Protein AF-A0A835SRJ7-F1 (afdb_monomer)

Structure (mmCIF, N/CA/C/O backbone):
data_AF-A0A835SRJ7-F1
#
_entry.id   AF-A0A835SRJ7-F1
#
loop_
_atom_site.group_PDB
_atom_site.id
_atom_site.type_symbol
_atom_site.label_atom_id
_atom_site.label_alt_id
_atom_site.label_comp_id
_atom_site.label_asym_id
_atom_site.label_entity_id
_atom_site.label_seq_id
_atom_site.pdbx_PDB_ins_code
_atom_site.Cartn_x
_atom_site.Cartn_y
_atom_site.Cartn_z
_atom_site.occupancy
_atom_site.B_iso_or_equiv
_atom_site.auth_seq_id
_atom_site.auth_comp_id
_atom_site.auth_asym_id
_atom_site.auth_atom_id
_atom_site.pdbx_PDB_model_num
ATOM 1 N N . MET A 1 1 ? -30.044 43.600 28.363 1.00 34.84 1 MET A N 1
ATOM 2 C CA . MET A 1 1 ? -29.228 43.072 27.252 1.00 34.84 1 MET A CA 1
ATOM 3 C C . MET A 1 1 ? -27.884 42.648 27.832 1.00 34.84 1 MET A C 1
ATOM 5 O O . MET A 1 1 ? -27.007 43.478 27.996 1.00 34.84 1 MET A O 1
ATOM 9 N N . VAL A 1 2 ? -27.780 41.390 28.265 1.00 26.59 2 VAL A N 1
ATOM 10 C CA . VAL A 1 2 ? -26.541 40.760 28.750 1.00 26.59 2 VAL A CA 1
ATOM 11 C C . VAL A 1 2 ? -26.539 39.365 28.133 1.00 26.59 2 VAL A C 1
ATOM 13 O O . VAL A 1 2 ? -27.413 38.560 28.443 1.00 26.59 2 VAL A O 1
ATOM 16 N N . LEU A 1 3 ? -25.635 39.131 27.178 1.00 28.66 3 LEU A N 1
ATOM 17 C CA . LEU A 1 3 ? -25.426 37.832 26.543 1.00 28.66 3 LEU A CA 1
ATOM 18 C C . LEU A 1 3 ? -24.629 36.947 27.510 1.00 28.66 3 LEU A C 1
ATOM 20 O O . LEU A 1 3 ? -23.431 37.146 27.693 1.00 28.66 3 LEU A O 1
ATOM 24 N N . THR A 1 4 ? -25.273 35.950 28.105 1.00 28.44 4 THR A N 1
ATOM 25 C CA . THR A 1 4 ? -24.582 34.794 28.677 1.00 28.44 4 THR A CA 1
ATOM 26 C C . THR A 1 4 ? -24.213 33.850 27.535 1.00 28.44 4 THR A C 1
ATOM 28 O O . THR A 1 4 ? -25.052 33.130 26.998 1.00 28.44 4 THR A O 1
ATOM 31 N N . GLN A 1 5 ? -22.939 33.871 27.131 1.00 30.77 5 GLN A N 1
ATOM 32 C CA . GLN A 1 5 ? -22.349 32.813 26.314 1.00 30.77 5 GLN A CA 1
ATOM 33 C C . GLN A 1 5 ? -22.408 31.504 27.105 1.00 30.77 5 GLN A C 1
ATOM 35 O O . GLN A 1 5 ? -21.678 31.310 28.077 1.00 30.77 5 GLN A O 1
ATOM 40 N N . ALA A 1 6 ? -23.288 30.600 26.683 1.00 28.64 6 ALA A N 1
ATOM 41 C CA . ALA A 1 6 ? -23.224 29.206 27.076 1.00 28.64 6 ALA A CA 1
ATOM 42 C C . ALA A 1 6 ? -21.932 28.612 26.495 1.00 28.64 6 ALA A C 1
ATOM 44 O O . ALA A 1 6 ? -21.836 28.328 25.300 1.00 28.64 6 ALA A O 1
ATOM 45 N N . LEU A 1 7 ? -20.924 28.466 27.354 1.00 27.89 7 LEU A N 1
ATOM 46 C CA . LEU A 1 7 ? -19.772 27.605 27.127 1.00 27.89 7 LEU A CA 1
ATOM 47 C C . LEU A 1 7 ? -20.292 26.214 26.743 1.00 27.89 7 LEU A C 1
ATOM 49 O O . LEU A 1 7 ? -20.827 25.490 27.581 1.00 27.89 7 LEU A O 1
ATOM 53 N N . LYS A 1 8 ? -20.152 25.847 25.463 1.00 27.66 8 LYS A N 1
ATOM 54 C CA . LYS A 1 8 ? -20.261 24.450 25.032 1.00 27.66 8 LYS A CA 1
ATOM 55 C C . LYS A 1 8 ? -19.255 23.648 25.863 1.00 27.66 8 LYS A C 1
ATOM 57 O O . LYS A 1 8 ? -18.070 23.988 25.824 1.00 27.66 8 LYS A O 1
ATOM 62 N N . PRO A 1 9 ? -19.666 22.604 26.598 1.00 31.42 9 PRO A N 1
ATOM 63 C CA . PRO A 1 9 ? -18.699 21.718 27.212 1.00 31.42 9 PRO A CA 1
ATOM 64 C C . PRO A 1 9 ? -17.911 21.049 26.085 1.00 31.42 9 PRO A C 1
ATOM 66 O O . PRO A 1 9 ? -18.482 20.417 25.195 1.00 31.42 9 PRO A O 1
ATOM 69 N N . ALA A 1 10 ? -16.594 21.242 26.106 1.00 30.83 10 ALA A N 1
ATOM 70 C CA . ALA A 1 10 ? -15.665 20.489 25.289 1.00 30.83 10 ALA A CA 1
ATOM 71 C C . ALA A 1 10 ? -15.928 18.996 25.524 1.00 30.83 10 ALA A C 1
ATOM 73 O O . ALA A 1 10 ? -15.744 18.489 26.633 1.00 30.83 10 ALA A O 1
ATOM 74 N N . LEU A 1 11 ? -16.388 18.304 24.482 1.00 29.89 11 LEU A N 1
ATOM 75 C CA . LEU A 1 11 ? -16.445 16.850 24.444 1.00 29.89 11 LEU A CA 1
ATOM 76 C C . LEU A 1 11 ? -15.007 16.329 24.546 1.00 29.89 11 LEU A C 1
ATOM 78 O O . LEU A 1 11 ? -14.302 16.190 23.552 1.00 29.89 11 LEU A O 1
ATOM 82 N N . LYS A 1 12 ? -14.565 16.045 25.772 1.00 34.47 12 LYS A N 1
ATOM 83 C CA . LYS A 1 12 ? -13.493 15.084 26.020 1.00 34.47 12 LYS A CA 1
ATOM 84 C C . LYS A 1 12 ? -14.027 13.702 25.640 1.00 34.47 12 LYS A C 1
ATOM 86 O O . LYS A 1 12 ? -14.549 12.999 26.499 1.00 34.47 12 LYS A O 1
ATOM 91 N N . SER A 1 13 ? -13.917 13.299 24.377 1.00 37.59 13 SER A N 1
ATOM 92 C CA . SER A 1 13 ? -14.016 11.881 24.016 1.00 37.59 13 SER A CA 1
ATOM 93 C C . SER A 1 13 ? -12.611 11.282 24.025 1.00 37.59 13 SER A C 1
ATOM 95 O O . SER A 1 13 ? -12.000 11.063 22.985 1.00 37.59 13 SER A O 1
ATOM 97 N N . SER A 1 14 ? -12.067 11.036 25.218 1.00 40.50 14 SER A N 1
ATOM 98 C CA . SER A 1 14 ? -10.923 10.132 25.377 1.00 40.50 14 SER A CA 1
ATOM 99 C C . SER A 1 14 ? -11.425 8.684 25.384 1.00 40.50 14 SER A C 1
ATOM 101 O O . SER A 1 14 ? -11.225 7.953 26.355 1.00 40.50 14 SER A O 1
ATOM 103 N N . SER A 1 15 ? -12.160 8.280 24.347 1.00 57.94 15 SER A N 1
ATOM 104 C CA . SER A 1 15 ? -12.457 6.869 24.130 1.00 57.94 15 SER A CA 1
ATOM 105 C C . SER A 1 15 ? -11.204 6.248 23.532 1.00 57.94 15 SER A C 1
ATOM 107 O O . SER A 1 15 ? -10.827 6.563 22.408 1.00 57.94 15 SER A O 1
ATOM 109 N N . SER A 1 16 ? -10.521 5.406 24.303 1.00 68.75 16 SER A N 1
ATOM 110 C CA . SER A 1 16 ? -9.506 4.507 23.754 1.00 68.75 16 SER A CA 1
ATOM 111 C C . SER A 1 16 ? -10.102 3.735 22.570 1.00 68.75 16 SER A C 1
ATOM 113 O O . SER A 1 16 ? -11.264 3.322 22.675 1.00 68.75 16 SER A O 1
ATOM 115 N N . PRO A 1 17 ? -9.346 3.503 21.484 1.00 76.75 17 PRO A N 1
ATOM 116 C CA . PRO A 1 17 ? -9.867 2.799 20.322 1.00 76.75 17 PRO A CA 1
ATOM 117 C C . PRO A 1 17 ? -10.339 1.401 20.716 1.00 76.75 17 PRO A C 1
ATOM 119 O O . PRO A 1 17 ? -9.682 0.706 21.497 1.00 76.75 17 PRO A O 1
ATOM 122 N N . GLN A 1 18 ? -11.484 0.988 20.179 1.00 80.88 18 GLN A N 1
ATOM 123 C CA . GLN A 1 18 ? -12.014 -0.350 20.415 1.00 80.88 18 GLN A CA 1
ATOM 124 C C . GLN A 1 18 ? -11.308 -1.352 19.502 1.00 80.88 18 GLN A C 1
ATOM 126 O O . GLN A 1 18 ? -11.179 -1.121 18.301 1.00 80.88 18 GLN A O 1
ATOM 131 N N . THR A 1 19 ? -10.842 -2.458 20.079 1.00 79.38 19 THR A N 1
ATOM 132 C CA . THR A 1 19 ? -10.086 -3.501 19.375 1.00 79.38 19 THR A CA 1
ATOM 133 C C . THR A 1 19 ? -10.951 -4.726 19.115 1.00 79.38 19 THR A C 1
ATOM 135 O O . THR A 1 19 ? -11.525 -5.273 20.057 1.00 79.38 19 THR A O 1
ATOM 138 N N . PHE A 1 20 ? -10.971 -5.214 17.878 1.00 81.88 20 PHE A N 1
ATOM 139 C CA . PHE A 1 20 ? -11.722 -6.403 17.479 1.00 81.88 20 PHE A CA 1
ATOM 140 C C . PHE A 1 20 ? -10.810 -7.360 16.718 1.00 81.88 20 PHE A C 1
ATOM 142 O O . PHE A 1 20 ? -10.162 -6.960 15.754 1.00 81.88 20 PHE A O 1
ATOM 149 N N . ALA A 1 21 ? -10.751 -8.620 17.144 1.00 81.75 21 ALA A N 1
ATOM 150 C CA . ALA A 1 21 ? -10.055 -9.667 16.405 1.00 81.75 21 ALA A CA 1
ATOM 151 C C . ALA A 1 21 ? -11.025 -10.326 15.420 1.00 81.75 21 ALA A C 1
ATOM 153 O O . ALA A 1 21 ? -12.131 -10.713 15.797 1.00 81.75 21 ALA A O 1
ATOM 154 N N . VAL A 1 22 ? -10.601 -10.452 14.168 1.00 84.00 22 VAL A N 1
ATOM 155 C CA . VAL A 1 22 ? -11.324 -11.159 13.116 1.00 84.00 22 VAL A CA 1
ATOM 156 C C . VAL A 1 22 ? -10.500 -12.387 12.741 1.00 84.00 22 VAL A C 1
ATOM 158 O O . VAL A 1 22 ? -9.358 -12.213 12.306 1.00 84.00 22 VAL A O 1
ATOM 161 N N . PRO A 1 23 ? -11.047 -13.605 12.886 1.00 81.31 23 PRO A N 1
ATOM 162 C CA . PRO A 1 23 ? -10.338 -14.820 12.518 1.00 81.31 23 PRO A CA 1
ATOM 163 C C . PRO A 1 23 ? -10.210 -14.880 10.997 1.00 81.31 23 PRO A C 1
ATOM 165 O O . PRO A 1 23 ? -11.170 -15.179 10.284 1.00 81.31 23 PRO A O 1
ATOM 168 N N . VAL A 1 24 ? -9.019 -14.552 10.501 1.00 81.75 24 VAL A N 1
ATOM 169 C CA . VAL A 1 24 ? -8.660 -14.609 9.086 1.00 81.75 24 VAL A CA 1
ATOM 170 C C . VAL A 1 24 ? -7.233 -15.136 8.967 1.00 81.75 24 VAL A C 1
ATOM 172 O O . VAL A 1 24 ? -6.287 -14.472 9.403 1.00 81.75 24 VAL A O 1
ATOM 175 N N . PRO A 1 25 ? -7.043 -16.315 8.365 1.00 75.94 25 PRO A N 1
ATOM 176 C CA . PRO A 1 25 ? -5.730 -16.922 8.296 1.00 75.94 25 PRO A CA 1
ATOM 177 C C . PRO A 1 25 ? -4.799 -16.177 7.332 1.00 75.94 25 PRO A C 1
ATOM 179 O O . PRO A 1 25 ? -5.170 -15.854 6.204 1.00 75.94 25 PRO A O 1
ATOM 182 N N . ALA A 1 26 ? -3.566 -15.960 7.790 1.00 79.62 26 ALA A N 1
ATOM 183 C CA . ALA A 1 26 ? -2.411 -15.513 7.015 1.00 79.62 26 ALA A CA 1
ATOM 184 C C . ALA A 1 26 ? -2.689 -14.329 6.068 1.00 79.62 26 ALA A C 1
ATOM 186 O O . ALA A 1 26 ? -2.345 -14.378 4.886 1.00 79.62 26 ALA A O 1
ATOM 187 N N . VAL A 1 27 ? -3.304 -13.256 6.579 1.00 87.56 27 VAL A N 1
ATOM 188 C CA . VAL A 1 27 ? -3.552 -12.044 5.782 1.00 87.56 27 VAL A CA 1
ATOM 189 C C . VAL A 1 27 ? -2.228 -11.361 5.435 1.00 87.56 27 VAL A C 1
ATOM 191 O O . VAL A 1 27 ? -1.538 -10.843 6.319 1.00 87.56 27 VAL A O 1
ATOM 194 N N . SER A 1 28 ? -1.887 -11.335 4.147 1.00 87.12 28 SER A N 1
ATOM 195 C CA . SER A 1 28 ? -0.661 -10.720 3.632 1.00 87.12 28 SER A CA 1
ATOM 196 C C . SER A 1 28 ? -0.864 -9.294 3.127 1.00 87.12 28 SER A C 1
ATOM 198 O O . SER A 1 28 ? 0.078 -8.507 3.172 1.00 87.12 28 SER A O 1
ATOM 200 N N . ALA A 1 29 ? -2.075 -8.935 2.696 1.00 91.69 29 ALA A N 1
ATOM 201 C CA . ALA A 1 29 ? -2.391 -7.603 2.193 1.00 91.69 29 ALA A CA 1
ATOM 202 C C . ALA A 1 29 ? -3.866 -7.237 2.387 1.00 91.69 29 ALA A C 1
ATOM 204 O O . ALA A 1 29 ? -4.730 -8.115 2.454 1.00 91.69 29 ALA A O 1
ATOM 205 N N . VAL A 1 30 ? -4.147 -5.934 2.447 1.00 93.44 30 VAL A N 1
ATOM 206 C CA . VAL A 1 30 ? -5.498 -5.377 2.586 1.00 93.44 30 VAL A CA 1
ATOM 207 C C . VAL A 1 30 ? -5.653 -4.208 1.624 1.00 93.44 30 VAL A C 1
ATOM 209 O O . VAL A 1 30 ? -4.845 -3.287 1.652 1.00 93.44 30 VAL A O 1
ATOM 212 N N . ALA A 1 31 ? -6.711 -4.217 0.818 1.00 93.31 31 ALA A N 1
ATOM 213 C CA . ALA A 1 31 ? -7.084 -3.085 -0.022 1.00 93.31 31 ALA A CA 1
ATOM 214 C C . ALA A 1 31 ? -8.568 -2.756 0.121 1.00 93.31 31 ALA A C 1
ATOM 216 O O . ALA A 1 31 ? -9.407 -3.631 0.331 1.00 93.31 31 ALA A O 1
ATOM 217 N N . PHE A 1 32 ? -8.888 -1.477 -0.021 1.00 89.12 32 PHE A N 1
ATOM 218 C CA . PHE A 1 32 ? -10.251 -0.970 -0.065 1.00 89.12 32 PHE A CA 1
ATOM 219 C C . PHE A 1 32 ? -10.585 -0.588 -1.503 1.00 89.12 32 PHE A C 1
ATOM 221 O O . PHE A 1 32 ? -9.888 0.251 -2.059 1.00 89.12 32 PHE A O 1
ATOM 228 N N . ARG A 1 33 ? -11.650 -1.144 -2.087 1.00 85.62 33 ARG A N 1
ATOM 229 C CA . ARG A 1 33 ? -12.189 -0.688 -3.373 1.00 85.62 33 ARG A CA 1
ATOM 230 C C . ARG A 1 33 ? -13.645 -0.227 -3.231 1.00 85.62 33 ARG A C 1
ATOM 232 O O . ARG A 1 33 ? -14.442 -0.938 -2.614 1.00 85.62 33 ARG A O 1
ATOM 239 N N . PRO A 1 34 ? -14.031 0.921 -3.803 1.00 79.25 34 PRO A N 1
ATOM 240 C CA . PRO A 1 34 ? -15.435 1.251 -3.999 1.00 79.25 34 PRO A CA 1
ATOM 241 C C . PRO A 1 34 ? -16.047 0.314 -5.054 1.00 79.25 34 PRO A C 1
ATOM 243 O O . PRO A 1 34 ? -15.415 0.002 -6.062 1.00 79.25 34 PRO A O 1
ATOM 246 N N . THR A 1 35 ? -17.272 -0.155 -4.828 1.00 72.94 35 THR A N 1
ATOM 247 C CA . THR A 1 35 ? -18.061 -0.907 -5.813 1.00 72.94 35 THR A CA 1
ATOM 248 C C . THR A 1 35 ? -19.010 0.025 -6.564 1.00 72.94 35 THR A C 1
ATOM 250 O O . THR A 1 35 ? -19.328 1.121 -6.100 1.00 72.94 35 THR A O 1
ATOM 253 N N . ARG A 1 36 ? -19.495 -0.418 -7.732 1.00 65.25 36 ARG A N 1
ATOM 254 C CA . ARG A 1 36 ? -20.432 0.345 -8.580 1.00 65.25 36 ARG A CA 1
ATOM 255 C C . ARG A 1 36 ? -21.726 0.743 -7.869 1.00 65.25 36 ARG A C 1
ATOM 257 O O . ARG A 1 36 ? -22.282 1.791 -8.171 1.00 65.25 36 ARG A O 1
ATOM 264 N N . ASP A 1 37 ? -22.160 -0.056 -6.899 1.00 64.56 37 ASP A N 1
ATOM 265 C CA . ASP A 1 37 ? -23.361 0.209 -6.099 1.00 64.56 37 ASP A CA 1
ATOM 266 C C . ASP A 1 37 ? -23.114 1.255 -4.993 1.00 64.56 37 ASP A C 1
ATOM 268 O O . ASP A 1 37 ? -23.957 1.474 -4.127 1.00 64.56 37 ASP A O 1
ATOM 272 N N . GLY A 1 38 ? -21.932 1.884 -4.982 1.00 62.22 38 GLY A N 1
ATOM 273 C CA . GLY A 1 38 ? -21.516 2.842 -3.960 1.00 62.22 38 GLY A CA 1
ATOM 274 C C . GLY A 1 38 ? -21.137 2.187 -2.631 1.00 62.22 38 GLY A C 1
ATOM 275 O O . GLY A 1 38 ? -20.876 2.887 -1.652 1.00 62.22 38 GLY A O 1
ATOM 276 N N . HIS A 1 39 ? -21.092 0.854 -2.574 1.00 67.50 39 HIS A N 1
ATOM 277 C CA . HIS A 1 39 ? -20.667 0.131 -1.387 1.00 67.50 39 HIS A CA 1
ATOM 278 C C . HIS A 1 39 ? -19.146 -0.000 -1.337 1.00 67.50 39 HIS A C 1
ATOM 280 O O . HIS A 1 39 ? -18.459 -0.184 -2.335 1.00 67.50 39 HIS A O 1
ATOM 286 N N . ALA A 1 40 ? -18.601 0.075 -0.134 1.00 73.50 40 ALA A N 1
ATOM 287 C CA . ALA A 1 40 ? -17.211 -0.241 0.125 1.00 73.50 40 ALA A CA 1
ATOM 288 C C . ALA A 1 40 ? -16.998 -1.758 0.111 1.00 73.50 40 ALA A C 1
ATOM 290 O O . ALA A 1 40 ? -17.671 -2.473 0.854 1.00 73.50 40 ALA A O 1
ATOM 291 N N . GLN A 1 41 ? -16.023 -2.248 -0.654 1.00 86.62 41 GLN A N 1
ATOM 292 C CA . GLN A 1 41 ? -15.527 -3.613 -0.519 1.00 86.62 41 GLN A CA 1
ATOM 293 C C . GLN A 1 41 ? -14.083 -3.601 -0.028 1.00 86.62 41 GLN A C 1
ATOM 295 O O . GLN A 1 41 ? -13.193 -3.025 -0.650 1.00 86.62 41 GLN A O 1
ATOM 300 N N . ILE A 1 42 ? -13.844 -4.284 1.085 1.00 91.81 42 ILE A N 1
ATOM 301 C CA . ILE A 1 42 ? -12.498 -4.532 1.594 1.00 91.81 42 ILE A CA 1
ATOM 302 C C . ILE A 1 42 ? -12.088 -5.907 1.089 1.00 91.81 42 ILE A C 1
ATOM 304 O O . ILE A 1 42 ? -12.831 -6.870 1.258 1.00 91.81 42 ILE A O 1
ATOM 308 N N . LEU A 1 43 ? -10.926 -6.000 0.461 1.00 93.88 43 LEU A N 1
ATOM 309 C CA . LEU A 1 43 ? -10.345 -7.249 -0.004 1.00 93.88 43 LEU A CA 1
ATOM 310 C C . LEU A 1 43 ? -9.127 -7.582 0.851 1.00 93.88 43 LEU A C 1
ATOM 312 O O . LEU A 1 43 ? -8.259 -6.736 1.069 1.00 93.88 43 LEU A O 1
ATOM 316 N N . LEU A 1 44 ? -9.066 -8.826 1.313 1.00 94.06 44 LEU A N 1
ATOM 317 C CA . LEU A 1 44 ? -7.935 -9.388 2.034 1.00 94.06 44 LEU A CA 1
ATOM 318 C C . LEU A 1 44 ? -7.236 -10.397 1.125 1.00 94.06 44 LEU A C 1
ATOM 320 O O . LEU A 1 44 ? -7.879 -11.306 0.600 1.00 94.06 44 LEU A O 1
ATOM 324 N N . ALA A 1 45 ? -5.924 -10.271 0.964 1.00 92.56 45 ALA A N 1
ATOM 325 C CA . ALA A 1 45 ? -5.113 -11.338 0.397 1.00 92.56 45 ALA A CA 1
ATOM 326 C C . ALA A 1 45 ? -4.745 -12.316 1.512 1.00 92.56 45 ALA A C 1
ATOM 328 O O . ALA A 1 45 ? -4.152 -11.920 2.516 1.00 92.56 45 ALA A O 1
ATOM 329 N N . THR A 1 46 ? -5.123 -13.580 1.348 1.00 90.00 46 THR A N 1
ATOM 330 C CA . THR A 1 46 ? -4.904 -14.651 2.328 1.00 90.00 46 THR A CA 1
ATOM 331 C C . THR A 1 46 ? -4.219 -15.837 1.663 1.00 90.00 46 THR A C 1
ATOM 333 O O . THR A 1 46 ? -4.189 -15.936 0.436 1.00 90.00 46 THR A O 1
ATOM 336 N N . SER A 1 47 ? -3.764 -16.807 2.457 1.00 82.56 47 SER A N 1
ATOM 337 C CA . SER A 1 47 ? -3.225 -18.072 1.934 1.00 82.56 47 SER A CA 1
ATOM 338 C C . SER A 1 47 ? -4.224 -18.876 1.083 1.00 82.56 47 SER A C 1
ATOM 340 O O . SER A 1 47 ? -3.814 -19.771 0.345 1.00 82.56 47 SER A O 1
ATOM 342 N N . PHE A 1 48 ? -5.526 -18.581 1.195 1.00 84.44 48 PHE A N 1
ATOM 343 C CA . PHE A 1 48 ? -6.614 -19.250 0.470 1.00 84.44 48 PHE A CA 1
ATOM 344 C C . PHE A 1 48 ? -7.088 -18.473 -0.766 1.00 84.44 48 PHE A C 1
ATOM 346 O O . PHE A 1 48 ? -7.959 -18.955 -1.489 1.00 84.44 48 PHE A O 1
ATOM 353 N N . GLY A 1 49 ? -6.533 -17.283 -1.007 1.00 90.62 49 GLY A N 1
ATOM 354 C CA . GLY A 1 49 ? -6.899 -16.399 -2.110 1.00 90.62 49 GLY A CA 1
ATOM 355 C C . GLY A 1 49 ? -7.355 -15.018 -1.644 1.00 90.62 49 GLY A C 1
ATOM 356 O O . GLY A 1 49 ? -7.163 -14.625 -0.489 1.00 90.62 49 GLY A O 1
ATOM 357 N N . ILE A 1 50 ? -7.956 -14.267 -2.568 1.00 93.19 50 ILE A N 1
ATOM 358 C CA . ILE A 1 50 ? -8.493 -12.929 -2.306 1.00 93.19 50 ILE A CA 1
ATOM 359 C C . ILE A 1 50 ? -9.914 -13.065 -1.760 1.00 93.19 50 ILE A C 1
ATOM 361 O O . ILE A 1 50 ? -10.800 -13.539 -2.467 1.00 93.19 50 ILE A O 1
ATOM 365 N N . VAL A 1 51 ? -10.142 -12.653 -0.514 1.00 93.31 51 VAL A N 1
ATOM 366 C CA . VAL A 1 51 ? -11.437 -12.778 0.175 1.00 93.31 51 VAL A CA 1
ATOM 367 C C . VAL A 1 51 ? -12.012 -11.400 0.510 1.00 93.31 51 VAL A C 1
ATOM 369 O O . VAL A 1 51 ? -11.277 -10.534 0.989 1.00 93.31 51 VAL A O 1
ATOM 372 N N . PRO A 1 52 ? -13.313 -11.153 0.291 1.00 92.62 52 PRO A N 1
ATOM 373 C CA . PRO A 1 52 ? -13.950 -9.942 0.781 1.00 92.62 52 PRO A CA 1
ATOM 374 C C . PRO A 1 52 ? -14.112 -9.976 2.305 1.00 92.62 52 PRO A C 1
ATOM 376 O O . PRO A 1 52 ? -14.518 -10.985 2.881 1.00 92.62 52 PRO A O 1
ATOM 379 N N . LEU A 1 53 ? -13.849 -8.850 2.961 1.00 91.56 53 LEU A N 1
ATOM 380 C CA . LEU A 1 53 ? -14.222 -8.603 4.347 1.00 91.56 53 LEU A CA 1
ATOM 381 C C . LEU A 1 53 ? -15.430 -7.674 4.362 1.00 91.56 53 LEU A C 1
ATOM 383 O O . LEU A 1 53 ? -15.344 -6.510 3.965 1.00 91.56 53 LEU A O 1
ATOM 387 N N . ARG A 1 54 ? -16.557 -8.184 4.851 1.00 88.62 54 ARG A N 1
ATOM 388 C CA . ARG A 1 54 ? -17.739 -7.365 5.088 1.00 88.62 54 ARG A CA 1
ATOM 389 C C . ARG A 1 54 ? -17.646 -6.768 6.481 1.00 88.62 54 ARG A C 1
ATOM 391 O O . ARG A 1 54 ? -17.479 -7.499 7.453 1.00 88.62 54 ARG A O 1
ATOM 398 N N . LEU A 1 55 ? -17.760 -5.447 6.555 1.00 85.88 55 LEU A N 1
ATOM 399 C CA . LEU A 1 55 ? -17.884 -4.701 7.801 1.00 85.88 55 LEU A CA 1
ATOM 400 C C . LEU A 1 55 ? -19.260 -4.029 7.851 1.00 85.88 55 LEU A C 1
ATOM 402 O O . LEU A 1 55 ? -19.765 -3.636 6.796 1.00 85.88 55 LEU A O 1
ATOM 406 N N . PRO A 1 56 ? -19.841 -3.838 9.046 1.00 83.62 56 PRO A N 1
ATOM 407 C CA . PRO A 1 56 ? -21.037 -3.016 9.188 1.00 83.62 56 PRO A CA 1
ATOM 408 C C . PRO A 1 56 ? -20.746 -1.561 8.778 1.00 83.62 56 PRO A C 1
ATOM 410 O O . PRO A 1 56 ? -19.576 -1.147 8.777 1.00 83.62 56 PRO A O 1
ATOM 413 N N . PRO A 1 57 ? -21.768 -0.748 8.467 1.00 80.00 57 PRO A N 1
ATOM 414 C CA . PRO A 1 57 ? -21.603 0.674 8.173 1.00 80.00 57 PRO A CA 1
ATOM 415 C C . PRO A 1 57 ? -20.783 1.427 9.240 1.00 80.00 57 PRO A C 1
ATOM 417 O O . PRO A 1 57 ? -20.759 1.016 10.406 1.00 80.00 57 PRO A O 1
ATOM 420 N N . PRO A 1 58 ? -20.076 2.517 8.883 1.00 74.00 58 PRO A N 1
ATOM 421 C CA . PRO A 1 58 ? -19.360 3.343 9.855 1.00 74.00 58 PRO A CA 1
ATOM 422 C C . PRO A 1 58 ? -20.260 3.783 11.020 1.00 74.00 58 PRO A C 1
ATOM 424 O O . PRO A 1 58 ? -21.391 4.209 10.808 1.00 74.00 58 PRO A O 1
ATOM 427 N N . GLY A 1 59 ? -19.752 3.695 12.252 1.00 71.88 59 GLY A N 1
ATOM 428 C CA . GLY A 1 59 ? -20.499 4.045 13.470 1.00 71.88 59 GLY A CA 1
ATOM 429 C C . GLY A 1 59 ? -21.336 2.912 14.072 1.00 71.88 59 GLY A C 1
ATOM 430 O O . GLY A 1 59 ? -21.764 3.029 15.217 1.00 71.88 59 GLY A O 1
ATOM 431 N N . GLU A 1 60 ? -21.515 1.801 13.358 1.00 79.19 60 GLU A N 1
ATOM 432 C CA . GLU A 1 60 ? -22.163 0.608 13.901 1.00 79.19 60 GLU A CA 1
ATOM 433 C C . GLU A 1 60 ? -21.178 -0.340 14.600 1.00 79.19 60 GLU A C 1
ATOM 435 O O . GLU A 1 60 ? -19.959 -0.277 14.411 1.00 79.19 60 GLU A O 1
ATOM 440 N N . ASP A 1 61 ? -21.742 -1.220 15.428 1.00 76.94 61 ASP A N 1
ATOM 441 C CA . ASP A 1 61 ? -21.028 -2.217 16.221 1.00 76.94 61 ASP A CA 1
ATOM 442 C C . ASP A 1 61 ? -20.417 -3.305 15.325 1.00 76.94 61 ASP A C 1
ATOM 444 O O . ASP A 1 61 ? -21.131 -4.063 14.660 1.00 76.94 61 ASP A O 1
ATOM 448 N N . LEU A 1 62 ? -19.083 -3.404 15.349 1.00 76.62 62 LEU A N 1
ATOM 449 C CA . LEU A 1 62 ? -18.311 -4.373 14.572 1.00 76.62 62 LEU A CA 1
ATOM 450 C C . LEU A 1 62 ? -18.670 -5.835 14.886 1.00 76.62 62 LEU A C 1
ATOM 452 O O . LEU A 1 62 ? -18.457 -6.694 14.033 1.00 76.62 62 LEU A O 1
ATOM 456 N N . THR A 1 63 ? -19.261 -6.148 16.041 1.00 73.38 63 THR A N 1
ATOM 457 C CA . THR A 1 63 ? -19.635 -7.532 16.390 1.00 73.38 63 THR A CA 1
ATOM 458 C C . THR A 1 63 ? -20.834 -8.076 15.610 1.00 73.38 63 THR A C 1
ATOM 460 O O . THR A 1 63 ? -21.034 -9.289 15.577 1.00 73.38 63 THR A O 1
ATOM 463 N N . LYS A 1 64 ? -21.633 -7.212 14.969 1.00 74.44 64 LYS A N 1
ATOM 464 C CA . LYS A 1 64 ? -22.924 -7.615 14.387 1.00 74.44 64 LYS A CA 1
ATOM 465 C C . LYS A 1 64 ? -22.838 -8.171 12.969 1.00 74.44 64 LYS A C 1
ATOM 467 O O . LYS A 1 64 ? -23.596 -9.077 12.638 1.00 74.44 64 LYS A O 1
ATOM 472 N N . GLU A 1 65 ? -21.938 -7.648 12.138 1.00 79.12 65 GLU A N 1
ATOM 473 C CA . GLU A 1 65 ? -21.871 -8.024 10.713 1.00 79.12 65 GLU A CA 1
ATOM 474 C C . GLU A 1 65 ? -20.461 -8.304 10.186 1.00 79.12 65 GLU A C 1
ATOM 476 O O . GLU A 1 65 ? -20.307 -8.592 8.997 1.00 79.12 65 GLU A O 1
ATOM 481 N N . THR A 1 66 ? -19.429 -8.242 11.032 1.00 84.88 66 THR A N 1
ATOM 482 C CA . THR A 1 66 ? -18.064 -8.512 10.569 1.00 84.88 66 THR A CA 1
ATOM 483 C C . THR A 1 66 ? -17.925 -9.977 10.177 1.00 84.88 66 THR A C 1
ATOM 485 O O . THR A 1 66 ? -17.987 -10.866 11.026 1.00 84.88 66 THR A O 1
ATOM 488 N N . ARG A 1 67 ? -17.729 -10.236 8.882 1.00 87.69 67 ARG A N 1
ATOM 489 C CA . ARG A 1 67 ? -17.539 -11.591 8.356 1.00 87.69 67 ARG A CA 1
ATOM 490 C C . ARG A 1 67 ? -16.611 -11.604 7.152 1.00 87.69 67 ARG A C 1
ATOM 492 O O . ARG A 1 67 ? -16.638 -10.699 6.317 1.00 87.69 67 ARG A O 1
ATOM 499 N N . VAL A 1 68 ? -15.830 -12.672 7.052 1.00 89.81 68 VAL A N 1
ATOM 500 C CA . VAL A 1 68 ? -15.055 -12.997 5.853 1.00 89.81 68 VAL A CA 1
ATOM 501 C C . VAL A 1 68 ? -15.967 -13.738 4.887 1.00 89.81 68 VAL A C 1
ATOM 503 O O . VAL A 1 68 ? -16.627 -14.705 5.268 1.00 89.81 68 VAL A O 1
ATOM 506 N N . GLU A 1 69 ? -16.032 -13.267 3.651 1.00 91.19 69 GLU A N 1
ATOM 507 C CA . GLU A 1 69 ? -16.794 -13.908 2.585 1.00 91.19 69 GLU A CA 1
ATOM 508 C C . GLU A 1 69 ? -15.910 -14.901 1.804 1.00 91.19 69 GLU A C 1
ATOM 510 O O . GLU A 1 69 ? -14.681 -14.859 1.915 1.00 91.19 69 GLU A O 1
ATOM 515 N N . PRO A 1 70 ? -16.500 -15.829 1.027 1.00 91.56 70 PRO A N 1
ATOM 516 C CA . PRO A 1 70 ? -15.727 -16.769 0.220 1.00 91.56 70 PRO A CA 1
ATOM 517 C C . PRO A 1 70 ? -14.770 -16.072 -0.767 1.00 91.56 70 PRO A C 1
ATOM 519 O O . PRO A 1 70 ? -15.067 -14.959 -1.214 1.00 91.56 70 PRO A O 1
ATOM 522 N N . PRO A 1 71 ? -13.653 -16.723 -1.157 1.00 92.69 71 PRO A N 1
ATOM 523 C CA . PRO A 1 71 ? -12.714 -16.158 -2.119 1.00 92.69 71 PRO A CA 1
ATOM 524 C C . PRO A 1 71 ? -13.382 -15.757 -3.434 1.00 92.69 71 PRO A C 1
ATOM 526 O 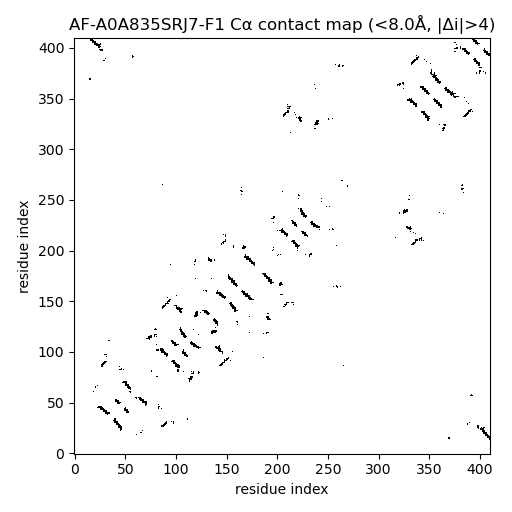O . PRO A 1 71 ? -14.209 -16.496 -3.978 1.00 92.69 71 PRO A O 1
ATOM 529 N N . VAL A 1 72 ? -12.994 -14.599 -3.971 1.00 91.56 72 VAL A N 1
ATOM 530 C CA . VAL A 1 72 ? -13.460 -14.172 -5.291 1.00 91.56 72 VAL A CA 1
ATOM 531 C C . VAL A 1 72 ? -12.767 -14.996 -6.381 1.00 91.56 72 VAL A C 1
ATOM 533 O O . VAL A 1 72 ? -11.547 -15.175 -6.334 1.00 91.56 72 VAL A O 1
ATOM 536 N N . PRO A 1 73 ? -13.505 -15.497 -7.388 1.00 91.94 73 PRO A N 1
ATOM 537 C CA . PRO A 1 73 ? -12.893 -16.203 -8.502 1.00 91.94 73 PRO A CA 1
ATOM 538 C C . PRO A 1 73 ? -12.086 -15.219 -9.349 1.00 91.94 73 PRO A C 1
ATOM 540 O O . PRO A 1 73 ? -12.638 -14.279 -9.927 1.00 91.94 73 PRO A O 1
ATOM 543 N N . LEU A 1 74 ? -10.778 -15.453 -9.429 1.00 93.25 74 LEU A N 1
ATOM 544 C CA . LEU A 1 74 ? -9.868 -14.644 -10.229 1.00 93.25 74 LEU A CA 1
ATOM 545 C C . LEU A 1 74 ? -9.868 -15.125 -11.679 1.00 93.25 74 LEU A C 1
ATOM 547 O O . LEU A 1 74 ? -9.602 -16.293 -11.971 1.00 93.25 74 LEU A O 1
ATOM 551 N N . ARG A 1 75 ? -10.149 -14.211 -12.604 1.00 92.75 75 ARG A N 1
ATOM 552 C CA . ARG A 1 75 ? -10.067 -14.465 -14.044 1.00 92.75 75 ARG A CA 1
ATOM 553 C C . ARG A 1 75 ? -8.649 -14.167 -14.519 1.00 92.75 75 ARG A C 1
ATOM 555 O O . ARG A 1 75 ? -8.005 -13.254 -14.015 1.00 92.75 75 ARG A O 1
ATOM 562 N N . ASN A 1 76 ? -8.175 -14.919 -15.508 1.00 90.50 76 ASN A N 1
ATOM 563 C CA . ASN A 1 76 ? -6.854 -14.750 -16.129 1.00 90.50 76 ASN A CA 1
ATOM 564 C C . ASN A 1 76 ? -5.621 -15.044 -15.239 1.00 90.50 76 ASN A C 1
ATOM 566 O O . ASN A 1 76 ? -4.508 -15.020 -15.749 1.00 90.50 76 ASN A O 1
ATOM 570 N N . ALA A 1 77 ? -5.791 -15.409 -13.961 1.00 87.81 77 ALA A N 1
ATOM 571 C CA . ALA A 1 77 ? -4.679 -15.627 -13.022 1.00 87.81 77 ALA A CA 1
ATOM 572 C C . ALA A 1 77 ? -3.603 -16.615 -13.527 1.00 87.81 77 ALA A C 1
ATOM 574 O O . ALA A 1 77 ? -2.413 -16.360 -13.389 1.00 87.81 77 ALA A O 1
ATOM 575 N N . GLN A 1 78 ? -4.010 -17.716 -14.169 1.00 84.06 78 GLN A N 1
ATOM 576 C CA . GLN A 1 78 ? -3.072 -18.719 -14.697 1.00 84.06 78 GLN A CA 1
ATOM 577 C C . GLN A 1 78 ? -2.233 -18.216 -15.880 1.00 84.06 78 GLN A C 1
ATOM 579 O O . GLN A 1 78 ? -1.112 -18.674 -16.066 1.00 84.06 78 GLN A O 1
ATOM 584 N N . HIS A 1 79 ? -2.759 -17.289 -16.683 1.00 85.00 79 HIS A N 1
ATOM 585 C CA . HIS A 1 79 ? -2.062 -16.775 -17.867 1.00 85.00 79 HIS A CA 1
ATOM 586 C C . HIS A 1 79 ? -1.229 -15.528 -17.554 1.00 85.00 79 HIS A C 1
ATOM 588 O O . HIS A 1 79 ? -0.349 -15.173 -18.333 1.00 85.00 79 HIS A O 1
ATOM 594 N N . SER A 1 80 ? -1.497 -14.857 -16.431 1.00 83.69 80 SER A N 1
ATOM 595 C CA . SER A 1 80 ? -0.772 -13.654 -16.018 1.00 83.69 80 SER A CA 1
ATOM 596 C C . SER A 1 80 ? 0.508 -13.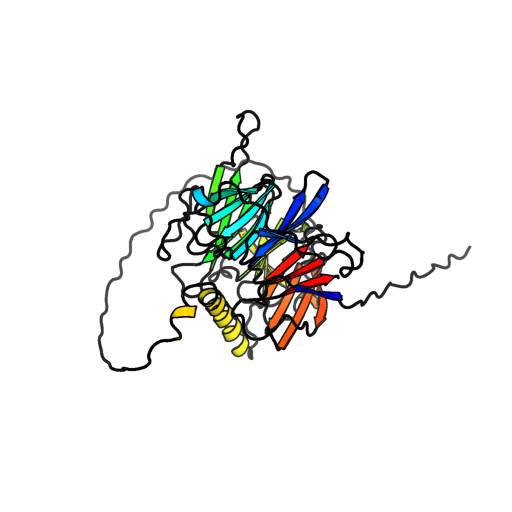943 -15.229 1.00 83.69 80 SER A C 1
ATOM 598 O O . SER A 1 80 ? 1.255 -13.007 -14.962 1.00 83.69 80 SER A O 1
ATOM 600 N N . GLY A 1 81 ? 0.777 -15.205 -14.869 1.00 88.50 81 GLY A N 1
ATOM 601 C CA . GLY A 1 81 ? 1.893 -15.578 -13.988 1.00 88.50 81 GLY A CA 1
ATOM 602 C C . GLY A 1 81 ? 1.646 -15.231 -12.514 1.00 88.50 81 GLY A C 1
ATOM 603 O O . GLY A 1 81 ? 2.577 -15.235 -11.713 1.00 88.50 81 GLY A O 1
ATOM 604 N N . PHE A 1 82 ? 0.397 -14.913 -12.156 1.00 92.25 82 PHE A N 1
ATOM 605 C CA . PHE A 1 82 ? 0.022 -14.468 -10.820 1.00 92.25 82 PHE A CA 1
ATOM 606 C C . PHE A 1 82 ? 0.142 -15.590 -9.787 1.00 92.25 82 PHE A C 1
ATOM 608 O O . PHE A 1 82 ? -0.512 -16.628 -9.903 1.00 92.25 82 PHE A O 1
ATOM 615 N N . ASP A 1 83 ? 0.914 -15.337 -8.731 1.00 89.69 83 ASP A N 1
ATOM 616 C CA . ASP A 1 83 ? 1.088 -16.252 -7.607 1.00 89.69 83 ASP A CA 1
ATOM 617 C C . ASP A 1 83 ? 0.546 -15.640 -6.313 1.00 89.69 83 ASP A C 1
ATOM 619 O O . ASP A 1 83 ? 1.160 -14.780 -5.681 1.00 89.69 83 ASP A O 1
ATOM 623 N N . GLN A 1 84 ? -0.607 -16.138 -5.871 1.00 87.94 84 GLN A N 1
ATOM 624 C CA . GLN A 1 84 ? -1.253 -15.649 -4.657 1.00 87.94 84 GLN A CA 1
ATOM 625 C C . GLN A 1 84 ? -0.415 -15.843 -3.380 1.00 87.94 84 GLN A C 1
ATOM 627 O O . GLN A 1 84 ? -0.617 -15.113 -2.410 1.00 87.94 84 GLN A O 1
ATOM 632 N N . GLN A 1 85 ? 0.519 -16.801 -3.358 1.00 85.88 85 GLN A N 1
ATOM 633 C CA . GLN A 1 85 ? 1.367 -17.044 -2.187 1.00 85.88 85 GLN A CA 1
ATOM 634 C C . GLN A 1 85 ? 2.469 -15.988 -2.041 1.00 85.88 85 GLN A C 1
ATOM 636 O O . GLN A 1 85 ? 2.993 -15.791 -0.944 1.00 85.88 85 GLN A O 1
ATOM 641 N N . ARG A 1 86 ? 2.786 -15.266 -3.122 1.00 87.62 86 ARG A N 1
ATOM 642 C CA . ARG A 1 86 ? 3.824 -14.226 -3.159 1.00 87.62 86 ARG A CA 1
ATOM 643 C C . ARG A 1 86 ? 3.259 -12.810 -3.066 1.00 87.62 86 ARG A C 1
ATOM 645 O O . ARG A 1 86 ? 3.964 -11.861 -3.393 1.00 87.62 86 ARG A O 1
ATOM 652 N N . ILE A 1 87 ? 2.015 -12.640 -2.607 1.00 91.12 87 ILE A N 1
ATOM 653 C CA . ILE A 1 87 ? 1.433 -11.309 -2.387 1.00 91.12 87 ILE A CA 1
ATOM 654 C C . ILE A 1 87 ? 2.048 -10.683 -1.139 1.00 91.12 87 ILE A C 1
ATOM 656 O O . ILE A 1 87 ? 1.886 -11.187 -0.024 1.00 91.12 87 ILE A O 1
ATOM 660 N N . PHE A 1 88 ? 2.692 -9.539 -1.337 1.00 88.94 88 PHE A N 1
ATOM 661 C CA . PHE A 1 88 ? 3.357 -8.782 -0.295 1.00 88.94 88 PHE A CA 1
ATOM 662 C C . PHE A 1 88 ? 2.690 -7.475 0.044 1.00 88.94 88 PHE A C 1
ATOM 664 O O . PHE A 1 88 ? 3.071 -6.958 1.071 1.00 88.94 88 PHE A O 1
ATOM 671 N N . ASP A 1 89 ? 1.784 -6.897 -0.737 1.00 92.56 89 ASP A N 1
ATOM 672 C CA . ASP A 1 89 ? 0.990 -5.727 -0.328 1.00 92.56 89 ASP A CA 1
ATOM 673 C C . ASP A 1 89 ? -0.131 -5.451 -1.325 1.00 92.56 89 ASP A C 1
ATOM 675 O O . ASP A 1 89 ? -0.116 -5.989 -2.434 1.00 92.56 89 ASP A O 1
ATOM 679 N N . ALA A 1 90 ? -1.072 -4.588 -0.944 1.00 94.62 90 ALA A N 1
ATOM 680 C CA . ALA A 1 90 ? -2.162 -4.172 -1.810 1.00 94.62 90 ALA A CA 1
ATOM 681 C C . ALA A 1 90 ? -2.513 -2.695 -1.616 1.00 94.62 90 ALA A C 1
ATOM 683 O O . ALA A 1 90 ? -2.455 -2.163 -0.511 1.00 94.62 90 ALA A O 1
ATOM 684 N N . SER A 1 91 ? -2.913 -2.033 -2.698 1.00 94.19 91 SER A N 1
ATOM 685 C CA . SER A 1 91 ? -3.392 -0.649 -2.675 1.00 94.19 91 SER A CA 1
ATOM 686 C C . SER A 1 91 ? -4.435 -0.457 -3.769 1.00 94.19 91 SER A C 1
ATOM 688 O O . SER A 1 91 ? -4.355 -1.100 -4.808 1.00 94.19 91 SER A O 1
ATOM 690 N N . PHE A 1 92 ? -5.429 0.397 -3.553 1.00 92.75 92 PHE A N 1
ATOM 691 C CA . PHE A 1 92 ? -6.409 0.717 -4.589 1.00 92.75 92 PHE A CA 1
ATOM 692 C C . PHE A 1 92 ? -5.997 1.982 -5.325 1.00 92.75 92 PHE A C 1
ATOM 694 O O . PHE A 1 92 ? -5.759 3.007 -4.686 1.00 92.75 92 PHE A O 1
ATOM 701 N N . ASP A 1 93 ? -5.938 1.909 -6.652 1.00 90.88 93 ASP A N 1
ATOM 702 C CA . ASP A 1 93 ? -5.685 3.071 -7.490 1.00 90.88 93 ASP A CA 1
ATOM 703 C C . ASP A 1 93 ? -7.002 3.667 -8.006 1.00 90.88 93 ASP A C 1
ATOM 705 O O . ASP A 1 93 ? -7.679 3.049 -8.832 1.00 90.88 93 ASP A O 1
ATOM 709 N N . PRO A 1 94 ? -7.373 4.881 -7.562 1.00 85.06 94 PRO A N 1
ATOM 710 C CA . PRO A 1 94 ? -8.612 5.514 -7.988 1.00 85.06 94 PRO A CA 1
ATOM 711 C C . PRO A 1 94 ? -8.594 5.970 -9.452 1.00 85.06 94 PRO A C 1
ATOM 713 O O . PRO A 1 94 ? -9.667 6.252 -9.975 1.00 85.06 94 PRO A O 1
ATOM 716 N N . LEU A 1 95 ? -7.427 6.069 -10.113 1.00 86.75 95 LEU A N 1
ATOM 717 C CA . LEU A 1 95 ? -7.387 6.405 -11.541 1.00 86.75 95 LEU A CA 1
ATOM 718 C C . LEU A 1 95 ? -7.800 5.204 -12.399 1.00 86.75 95 LEU A C 1
ATOM 720 O O . LEU A 1 95 ? -8.719 5.320 -13.203 1.00 86.75 95 LEU A O 1
ATOM 724 N N . SER A 1 96 ? -7.112 4.071 -12.246 1.00 84.81 96 SER A N 1
ATOM 725 C CA . SER A 1 96 ? -7.387 2.861 -13.034 1.00 84.81 96 SER A CA 1
ATOM 726 C C . SER A 1 96 ? -8.600 2.072 -12.533 1.00 84.81 96 SER A C 1
ATOM 728 O O . SER A 1 96 ? -9.143 1.245 -13.263 1.00 84.81 96 SER A O 1
ATOM 730 N N . GLY A 1 97 ? -9.021 2.288 -11.283 1.00 87.69 97 GLY A N 1
ATOM 731 C CA . GLY A 1 97 ? -10.035 1.467 -10.622 1.00 87.69 97 GLY A CA 1
ATOM 732 C C . GLY A 1 97 ? -9.525 0.076 -10.233 1.00 87.69 97 GLY A C 1
ATOM 733 O O . GLY A 1 97 ? -10.318 -0.784 -9.845 1.00 87.69 97 GLY A O 1
ATOM 734 N N . PHE A 1 98 ? -8.216 -0.168 -10.331 1.00 91.50 98 PHE A N 1
ATOM 735 C CA . PHE A 1 98 ? -7.620 -1.451 -9.990 1.00 91.50 98 PHE A CA 1
ATOM 736 C C . PHE A 1 98 ? -7.275 -1.549 -8.511 1.00 91.50 98 PHE A C 1
ATOM 738 O O . PHE A 1 98 ? -6.797 -0.608 -7.874 1.00 91.50 98 PHE A O 1
ATOM 745 N N . VAL A 1 99 ? -7.433 -2.758 -7.978 1.00 94.81 99 VAL A N 1
ATOM 746 C CA . VAL A 1 99 ? -6.710 -3.165 -6.776 1.00 94.81 99 VAL A CA 1
ATOM 747 C C . VAL A 1 99 ? -5.339 -3.652 -7.212 1.00 94.81 99 VAL A C 1
ATOM 749 O O . VAL A 1 99 ? -5.208 -4.706 -7.832 1.00 94.81 99 VAL A O 1
ATOM 752 N N . LEU A 1 100 ? -4.327 -2.852 -6.912 1.00 95.94 100 LEU A N 1
ATOM 753 C CA . LEU A 1 100 ? -2.934 -3.141 -7.194 1.00 95.94 100 LEU A CA 1
ATOM 754 C C . LEU A 1 100 ? -2.378 -4.104 -6.148 1.00 95.94 100 LEU A C 1
ATOM 756 O O . LEU A 1 100 ? -2.635 -3.939 -4.956 1.00 95.94 100 LEU A O 1
ATOM 760 N N . LEU A 1 101 ? -1.587 -5.077 -6.592 1.00 96.31 101 LEU A N 1
ATOM 761 C CA . LEU A 1 101 ? -0.931 -6.075 -5.752 1.00 96.31 101 LEU A CA 1
ATOM 762 C C . LEU A 1 101 ? 0.570 -6.090 -6.029 1.00 96.31 101 LEU A C 1
ATOM 764 O O . LEU A 1 101 ? 0.990 -6.256 -7.174 1.00 96.31 101 LEU A O 1
ATOM 768 N N . ALA A 1 102 ? 1.378 -5.958 -4.979 1.00 94.88 102 ALA A N 1
ATOM 769 C CA . ALA A 1 102 ? 2.808 -6.231 -5.049 1.00 94.88 102 ALA A CA 1
ATOM 770 C C . ALA A 1 102 ? 3.000 -7.734 -4.863 1.00 94.88 102 ALA A C 1
ATOM 772 O O . ALA A 1 102 ? 2.614 -8.274 -3.824 1.00 94.88 102 ALA A O 1
ATOM 773 N N . CYS A 1 103 ? 3.538 -8.409 -5.876 1.00 92.75 103 CYS A N 1
ATOM 774 C CA . CYS A 1 103 ? 3.612 -9.861 -5.908 1.00 92.75 103 CYS A CA 1
ATOM 775 C C . CYS A 1 103 ? 4.936 -10.331 -6.518 1.00 92.75 103 CYS A C 1
ATOM 777 O O . CYS A 1 103 ? 5.117 -10.279 -7.736 1.00 92.75 103 CYS A O 1
ATOM 779 N N . GLY A 1 104 ? 5.864 -10.797 -5.677 1.00 89.81 104 GLY A N 1
ATOM 780 C CA . GLY A 1 104 ? 7.199 -11.212 -6.123 1.00 89.81 104 GLY A CA 1
ATOM 781 C C . GLY A 1 104 ? 7.915 -10.113 -6.917 1.00 89.81 104 GLY A C 1
ATOM 782 O O . GLY A 1 104 ? 8.138 -9.012 -6.416 1.00 89.81 104 GLY A O 1
ATOM 783 N N . HIS A 1 105 ? 8.240 -10.404 -8.176 1.00 92.25 105 HIS A N 1
ATOM 784 C CA . HIS A 1 105 ? 8.965 -9.514 -9.096 1.00 92.25 105 HIS A CA 1
ATOM 785 C C . HIS A 1 105 ? 8.048 -8.639 -9.965 1.00 92.25 105 HIS A C 1
ATOM 787 O O . HIS A 1 105 ? 8.471 -8.121 -11.003 1.00 92.25 105 HIS A O 1
ATOM 793 N N . SER A 1 106 ? 6.771 -8.510 -9.600 1.00 94.69 106 SER A N 1
ATOM 794 C CA . SER A 1 106 ? 5.770 -7.843 -10.431 1.00 94.69 106 SER A CA 1
ATOM 795 C C . SER A 1 106 ? 4.726 -7.077 -9.622 1.00 94.69 106 SER A C 1
ATOM 797 O O . SER A 1 106 ? 4.486 -7.334 -8.439 1.00 94.69 106 SER A O 1
ATOM 799 N N . VAL A 1 107 ? 4.082 -6.130 -10.299 1.00 96.00 107 VAL A N 1
ATOM 800 C CA . VAL A 1 107 ? 2.887 -5.431 -9.830 1.00 96.00 107 VAL A CA 1
ATOM 801 C C . VAL A 1 107 ? 1.713 -5.864 -10.698 1.00 96.00 107 VAL A C 1
ATOM 803 O O . VAL A 1 107 ? 1.748 -5.723 -11.921 1.00 96.00 107 VAL A O 1
ATOM 806 N N . TYR A 1 108 ? 0.666 -6.371 -10.059 1.00 96.06 108 TYR A N 1
ATOM 807 C CA . TYR A 1 108 ? -0.561 -6.821 -10.714 1.00 96.06 108 TYR A CA 1
ATOM 808 C C . TYR A 1 108 ? -1.714 -5.874 -10.424 1.00 96.06 108 TYR A C 1
ATOM 810 O O . TYR A 1 108 ? -1.710 -5.190 -9.405 1.00 96.06 108 TYR A O 1
ATOM 818 N N . GLY A 1 109 ? -2.715 -5.873 -11.298 1.00 94.56 109 GLY A N 1
ATOM 819 C CA . GLY A 1 109 ? -3.992 -5.201 -11.094 1.00 94.56 109 GLY A CA 1
ATOM 820 C C . GLY A 1 109 ? -5.130 -6.204 -11.120 1.00 94.56 109 GLY A C 1
ATOM 821 O O . GLY A 1 109 ? -5.162 -7.072 -11.992 1.00 94.56 109 GLY A O 1
ATOM 822 N N . ILE A 1 110 ? -6.056 -6.071 -10.173 1.00 93.88 110 ILE A N 1
ATOM 823 C CA . ILE A 1 110 ? -7.357 -6.735 -10.200 1.00 93.88 110 ILE A CA 1
ATOM 824 C C . ILE A 1 110 ? -8.415 -5.695 -10.549 1.00 93.88 110 ILE A C 1
ATOM 826 O O . ILE A 1 110 ? -8.623 -4.746 -9.787 1.00 93.88 110 ILE A O 1
ATOM 830 N N . ASP A 1 111 ? -9.091 -5.890 -11.677 1.00 90.12 111 ASP A N 1
ATOM 831 C CA . ASP A 1 111 ? -10.195 -5.031 -12.097 1.00 90.12 111 ASP A CA 1
ATOM 832 C C . ASP A 1 111 ? -11.516 -5.362 -11.370 1.00 90.12 111 ASP A C 1
ATOM 834 O O . ASP A 1 111 ? -11.629 -6.289 -10.558 1.00 90.12 111 ASP A O 1
ATOM 838 N N . GLU A 1 112 ? -12.559 -4.592 -11.660 1.00 86.81 112 GLU A N 1
ATOM 839 C CA . GLU A 1 112 ? -13.907 -4.800 -11.114 1.00 86.81 112 GLU A CA 1
ATOM 840 C C . GLU A 1 112 ? -14.544 -6.146 -11.508 1.00 86.81 112 GLU A C 1
ATOM 842 O O . GLU A 1 112 ? -15.405 -6.659 -10.793 1.00 86.81 112 GLU A O 1
ATOM 847 N N . SER A 1 113 ? -14.111 -6.744 -12.621 1.00 88.50 113 SER A N 1
ATOM 848 C CA . SER A 1 113 ? -14.554 -8.059 -13.095 1.00 88.50 113 SER A CA 1
ATOM 849 C C . SER A 1 113 ? -13.764 -9.216 -12.464 1.00 88.50 113 SER A C 1
ATOM 851 O O . SER A 1 113 ? -13.998 -10.386 -12.789 1.00 88.50 113 SER A O 1
ATOM 853 N N . ASN A 1 114 ? -12.860 -8.888 -11.533 1.00 90.56 114 ASN A N 1
ATOM 854 C CA . ASN A 1 114 ? -11.879 -9.769 -10.907 1.00 90.56 114 ASN A CA 1
ATOM 855 C C . ASN A 1 114 ? -10.915 -10.409 -11.919 1.00 90.56 114 ASN A C 1
ATOM 857 O O . ASN A 1 114 ? -10.419 -11.518 -11.700 1.00 90.56 114 ASN A O 1
ATOM 861 N N . ARG A 1 115 ? -10.654 -9.736 -13.041 1.00 92.75 115 ARG A N 1
ATOM 862 C CA . ARG A 1 115 ? -9.580 -10.102 -13.958 1.00 92.75 115 ARG A CA 1
ATOM 863 C C . ARG A 1 115 ? -8.254 -9.604 -13.404 1.00 92.75 115 ARG A C 1
ATOM 865 O O . ARG A 1 115 ? -8.152 -8.465 -12.963 1.00 92.75 115 ARG A O 1
ATOM 872 N N . VAL A 1 116 ? -7.261 -10.486 -13.439 1.00 94.12 116 VAL A N 1
ATOM 873 C CA . VAL A 1 116 ? -5.897 -10.213 -12.993 1.00 94.12 116 VAL A CA 1
ATOM 874 C C . VAL A 1 116 ? -4.999 -10.024 -14.204 1.00 94.12 116 VAL A C 1
ATOM 876 O O . VAL A 1 116 ? -4.881 -10.934 -15.027 1.00 94.12 116 VAL A O 1
ATOM 879 N N . ASP A 1 117 ? -4.315 -8.889 -14.274 1.00 92.38 117 ASP A N 1
ATOM 880 C CA . ASP A 1 117 ? -3.310 -8.615 -15.299 1.00 92.38 117 ASP A CA 1
ATOM 881 C C . ASP A 1 117 ? -1.995 -8.156 -14.647 1.00 92.38 117 ASP A C 1
ATOM 883 O O . ASP A 1 117 ? -1.994 -7.438 -13.643 1.00 92.38 117 ASP A O 1
ATOM 887 N N . CYS A 1 118 ? -0.862 -8.585 -15.210 1.00 93.81 118 CYS A N 1
ATOM 888 C CA . CYS A 1 118 ? 0.451 -8.074 -14.817 1.00 93.81 118 CYS A CA 1
ATOM 889 C C . CYS A 1 118 ? 0.633 -6.683 -15.436 1.00 93.81 118 CYS A C 1
ATOM 891 O O . CYS A 1 118 ? 0.580 -6.530 -16.657 1.00 93.81 118 CYS A O 1
ATOM 893 N N . LEU A 1 119 ? 0.800 -5.659 -14.598 1.00 93.81 119 LEU A N 1
ATOM 894 C CA . LEU A 1 119 ? 0.872 -4.263 -15.038 1.00 93.81 119 LEU A CA 1
ATOM 895 C C . LEU A 1 119 ? 2.311 -3.787 -15.218 1.00 93.81 119 LEU A C 1
ATOM 897 O O . LEU A 1 119 ? 2.552 -2.893 -16.030 1.00 93.81 119 LEU A O 1
ATOM 901 N N . ALA A 1 120 ? 3.239 -4.339 -14.435 1.00 94.94 120 ALA A N 1
ATOM 902 C CA . ALA A 1 120 ? 4.655 -4.014 -14.484 1.00 94.94 120 ALA A CA 1
ATOM 903 C C . ALA A 1 120 ? 5.505 -5.146 -13.901 1.00 94.94 120 ALA A C 1
ATOM 905 O O . ALA A 1 120 ? 5.103 -5.781 -12.926 1.00 94.94 120 ALA A O 1
ATOM 906 N N . GLY A 1 121 ? 6.720 -5.309 -14.421 1.00 93.38 121 GLY A N 1
ATOM 907 C CA . GLY A 1 121 ? 7.657 -6.330 -13.960 1.00 93.38 121 GLY A CA 1
ATOM 908 C C . GLY A 1 121 ? 7.686 -7.561 -14.854 1.00 93.38 121 GLY A C 1
ATOM 909 O O . GLY A 1 121 ? 7.206 -7.542 -15.987 1.00 93.38 121 GLY A O 1
ATOM 910 N N . ASP A 1 122 ? 8.293 -8.621 -14.335 1.00 90.69 122 ASP A N 1
ATOM 911 C CA . ASP A 1 122 ? 8.402 -9.905 -15.018 1.00 90.69 122 ASP A CA 1
ATOM 912 C C . ASP A 1 122 ? 8.080 -11.029 -14.035 1.00 90.69 122 ASP A C 1
ATOM 914 O O . ASP A 1 122 ? 8.832 -11.232 -13.079 1.00 90.69 122 ASP A O 1
ATOM 918 N N . PRO A 1 123 ? 6.956 -11.737 -14.216 1.00 88.62 123 PRO A N 1
ATOM 919 C CA . PRO A 1 123 ? 6.532 -12.761 -13.274 1.00 88.62 123 PRO A CA 1
ATOM 920 C C . PRO A 1 123 ? 7.402 -14.020 -13.328 1.00 88.62 123 PRO A C 1
ATOM 922 O O . PRO A 1 123 ? 7.353 -14.824 -12.402 1.00 88.62 123 PRO A O 1
ATOM 925 N N . TYR A 1 124 ? 8.208 -14.172 -14.382 1.00 87.12 124 TYR A N 1
ATOM 926 C CA . TYR A 1 124 ? 9.100 -15.310 -14.593 1.00 87.12 124 TYR A CA 1
ATOM 927 C C . TYR A 1 124 ? 10.569 -14.958 -14.342 1.00 87.12 124 TYR A C 1
ATOM 929 O O . TYR A 1 124 ? 11.449 -15.751 -14.667 1.00 87.12 124 TYR A O 1
ATOM 937 N N . ALA A 1 125 ? 10.848 -13.768 -13.803 1.00 83.38 125 ALA A N 1
ATOM 938 C CA . ALA A 1 125 ? 12.197 -13.403 -13.408 1.00 83.38 125 ALA A CA 1
ATOM 939 C C . ALA A 1 125 ? 12.671 -14.261 -12.227 1.00 83.38 125 ALA A C 1
ATOM 941 O O . ALA A 1 125 ? 11.939 -14.452 -11.255 1.00 83.38 125 ALA A O 1
ATOM 942 N N . ASP A 1 126 ? 13.918 -14.719 -12.310 1.00 77.44 126 ASP A N 1
ATOM 943 C CA . ASP A 1 126 ? 14.608 -15.373 -11.202 1.00 77.44 126 ASP A CA 1
ATOM 944 C C . ASP A 1 126 ? 15.001 -14.347 -10.123 1.00 77.44 126 ASP A C 1
ATOM 946 O O . ASP A 1 126 ? 15.236 -13.170 -10.420 1.00 77.44 126 ASP A O 1
ATOM 950 N N . ASP A 1 127 ? 15.194 -14.803 -8.881 1.00 69.25 127 ASP A N 1
ATOM 951 C CA . ASP A 1 127 ? 15.540 -13.955 -7.723 1.00 69.25 127 ASP A CA 1
ATOM 952 C C . ASP A 1 127 ? 16.875 -13.183 -7.865 1.00 69.25 127 ASP A C 1
ATOM 954 O O . ASP A 1 127 ? 17.191 -12.305 -7.060 1.00 69.25 127 ASP A O 1
ATOM 958 N N . GLY A 1 128 ? 17.669 -13.480 -8.901 1.00 66.56 128 GLY A N 1
ATOM 959 C CA . GLY A 1 128 ? 18.910 -12.781 -9.250 1.00 66.56 128 GLY A CA 1
ATOM 960 C C . GLY A 1 128 ? 18.756 -11.637 -10.261 1.00 66.56 128 GLY A C 1
ATOM 961 O O . GLY A 1 128 ? 19.763 -11.033 -10.641 1.00 66.56 128 GLY A O 1
ATOM 962 N N . ALA A 1 129 ? 17.541 -11.344 -10.735 1.00 70.88 129 ALA A N 1
ATOM 963 C CA . ALA A 1 129 ? 17.318 -10.321 -11.751 1.00 70.88 129 ALA A CA 1
ATOM 964 C C . ALA A 1 129 ? 17.737 -8.923 -11.262 1.00 70.88 129 ALA A C 1
ATOM 966 O O . ALA A 1 129 ? 17.400 -8.482 -10.162 1.00 70.88 129 ALA A O 1
ATOM 967 N N . ALA A 1 130 ? 18.471 -8.196 -12.107 1.00 81.75 130 ALA A N 1
ATOM 968 C CA . ALA A 1 130 ? 18.877 -6.833 -11.800 1.00 81.75 130 ALA A CA 1
ATOM 969 C C . ALA A 1 130 ? 17.687 -5.870 -11.905 1.00 81.75 130 ALA A C 1
ATOM 971 O O . ALA A 1 130 ? 16.909 -5.906 -12.864 1.00 81.75 130 ALA A O 1
ATOM 972 N N . LEU A 1 131 ? 17.588 -4.963 -10.933 1.00 87.31 131 LEU A N 1
ATOM 973 C CA . LEU A 1 131 ? 16.614 -3.880 -10.956 1.00 87.31 131 LEU A CA 1
ATOM 974 C C . LEU A 1 131 ? 16.795 -3.040 -12.223 1.00 87.31 131 LEU A C 1
ATOM 976 O O . LEU A 1 131 ? 17.901 -2.595 -12.524 1.00 87.31 131 LEU A O 1
ATOM 980 N N . THR A 1 132 ? 15.704 -2.832 -12.960 1.00 91.00 132 THR A N 1
ATOM 981 C CA . THR A 1 132 ? 15.725 -2.108 -14.239 1.00 91.00 132 THR A CA 1
ATOM 982 C C . THR A 1 132 ? 14.522 -1.175 -14.338 1.00 91.00 132 THR A C 1
ATOM 984 O O . THR A 1 132 ? 13.389 -1.594 -14.073 1.00 91.00 132 THR A O 1
ATOM 987 N N . ASP A 1 133 ? 14.775 0.078 -14.713 1.00 93.62 133 ASP A N 1
ATOM 988 C CA . ASP A 1 133 ? 13.765 1.101 -15.009 1.00 93.62 133 ASP A CA 1
ATOM 989 C C . ASP A 1 133 ? 13.410 1.110 -16.505 1.00 93.62 133 ASP A C 1
ATOM 991 O O . ASP A 1 133 ? 14.147 0.580 -17.335 1.00 93.62 133 ASP A O 1
ATOM 995 N N . GLY A 1 134 ? 12.287 1.733 -16.865 1.00 94.81 134 GLY A N 1
ATOM 996 C CA . GLY A 1 134 ? 11.842 1.861 -18.254 1.00 94.81 134 GLY A CA 1
ATOM 997 C C . GLY A 1 134 ? 10.362 1.522 -18.442 1.00 94.81 134 GLY A C 1
ATOM 998 O O . GLY A 1 134 ? 9.589 1.590 -17.484 1.00 94.81 134 GLY A O 1
ATOM 999 N N . PRO A 1 135 ? 9.932 1.170 -19.669 1.00 94.50 135 PRO A N 1
ATOM 1000 C CA . PRO A 1 135 ? 8.560 0.737 -19.931 1.00 94.50 135 PRO A CA 1
ATOM 1001 C C . PRO A 1 135 ? 8.155 -0.400 -18.993 1.00 94.50 135 PRO A C 1
ATOM 1003 O O . PRO A 1 135 ? 8.949 -1.306 -18.758 1.00 94.50 135 PRO A O 1
ATOM 1006 N N . ALA A 1 136 ? 6.926 -0.391 -18.479 1.00 93.19 136 ALA A N 1
ATOM 1007 C CA . ALA A 1 136 ? 6.518 -1.299 -17.405 1.00 93.19 136 ALA A CA 1
ATOM 1008 C C . ALA A 1 136 ? 6.678 -2.796 -17.743 1.00 93.19 136 ALA A C 1
ATOM 1010 O O . ALA A 1 136 ? 7.041 -3.575 -16.866 1.00 93.19 136 ALA A O 1
ATOM 1011 N N . ALA A 1 137 ? 6.499 -3.179 -19.013 1.00 89.75 137 ALA A N 1
ATOM 1012 C CA . ALA A 1 137 ? 6.723 -4.545 -19.505 1.00 89.75 137 ALA A CA 1
ATOM 1013 C C . ALA A 1 137 ? 8.208 -4.979 -19.499 1.00 89.75 137 ALA A C 1
ATOM 1015 O O . ALA A 1 137 ? 8.531 -6.167 -19.466 1.00 89.75 137 ALA A O 1
ATOM 1016 N N . HIS A 1 138 ? 9.131 -4.016 -19.541 1.00 90.69 138 HIS A N 1
ATOM 1017 C CA . HIS A 1 138 ? 10.579 -4.249 -19.538 1.00 90.69 138 HIS A CA 1
ATOM 1018 C C . HIS A 1 138 ? 11.238 -3.888 -18.204 1.00 90.69 138 HIS A C 1
ATOM 1020 O O . HIS A 1 138 ? 12.368 -4.295 -17.950 1.00 90.69 138 HIS A O 1
ATOM 1026 N N . ALA A 1 139 ? 10.538 -3.157 -17.337 1.00 93.00 139 ALA A N 1
ATOM 1027 C CA . ALA A 1 139 ? 10.983 -2.907 -15.982 1.00 93.00 139 ALA A CA 1
ATOM 1028 C C . ALA A 1 139 ? 11.133 -4.233 -15.224 1.00 93.00 139 ALA A C 1
ATOM 1030 O O . ALA A 1 139 ? 10.418 -5.208 -15.475 1.00 93.00 139 ALA A O 1
ATOM 1031 N N . ARG A 1 140 ? 12.078 -4.278 -14.289 1.00 92.38 140 ARG A N 1
ATOM 1032 C CA . ARG A 1 140 ? 12.348 -5.461 -13.463 1.00 92.38 140 ARG A CA 1
ATOM 1033 C C . ARG A 1 140 ? 12.353 -5.065 -12.005 1.00 92.38 140 ARG A C 1
ATOM 1035 O O . ARG A 1 140 ? 13.009 -4.081 -11.661 1.00 92.38 140 ARG A O 1
ATOM 1042 N N . PHE A 1 141 ? 11.573 -5.777 -11.195 1.00 91.69 141 PHE A N 1
ATOM 1043 C CA . PHE A 1 141 ? 11.566 -5.636 -9.743 1.00 91.69 141 PHE A CA 1
ATOM 1044 C C . PHE A 1 141 ? 12.351 -6.790 -9.131 1.00 91.69 141 PHE A C 1
ATOM 1046 O O . PHE A 1 141 ? 12.243 -7.925 -9.591 1.00 91.69 141 PHE A O 1
ATOM 1053 N N . VAL A 1 142 ? 13.113 -6.515 -8.079 1.00 89.44 142 VAL A N 1
ATOM 1054 C CA . VAL A 1 142 ? 13.841 -7.562 -7.341 1.00 89.44 142 VAL A CA 1
ATOM 1055 C C . VAL A 1 142 ? 12.909 -8.231 -6.332 1.00 89.44 142 VAL A C 1
ATOM 1057 O O . VAL A 1 142 ? 12.999 -9.425 -6.089 1.00 89.44 142 VAL A O 1
ATOM 1060 N N . GLY A 1 143 ? 11.982 -7.471 -5.762 1.00 88.56 143 GLY A N 1
ATOM 1061 C CA . GLY A 1 143 ? 10.961 -7.942 -4.841 1.00 88.56 143 GLY A CA 1
ATOM 1062 C C . GLY A 1 143 ? 10.071 -6.776 -4.441 1.00 88.56 143 GLY A C 1
ATOM 1063 O O . GLY A 1 143 ? 10.400 -6.033 -3.516 1.00 88.56 143 GLY A O 1
ATOM 1064 N N . ALA A 1 144 ? 8.948 -6.606 -5.137 1.00 91.06 144 ALA A N 1
ATOM 1065 C CA . ALA A 1 144 ? 7.964 -5.583 -4.818 1.00 91.06 144 ALA A CA 1
ATOM 1066 C C . ALA A 1 144 ? 7.276 -5.933 -3.487 1.00 91.06 144 ALA A C 1
ATOM 1068 O O . ALA A 1 144 ? 6.685 -7.003 -3.354 1.00 91.06 144 ALA A O 1
ATOM 1069 N N . GLN A 1 145 ? 7.344 -5.034 -2.500 1.00 87.88 145 GLN A N 1
ATOM 1070 C CA . GLN A 1 145 ? 6.957 -5.332 -1.111 1.00 87.88 145 GLN A CA 1
ATOM 1071 C C . GLN A 1 145 ? 5.903 -4.405 -0.503 1.00 87.88 145 GLN A C 1
ATOM 1073 O O . GLN A 1 145 ? 5.244 -4.791 0.464 1.00 87.88 145 GLN A O 1
ATOM 1078 N N . ARG A 1 146 ? 5.777 -3.164 -0.983 1.00 91.00 146 ARG A N 1
ATOM 1079 C CA . ARG A 1 146 ? 4.779 -2.194 -0.493 1.00 91.00 146 ARG A CA 1
ATOM 1080 C C . ARG A 1 146 ? 4.246 -1.349 -1.630 1.00 91.00 146 ARG A C 1
ATOM 1082 O O . ARG A 1 146 ? 5.021 -1.013 -2.527 1.00 91.00 146 ARG A O 1
ATOM 1089 N N . LEU A 1 147 ? 2.976 -0.966 -1.546 1.00 94.69 147 LEU A N 1
ATOM 1090 C CA . LEU A 1 147 ? 2.307 -0.121 -2.529 1.00 94.69 147 LEU A CA 1
ATOM 1091 C C . LEU A 1 147 ? 1.613 1.072 -1.879 1.00 94.69 147 LEU A C 1
ATOM 1093 O O . LEU A 1 147 ? 1.003 0.966 -0.821 1.00 94.69 147 LEU A O 1
ATOM 1097 N N . ALA A 1 148 ? 1.652 2.209 -2.565 1.00 94.81 148 ALA A N 1
ATOM 1098 C CA . ALA A 1 148 ? 0.795 3.346 -2.267 1.00 94.81 148 ALA A CA 1
ATOM 1099 C C . ALA A 1 148 ? 0.417 4.036 -3.573 1.00 94.81 148 ALA A C 1
ATOM 1101 O O . ALA A 1 148 ? 1.240 4.723 -4.186 1.00 94.81 148 ALA A O 1
ATOM 1102 N N . ALA A 1 149 ? -0.829 3.842 -3.996 1.00 93.38 149 ALA A N 1
ATOM 1103 C CA . ALA A 1 149 ? -1.384 4.575 -5.118 1.00 93.38 149 ALA A CA 1
ATOM 1104 C C . ALA A 1 149 ? -1.676 6.020 -4.692 1.00 93.38 149 ALA A C 1
ATOM 1106 O O . ALA A 1 149 ? -2.364 6.270 -3.702 1.00 93.38 149 ALA A O 1
ATOM 1107 N N . ALA A 1 150 ? -1.134 6.978 -5.439 1.00 88.75 150 ALA A N 1
ATOM 1108 C CA . ALA A 1 150 ? -1.402 8.397 -5.235 1.00 88.75 150 ALA A CA 1
ATOM 1109 C C . ALA A 1 150 ? -2.739 8.840 -5.847 1.00 88.75 150 ALA A C 1
ATOM 1111 O O . ALA A 1 150 ? -3.269 9.898 -5.502 1.00 88.75 150 ALA A O 1
ATOM 1112 N N . GLY A 1 151 ? -3.267 8.043 -6.778 1.00 77.50 151 GLY A N 1
ATOM 1113 C CA . GLY A 1 151 ? -4.221 8.522 -7.766 1.00 77.50 151 GLY A CA 1
ATOM 1114 C C . GLY A 1 151 ? -3.546 9.421 -8.806 1.00 77.50 151 GLY A C 1
ATOM 1115 O O . GLY A 1 151 ? -2.390 9.823 -8.667 1.00 77.50 151 GLY A O 1
ATOM 1116 N N . GLY A 1 152 ? -4.256 9.708 -9.897 1.00 83.44 152 GLY A N 1
ATOM 1117 C CA . GLY A 1 152 ? -3.722 10.537 -10.985 1.00 83.44 152 GLY A CA 1
ATOM 1118 C C . GLY A 1 152 ? -2.567 9.896 -11.764 1.00 83.44 152 GLY A C 1
ATOM 1119 O O . GLY A 1 152 ? -1.800 10.616 -12.394 1.00 83.44 152 GLY A O 1
ATOM 1120 N N . GLY A 1 153 ? -2.443 8.565 -11.722 1.00 87.38 153 GLY A N 1
ATOM 1121 C CA . GLY A 1 153 ? -1.501 7.821 -12.562 1.00 87.38 153 GLY A CA 1
ATOM 1122 C C . GLY A 1 153 ? -0.133 7.607 -11.936 1.00 87.38 153 GLY A C 1
ATOM 1123 O O . GLY A 1 153 ? 0.827 7.338 -12.645 1.00 87.38 153 GLY A O 1
ATOM 1124 N N . LEU A 1 154 ? -0.012 7.726 -10.614 1.00 92.31 154 LEU A N 1
ATOM 1125 C CA . LEU A 1 154 ? 1.238 7.474 -9.909 1.00 92.31 154 LEU A CA 1
ATOM 1126 C C . LEU A 1 154 ? 1.028 6.447 -8.799 1.00 92.31 154 LEU A C 1
ATOM 1128 O O . LEU A 1 154 ? 0.190 6.629 -7.918 1.00 92.31 154 LEU A O 1
ATOM 1132 N N . THR A 1 155 ? 1.829 5.386 -8.813 1.00 95.25 155 THR A N 1
ATOM 1133 C CA . THR A 1 155 ? 1.894 4.395 -7.735 1.00 95.25 155 THR A CA 1
ATOM 1134 C C . THR A 1 155 ? 3.321 4.257 -7.241 1.00 95.25 155 THR A C 1
ATOM 1136 O O . THR A 1 155 ? 4.236 3.975 -8.010 1.00 95.25 155 THR A O 1
ATOM 1139 N N . PHE A 1 156 ? 3.515 4.419 -5.938 1.00 95.56 156 PHE A N 1
ATOM 1140 C CA . PHE A 1 156 ? 4.801 4.193 -5.296 1.00 95.56 156 PHE A CA 1
ATOM 1141 C C . PHE A 1 156 ? 4.954 2.729 -4.904 1.00 95.56 156 PHE A C 1
ATOM 1143 O O . PHE A 1 156 ? 4.037 2.132 -4.339 1.00 95.56 156 PHE A O 1
ATOM 1150 N N . VAL A 1 157 ? 6.129 2.170 -5.178 1.00 95.38 157 VAL A N 1
ATOM 1151 C CA . VAL A 1 157 ? 6.472 0.773 -4.920 1.00 95.38 157 VAL A CA 1
ATOM 1152 C C . VAL A 1 157 ? 7.749 0.721 -4.090 1.00 95.38 157 VAL A C 1
ATOM 1154 O O . VAL A 1 157 ? 8.769 1.283 -4.485 1.00 95.38 157 VAL A O 1
ATOM 1157 N N . ARG A 1 158 ? 7.718 0.032 -2.948 1.00 92.44 158 ARG A N 1
ATOM 1158 C CA . ARG A 1 158 ? 8.949 -0.379 -2.259 1.00 92.44 158 ARG A CA 1
ATOM 1159 C C . ARG A 1 158 ? 9.466 -1.620 -2.953 1.00 92.44 158 ARG A C 1
ATOM 1161 O O . ARG A 1 158 ? 8.738 -2.610 -3.020 1.00 92.44 158 ARG A O 1
ATOM 1168 N N . ASP A 1 159 ? 10.700 -1.570 -3.418 1.00 90.19 159 ASP A N 1
ATOM 1169 C CA . ASP A 1 159 ? 11.363 -2.702 -4.051 1.00 90.19 159 ASP A CA 1
ATOM 1170 C C . ASP A 1 159 ? 12.624 -3.074 -3.268 1.00 90.19 159 ASP A C 1
ATOM 1172 O O . ASP A 1 159 ? 13.249 -2.222 -2.620 1.00 90.19 159 ASP A O 1
ATOM 1176 N N . ARG A 1 160 ? 12.998 -4.350 -3.316 1.00 85.19 160 ARG A N 1
ATOM 1177 C CA . ARG A 1 160 ? 14.285 -4.807 -2.790 1.00 85.19 160 ARG A CA 1
ATOM 1178 C C . ARG A 1 160 ? 15.414 -4.245 -3.653 1.00 85.19 160 ARG A C 1
ATOM 1180 O O . ARG A 1 160 ? 15.292 -4.100 -4.866 1.00 85.19 160 ARG A O 1
ATOM 1187 N N . CYS A 1 161 ? 16.536 -3.926 -3.022 1.00 76.25 161 CYS A N 1
ATOM 1188 C CA . CYS A 1 161 ? 17.740 -3.501 -3.719 1.00 76.25 161 CYS A CA 1
ATOM 1189 C C . CYS A 1 161 ? 18.715 -4.677 -3.801 1.00 76.25 161 CYS A C 1
ATOM 1191 O O . CYS A 1 161 ? 19.262 -5.096 -2.784 1.00 76.25 161 CYS A O 1
ATOM 1193 N N . SER A 1 162 ? 18.975 -5.199 -5.001 1.00 66.56 162 SER A N 1
ATOM 1194 C CA . SER A 1 162 ? 19.886 -6.342 -5.184 1.00 66.56 162 SER A CA 1
ATOM 1195 C C . SER A 1 162 ? 21.335 -6.044 -4.770 1.00 66.56 162 SER A C 1
ATOM 1197 O O . SER A 1 162 ? 22.092 -6.961 -4.460 1.00 66.56 162 SER A O 1
ATOM 1199 N N . THR A 1 163 ? 21.732 -4.768 -4.715 1.00 63.38 163 THR A N 1
ATOM 1200 C CA . THR A 1 163 ? 23.095 -4.344 -4.354 1.00 63.38 163 THR A CA 1
ATOM 1201 C C . THR A 1 163 ? 23.312 -4.173 -2.849 1.00 63.38 163 THR A C 1
ATOM 1203 O O . THR A 1 163 ? 24.445 -3.971 -2.414 1.00 63.38 163 THR A O 1
ATOM 1206 N N . SER A 1 164 ? 22.261 -4.277 -2.029 1.00 60.75 164 SER A N 1
ATOM 1207 C CA . SER A 1 164 ? 22.358 -4.139 -0.576 1.00 60.75 164 SER A CA 1
ATOM 1208 C C . SER A 1 164 ? 21.493 -5.177 0.125 1.00 60.75 164 SER A C 1
ATOM 1210 O O . SER A 1 164 ? 20.277 -5.192 -0.022 1.00 60.75 164 SER A O 1
ATOM 1212 N N . ARG A 1 165 ? 22.121 -6.010 0.968 1.00 52.97 165 ARG A N 1
ATOM 1213 C CA . ARG A 1 165 ? 21.461 -7.115 1.694 1.00 52.97 165 ARG A CA 1
ATOM 1214 C C . ARG A 1 165 ? 20.244 -6.661 2.528 1.00 52.97 165 ARG A C 1
ATOM 1216 O O . ARG A 1 165 ? 19.342 -7.456 2.758 1.00 52.97 165 ARG A O 1
ATOM 1223 N N . ASN A 1 166 ? 20.214 -5.389 2.935 1.00 57.50 166 ASN A N 1
ATOM 1224 C CA . ASN A 1 166 ? 19.142 -4.760 3.719 1.00 57.50 166 ASN A CA 1
ATOM 1225 C C . ASN A 1 166 ? 18.611 -3.470 3.058 1.00 57.50 166 ASN A C 1
ATOM 1227 O O . ASN A 1 166 ? 18.029 -2.614 3.731 1.00 57.50 166 ASN A O 1
ATOM 1231 N N . GLY A 1 167 ? 18.906 -3.268 1.772 1.00 73.12 167 GLY A N 1
ATOM 1232 C CA . GLY A 1 167 ? 18.553 -2.053 1.054 1.00 73.12 167 GLY A CA 1
ATOM 1233 C C . GLY A 1 167 ? 17.192 -2.178 0.399 1.00 73.12 167 GLY A C 1
ATOM 1234 O O . GLY A 1 167 ? 16.895 -3.164 -0.271 1.00 73.12 167 GLY A O 1
ATOM 1235 N N . PHE A 1 168 ? 16.393 -1.132 0.543 1.00 82.50 168 PHE A N 1
ATOM 1236 C CA . PHE A 1 168 ? 15.192 -0.934 -0.253 1.00 82.50 168 PHE A CA 1
ATOM 1237 C C . PHE A 1 168 ? 15.410 0.255 -1.166 1.00 82.50 168 PHE A C 1
ATOM 1239 O O . PHE A 1 168 ? 16.195 1.152 -0.850 1.00 82.50 168 PHE A O 1
ATOM 1246 N N . VAL A 1 169 ? 14.689 0.281 -2.274 1.00 87.56 169 VAL A N 1
ATOM 1247 C CA . VAL A 1 169 ? 14.554 1.474 -3.102 1.00 87.56 169 VAL A CA 1
ATOM 1248 C C . VAL A 1 169 ? 13.085 1.828 -3.230 1.00 87.56 169 VAL A C 1
ATOM 1250 O O . VAL A 1 169 ? 12.203 0.968 -3.164 1.00 87.56 169 VAL A O 1
ATOM 1253 N N . LEU A 1 170 ? 12.822 3.119 -3.388 1.00 91.38 170 LEU A N 1
ATOM 1254 C CA . LEU A 1 170 ? 11.503 3.589 -3.765 1.00 91.38 170 LEU A CA 1
ATOM 1255 C C . LEU A 1 170 ? 11.440 3.652 -5.287 1.00 91.38 170 LEU A C 1
ATOM 1257 O O . LEU A 1 170 ? 12.319 4.229 -5.924 1.00 91.38 170 LEU A O 1
ATOM 1261 N N . ARG A 1 171 ? 10.394 3.078 -5.865 1.00 93.12 171 ARG A N 1
ATOM 1262 C CA . ARG A 1 171 ? 10.096 3.155 -7.293 1.00 93.12 171 ARG A CA 1
ATOM 1263 C C . ARG A 1 171 ? 8.742 3.811 -7.504 1.00 93.12 171 ARG A C 1
ATOM 1265 O O . ARG A 1 171 ? 7.889 3.798 -6.620 1.00 93.12 171 ARG A O 1
ATOM 1272 N N . ALA A 1 172 ? 8.559 4.388 -8.677 1.00 94.38 172 ALA A N 1
ATOM 1273 C CA . ALA A 1 172 ? 7.320 4.993 -9.125 1.00 94.38 172 ALA A CA 1
ATOM 1274 C C . ALA A 1 172 ? 6.875 4.298 -10.410 1.00 94.38 172 ALA A C 1
ATOM 1276 O O . ALA A 1 172 ? 7.606 4.299 -11.398 1.00 94.38 172 ALA A O 1
ATOM 1277 N N . LEU A 1 173 ? 5.689 3.698 -10.375 1.00 95.38 173 LEU A N 1
ATOM 1278 C CA . LEU A 1 173 ? 4.949 3.252 -11.544 1.00 95.38 173 LEU A CA 1
ATOM 1279 C C . LEU A 1 173 ? 4.061 4.410 -12.000 1.00 95.38 173 LEU A C 1
ATOM 1281 O O . LEU A 1 173 ? 3.142 4.814 -11.287 1.00 95.38 173 LEU A O 1
ATOM 1285 N N . HIS A 1 174 ? 4.363 4.933 -13.179 1.00 93.62 174 HIS A N 1
ATOM 1286 C CA . HIS A 1 174 ? 3.598 5.971 -13.854 1.00 93.62 174 HIS A CA 1
ATOM 1287 C C . HIS A 1 174 ? 2.614 5.319 -14.814 1.00 93.62 174 HIS A C 1
ATOM 1289 O O . HIS A 1 174 ? 2.985 4.393 -15.534 1.00 93.62 174 HIS A O 1
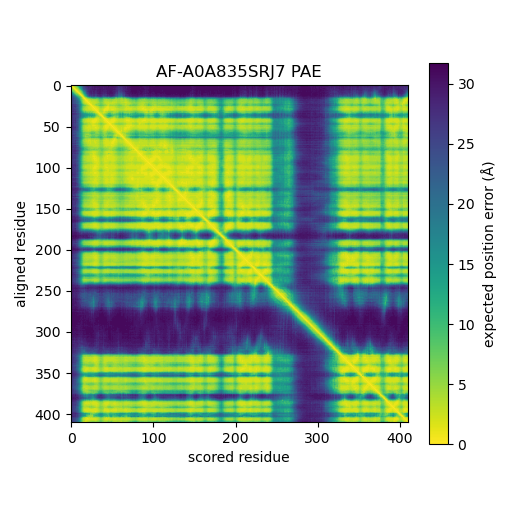ATOM 1295 N N . GLU A 1 175 ? 1.390 5.824 -14.848 1.00 89.94 175 GLU A N 1
ATOM 1296 C CA . GLU A 1 175 ? 0.319 5.425 -15.748 1.00 89.94 175 GLU A CA 1
ATOM 1297 C C . GLU A 1 175 ? -0.265 6.662 -16.425 1.00 89.94 175 GLU A C 1
ATOM 1299 O O . GLU A 1 175 ? -0.770 7.578 -15.778 1.00 89.94 175 GLU A O 1
ATOM 1304 N N . LEU A 1 176 ? -0.193 6.672 -17.752 1.00 84.00 176 LEU A N 1
ATOM 1305 C CA . LEU A 1 176 ? -0.840 7.661 -18.597 1.00 84.00 176 LEU A CA 1
ATOM 1306 C C . LEU A 1 176 ? -2.165 7.084 -19.103 1.00 84.00 176 LEU A C 1
ATOM 1308 O O . LEU A 1 176 ? -2.134 6.086 -19.834 1.00 84.00 176 LEU A O 1
ATOM 1312 N N . PRO A 1 177 ? -3.316 7.688 -18.752 1.00 71.25 177 PRO A N 1
ATOM 1313 C CA . PRO A 1 177 ? -4.595 7.259 -19.293 1.00 71.25 177 PRO A CA 1
ATOM 1314 C C . PRO A 1 177 ? -4.600 7.473 -20.811 1.00 71.25 177 PRO A C 1
ATOM 1316 O O . PRO A 1 177 ? -4.161 8.514 -21.307 1.00 71.25 177 PRO A O 1
ATOM 1319 N N . LEU A 1 178 ? -5.075 6.475 -21.555 1.00 65.44 178 LEU A N 1
ATOM 1320 C CA . LEU A 1 178 ? -5.270 6.608 -22.997 1.00 65.44 178 LEU A CA 1
ATOM 1321 C C . LEU A 1 178 ? -6.566 7.396 -23.273 1.00 65.44 178 LEU A C 1
ATOM 1323 O O . LEU A 1 178 ? -7.530 7.240 -22.522 1.00 65.44 178 LEU A O 1
ATOM 1327 N N . PRO A 1 179 ? -6.618 8.236 -24.325 1.00 60.72 179 PRO A N 1
ATOM 1328 C CA . PRO A 1 179 ? -7.837 8.953 -24.696 1.00 60.72 179 PRO A CA 1
ATOM 1329 C C . PRO A 1 179 ? -8.986 7.990 -25.025 1.00 60.72 179 PRO A C 1
ATOM 1331 O O . PRO A 1 179 ? -8.782 7.004 -25.736 1.00 60.72 179 PRO A O 1
ATOM 1334 N N . GLU A 1 180 ? -10.204 8.316 -24.580 1.00 57.66 180 GLU A N 1
ATOM 1335 C CA . GLU A 1 180 ? -11.414 7.501 -24.804 1.00 57.66 180 GLU A CA 1
ATOM 1336 C C . GLU A 1 180 ? -11.693 7.220 -26.297 1.00 57.66 180 GLU A C 1
ATOM 1338 O O . GLU A 1 180 ? -12.244 6.175 -26.645 1.00 57.66 180 GLU A O 1
ATOM 1343 N N . GLU A 1 181 ? -11.249 8.103 -27.201 1.00 52.53 181 GLU A N 1
ATOM 1344 C CA . GLU A 1 181 ? -11.451 7.984 -28.654 1.00 52.53 181 GLU A CA 1
ATOM 1345 C C . GLU A 1 181 ? -10.706 6.804 -29.311 1.00 52.53 181 GLU A C 1
ATOM 1347 O O . GLU A 1 181 ? -11.003 6.457 -30.453 1.00 52.53 181 GLU A O 1
ATOM 1352 N N . GLN A 1 182 ? -9.776 6.142 -28.610 1.00 52.50 182 GLN A N 1
ATOM 1353 C CA . GLN A 1 182 ? -9.057 4.969 -29.131 1.00 52.50 182 GLN A CA 1
ATOM 1354 C C . GLN A 1 182 ? -9.714 3.614 -28.808 1.00 52.50 182 GLN A C 1
ATOM 1356 O O . GLN A 1 182 ? -9.126 2.571 -29.089 1.00 52.50 182 GLN A O 1
ATOM 1361 N N . GLY A 1 183 ? -10.956 3.599 -28.304 1.00 38.44 183 GLY A N 1
ATOM 1362 C CA . GLY A 1 183 ? -11.849 2.440 -28.449 1.00 38.44 183 GLY A CA 1
ATOM 1363 C C . GLY A 1 183 ? -11.381 1.132 -27.798 1.00 38.44 183 GLY A C 1
ATOM 1364 O O . GLY A 1 183 ? -11.746 0.052 -28.260 1.00 38.44 183 GLY A O 1
ATOM 1365 N N . GLY A 1 184 ? -10.601 1.197 -26.723 1.00 36.59 184 GLY A N 1
ATOM 1366 C CA . GLY A 1 184 ? -10.209 0.019 -25.962 1.00 36.59 184 GLY A CA 1
ATOM 1367 C C . GLY A 1 184 ? -10.235 0.322 -24.477 1.00 36.59 184 GLY A C 1
ATOM 1368 O O . GLY A 1 184 ? -9.553 1.237 -24.033 1.00 36.59 184 GLY A O 1
ATOM 1369 N N . GLY A 1 185 ? -10.966 -0.480 -23.699 1.00 41.25 185 GLY A N 1
ATOM 1370 C CA . GLY A 1 185 ? -10.815 -0.575 -22.240 1.00 41.25 185 GLY A CA 1
ATOM 1371 C C . GLY A 1 185 ? -9.463 -1.191 -21.857 1.00 41.25 185 GLY A C 1
ATOM 1372 O O . GLY A 1 185 ? -9.408 -2.206 -21.169 1.00 41.25 185 GLY A O 1
ATOM 1373 N N . GLY A 1 186 ? -8.386 -0.639 -22.415 1.00 47.22 186 GLY A N 1
ATOM 1374 C CA . GLY A 1 186 ? -7.016 -1.095 -22.303 1.00 47.22 186 GLY A CA 1
ATOM 1375 C C . GLY A 1 186 ? -6.244 -0.262 -21.292 1.00 47.22 186 GLY A C 1
ATOM 1376 O O . GLY A 1 186 ? -6.416 0.948 -21.174 1.00 47.22 186 GLY A O 1
ATOM 1377 N N . THR A 1 187 ? -5.373 -0.956 -20.575 1.00 56.72 187 THR A N 1
ATOM 1378 C CA . THR A 1 187 ? -4.379 -0.415 -19.655 1.00 56.72 187 THR A CA 1
ATOM 1379 C C . THR A 1 187 ? -3.599 0.751 -20.263 1.00 56.72 187 THR A C 1
ATOM 1381 O O . THR A 1 187 ? -3.083 0.612 -21.373 1.00 56.72 187 THR A O 1
ATOM 1384 N N . GLY A 1 188 ? -3.473 1.863 -19.532 1.00 67.50 188 GLY A N 1
ATOM 1385 C CA . GLY A 1 188 ? -2.703 3.028 -19.967 1.00 67.50 188 GLY A CA 1
ATOM 1386 C C . GLY A 1 188 ? -1.235 2.714 -20.281 1.00 67.50 188 GLY A C 1
ATOM 1387 O O . GLY A 1 188 ? -0.716 1.650 -19.933 1.00 67.50 188 GLY A O 1
ATOM 1388 N N . LEU A 1 189 ? -0.532 3.648 -20.931 1.00 82.81 189 LEU A N 1
ATOM 1389 C CA . LEU A 1 189 ? 0.920 3.532 -21.102 1.00 82.81 189 LEU A CA 1
ATOM 1390 C C . LEU A 1 189 ? 1.585 3.610 -19.727 1.00 82.81 189 LEU A C 1
ATOM 1392 O O . LEU A 1 189 ? 1.355 4.568 -18.988 1.00 82.81 189 LEU A O 1
ATOM 1396 N N . ARG A 1 190 ? 2.417 2.616 -19.394 1.00 92.00 190 ARG A N 1
ATOM 1397 C CA . ARG A 1 190 ? 3.078 2.541 -18.088 1.00 92.00 190 ARG A CA 1
ATOM 1398 C C . ARG A 1 190 ? 4.593 2.518 -18.172 1.00 92.00 190 ARG A C 1
ATOM 1400 O O . ARG A 1 190 ? 5.174 1.854 -19.033 1.00 92.00 190 ARG A O 1
ATOM 1407 N N . ALA A 1 191 ? 5.230 3.189 -17.222 1.00 94.94 191 ALA A N 1
ATOM 1408 C CA . ALA A 1 191 ? 6.677 3.192 -17.051 1.00 94.94 191 ALA A CA 1
ATOM 1409 C C . ALA A 1 191 ? 7.046 3.150 -15.569 1.00 94.94 191 ALA A C 1
ATOM 1411 O O . ALA A 1 191 ? 6.330 3.687 -14.729 1.00 94.94 191 ALA A O 1
ATOM 1412 N N . VAL A 1 192 ? 8.173 2.523 -15.254 1.00 96.25 192 VAL A N 1
ATOM 1413 C CA . VAL A 1 192 ? 8.712 2.441 -13.899 1.00 96.25 192 VAL A CA 1
ATOM 1414 C C . VAL A 1 192 ? 10.015 3.218 -13.827 1.00 96.25 192 VAL A C 1
ATOM 1416 O O . VAL A 1 192 ? 10.889 3.052 -14.677 1.00 96.25 192 VAL A O 1
ATOM 1419 N N . THR A 1 193 ? 10.147 4.044 -12.795 1.00 94.19 193 THR A N 1
ATOM 1420 C CA . THR A 1 193 ? 11.355 4.825 -12.516 1.00 94.19 193 THR A CA 1
ATOM 1421 C C . THR A 1 193 ? 11.758 4.692 -11.057 1.00 94.19 193 THR A C 1
ATOM 1423 O O . THR A 1 193 ? 10.900 4.702 -10.171 1.00 94.19 193 THR A O 1
ATOM 1426 N N . THR A 1 194 ? 13.052 4.661 -10.784 1.00 91.25 194 THR A N 1
ATOM 1427 C CA . THR A 1 194 ? 13.598 4.746 -9.432 1.00 91.25 194 THR A CA 1
ATOM 1428 C C . THR A 1 194 ? 13.475 6.175 -8.904 1.00 91.25 194 THR A C 1
ATOM 1430 O O . THR A 1 194 ? 13.732 7.148 -9.611 1.00 91.25 194 THR A O 1
ATOM 1433 N N . VAL A 1 195 ? 13.056 6.311 -7.646 1.00 88.88 195 VAL A N 1
ATOM 1434 C CA . VAL A 1 195 ? 12.879 7.594 -6.961 1.00 88.88 195 VAL A CA 1
ATOM 1435 C C . VAL A 1 195 ? 14.039 7.808 -5.997 1.00 88.88 195 VAL A C 1
ATOM 1437 O O . VAL A 1 195 ? 14.240 7.035 -5.058 1.00 88.88 195 VAL A O 1
ATOM 1440 N N . HIS A 1 196 ? 14.784 8.892 -6.196 1.00 81.75 196 HIS A N 1
ATOM 1441 C CA . HIS A 1 196 ? 15.868 9.284 -5.302 1.00 81.75 196 HIS A CA 1
ATOM 1442 C C . HIS A 1 196 ? 15.338 10.140 -4.148 1.00 81.75 196 HIS A C 1
ATOM 1444 O O . HIS A 1 196 ? 14.785 11.213 -4.366 1.00 81.75 196 HIS A O 1
ATOM 1450 N N . LEU A 1 197 ? 15.545 9.685 -2.909 1.00 75.50 197 LEU A N 1
ATOM 1451 C CA . LEU A 1 197 ? 15.071 10.360 -1.690 1.00 75.50 197 LEU A CA 1
ATOM 1452 C C . LEU A 1 197 ? 16.080 11.366 -1.093 1.00 75.50 197 LEU A C 1
ATOM 1454 O O . LEU A 1 197 ? 15.916 11.816 0.044 1.00 75.50 197 LEU A O 1
ATOM 1458 N N . GLY A 1 198 ? 17.113 11.739 -1.858 1.00 65.62 198 GLY A N 1
ATOM 1459 C CA . GLY A 1 198 ? 18.180 12.653 -1.436 1.00 65.62 198 GLY A CA 1
ATOM 1460 C C . GLY A 1 198 ? 19.128 12.065 -0.377 1.00 65.62 198 GLY A C 1
ATOM 1461 O O . GLY A 1 198 ? 19.149 10.860 -0.141 1.00 65.62 198 GLY A O 1
ATOM 1462 N N . ALA A 1 199 ? 19.909 12.931 0.284 1.00 52.34 199 ALA A N 1
ATOM 1463 C CA . ALA A 1 199 ? 20.968 12.557 1.240 1.00 52.34 199 ALA A CA 1
ATOM 1464 C C . ALA A 1 199 ? 20.478 11.826 2.513 1.00 52.34 199 ALA A C 1
ATOM 1466 O O . ALA A 1 199 ? 21.272 11.213 3.218 1.00 52.34 199 ALA A O 1
ATOM 1467 N N . ALA A 1 200 ? 19.175 11.865 2.811 1.00 48.56 200 ALA A N 1
ATOM 1468 C CA . ALA A 1 200 ? 18.564 11.108 3.908 1.00 48.56 200 ALA A CA 1
ATOM 1469 C C . ALA A 1 200 ? 18.206 9.651 3.520 1.00 48.56 200 ALA A C 1
ATOM 1471 O O . ALA A 1 200 ? 17.681 8.904 4.348 1.00 48.56 200 ALA A O 1
ATOM 1472 N N . GLY A 1 201 ? 18.447 9.256 2.261 1.00 51.16 201 GLY A N 1
ATOM 1473 C CA . GLY A 1 201 ? 17.808 8.119 1.594 1.00 51.16 201 GLY A CA 1
ATOM 1474 C C . GLY A 1 201 ? 18.726 7.010 1.078 1.00 51.16 201 GLY A C 1
ATOM 1475 O O . GLY A 1 201 ? 18.286 6.264 0.209 1.00 51.16 201 GLY A O 1
ATOM 1476 N N . ASP A 1 202 ? 19.947 6.846 1.607 1.00 53.75 202 ASP A N 1
ATOM 1477 C CA . ASP A 1 202 ? 20.824 5.700 1.260 1.00 53.75 202 ASP A CA 1
ATOM 1478 C C . ASP A 1 202 ? 20.145 4.334 1.494 1.00 53.75 202 ASP A C 1
ATOM 1480 O O . ASP A 1 202 ? 20.551 3.308 0.951 1.00 53.75 202 ASP A O 1
ATOM 1484 N N . VAL A 1 203 ? 19.090 4.324 2.313 1.00 66.12 203 VAL A N 1
ATOM 1485 C CA . VAL A 1 203 ? 18.174 3.203 2.506 1.00 66.12 203 VAL A CA 1
ATOM 1486 C C . VAL A 1 203 ? 16.773 3.707 2.172 1.00 66.12 203 VAL A C 1
ATOM 1488 O O . VAL A 1 203 ? 16.311 4.682 2.769 1.00 66.12 203 VAL A O 1
ATOM 1491 N N . GLY A 1 204 ? 16.104 3.067 1.212 1.00 74.62 204 GLY A N 1
ATOM 1492 C CA . GLY A 1 204 ? 14.718 3.362 0.862 1.00 74.62 204 GLY A CA 1
ATOM 1493 C C . GLY A 1 204 ? 13.750 3.156 2.035 1.00 74.62 204 GLY A C 1
ATOM 1494 O O . GLY A 1 204 ? 14.116 2.608 3.078 1.00 74.62 204 GLY A O 1
ATOM 1495 N N . PRO A 1 205 ? 12.497 3.607 1.890 1.00 85.06 205 PRO A N 1
ATOM 1496 C CA . PRO A 1 205 ? 11.541 3.622 2.985 1.00 85.06 205 PRO A CA 1
ATOM 1497 C C . PRO A 1 205 ? 11.158 2.197 3.382 1.00 85.06 205 PRO A C 1
ATOM 1499 O O . PRO A 1 205 ? 10.910 1.356 2.518 1.00 85.06 205 PRO A O 1
ATOM 1502 N N . HIS A 1 206 ? 11.066 1.922 4.685 1.00 81.25 206 HIS A N 1
ATOM 1503 C CA . HIS A 1 206 ? 10.610 0.615 5.173 1.00 81.25 206 HIS A CA 1
ATOM 1504 C C . HIS A 1 206 ? 9.078 0.543 5.271 1.00 81.25 206 HIS A C 1
ATOM 1506 O O . HIS A 1 206 ? 8.481 -0.519 5.114 1.00 81.25 206 HIS A O 1
ATOM 1512 N N . THR A 1 207 ? 8.416 1.683 5.478 1.00 87.75 207 THR A N 1
ATOM 1513 C CA . THR A 1 207 ? 6.954 1.814 5.447 1.00 87.75 207 THR A CA 1
ATOM 1514 C C . THR A 1 207 ? 6.561 3.181 4.898 1.00 87.75 207 THR A C 1
ATOM 1516 O O . THR A 1 207 ? 7.295 4.159 5.070 1.00 87.75 207 THR A O 1
ATOM 1519 N N . PHE A 1 208 ? 5.414 3.246 4.224 1.00 93.06 208 PHE A N 1
ATOM 1520 C CA . PHE A 1 208 ? 4.863 4.482 3.690 1.00 93.06 208 PHE A CA 1
ATOM 1521 C C . PHE A 1 208 ? 3.366 4.366 3.407 1.00 93.06 208 PHE A C 1
ATOM 1523 O O . PHE A 1 208 ? 2.827 3.268 3.301 1.00 93.06 208 PHE A O 1
ATOM 1530 N N . GLY A 1 209 ? 2.727 5.518 3.224 1.00 93.44 209 GLY A N 1
ATOM 1531 C CA . GLY A 1 209 ? 1.372 5.655 2.704 1.00 93.44 209 GLY A CA 1
ATOM 1532 C C . GLY A 1 209 ? 1.228 6.977 1.954 1.00 93.44 209 GLY A C 1
ATOM 1533 O O . GLY A 1 209 ? 1.939 7.946 2.232 1.00 93.44 209 GLY A O 1
ATOM 1534 N N . PHE A 1 210 ? 0.325 7.034 0.979 1.00 93.12 210 PHE A N 1
ATOM 1535 C CA . PHE A 1 210 ? 0.036 8.282 0.279 1.00 93.12 210 PHE A CA 1
ATOM 1536 C C . PHE A 1 210 ? -1.038 9.065 1.028 1.00 93.12 210 PHE A C 1
ATOM 1538 O O . PHE A 1 210 ? -2.111 8.533 1.290 1.00 93.12 210 PHE A O 1
ATOM 1545 N N . CYS A 1 211 ? -0.767 10.319 1.389 1.00 92.12 211 CYS A N 1
ATOM 1546 C CA . CYS A 1 211 ? -1.729 11.166 2.092 1.00 92.12 211 CYS A CA 1
ATOM 1547 C C . CYS A 1 211 ? -2.487 12.049 1.087 1.00 92.12 211 CYS A C 1
ATOM 1549 O O . CYS A 1 211 ? -1.886 13.004 0.578 1.00 92.12 211 CYS A O 1
ATOM 1551 N N . PRO A 1 212 ? -3.792 11.809 0.828 1.00 88.31 212 PRO A N 1
ATOM 1552 C CA . PRO A 1 212 ? -4.544 12.575 -0.168 1.00 88.31 212 PRO A CA 1
ATOM 1553 C C . PRO A 1 212 ? -4.622 14.069 0.164 1.00 88.31 212 PRO A C 1
ATOM 1555 O O . PRO A 1 212 ? -4.412 14.910 -0.707 1.00 88.31 212 PRO A O 1
ATOM 1558 N N . ALA A 1 213 ? -4.826 14.411 1.441 1.00 88.94 213 ALA A N 1
ATOM 1559 C CA . ALA A 1 213 ? -4.915 15.800 1.898 1.00 88.94 213 ALA A CA 1
ATOM 1560 C C . ALA A 1 213 ? -3.613 16.587 1.671 1.00 88.94 213 ALA A C 1
ATOM 1562 O O . ALA A 1 213 ? -3.637 17.772 1.347 1.00 88.94 213 ALA A O 1
ATOM 1563 N N . ARG A 1 214 ? -2.463 15.916 1.823 1.00 86.44 214 ARG A N 1
ATOM 1564 C CA . ARG A 1 214 ? -1.131 16.512 1.631 1.00 86.44 214 ARG A CA 1
ATOM 1565 C C . ARG A 1 214 ? -0.612 16.368 0.197 1.00 86.44 214 ARG A C 1
ATOM 1567 O O . ARG A 1 214 ? 0.396 16.988 -0.129 1.00 86.44 214 ARG A O 1
ATOM 1574 N N . LYS A 1 215 ? -1.282 15.564 -0.642 1.00 89.00 215 LYS A N 1
ATOM 1575 C CA . LYS A 1 215 ? -0.874 15.199 -2.012 1.00 89.00 215 LYS A CA 1
ATOM 1576 C C . LYS A 1 215 ? 0.588 14.745 -2.085 1.00 89.00 215 LYS A C 1
ATOM 1578 O O . LYS A 1 215 ? 1.356 15.188 -2.936 1.00 89.00 215 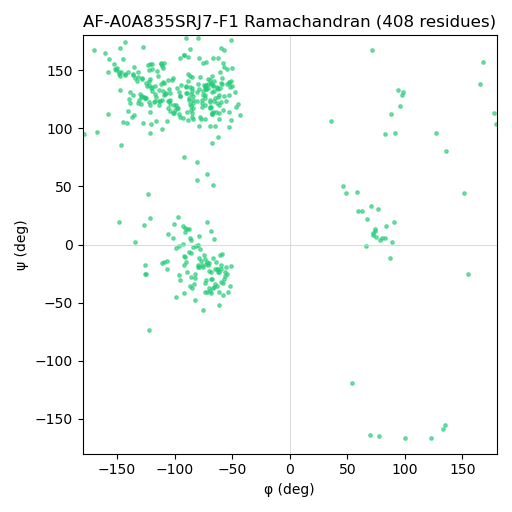LYS A O 1
ATOM 1583 N N . SER A 1 216 ? 0.992 13.905 -1.138 1.00 90.75 216 SER A N 1
ATOM 1584 C CA . SER A 1 216 ? 2.390 13.516 -0.958 1.00 90.75 216 SER A CA 1
ATOM 1585 C C . SER A 1 216 ? 2.514 12.133 -0.340 1.00 90.75 216 SER A C 1
ATOM 1587 O O . SER A 1 216 ? 1.692 11.752 0.501 1.00 90.75 216 SER A O 1
ATOM 1589 N N . LEU A 1 217 ? 3.603 11.441 -0.663 1.00 93.06 217 LEU A N 1
ATOM 1590 C CA . LEU A 1 217 ? 3.983 10.217 0.028 1.00 93.06 217 LEU A CA 1
ATOM 1591 C C . LEU A 1 217 ? 4.535 10.562 1.416 1.00 93.06 217 LEU A C 1
ATOM 1593 O O . LEU A 1 217 ? 5.434 11.394 1.542 1.00 93.06 217 LEU A O 1
ATOM 1597 N N . VAL A 1 218 ? 4.006 9.915 2.448 1.00 93.69 218 VAL A N 1
ATOM 1598 C CA . VAL A 1 218 ? 4.532 9.979 3.813 1.00 93.69 218 VAL A CA 1
ATOM 1599 C C . VAL A 1 218 ? 5.204 8.653 4.120 1.00 93.69 218 VAL A C 1
ATOM 1601 O O . VAL A 1 218 ? 4.619 7.599 3.882 1.00 93.69 218 VAL A O 1
ATOM 1604 N N . TYR A 1 219 ? 6.428 8.691 4.631 1.00 92.00 219 TYR A N 1
ATOM 1605 C CA . TYR A 1 219 ? 7.249 7.499 4.789 1.00 92.00 219 TYR A CA 1
ATOM 1606 C C . TYR A 1 219 ? 8.174 7.573 6.002 1.00 92.00 219 TYR A C 1
ATOM 1608 O O . TYR A 1 219 ? 8.341 8.628 6.608 1.00 92.00 219 TYR A O 1
ATOM 1616 N N . ALA A 1 220 ? 8.789 6.443 6.341 1.00 87.94 220 ALA A N 1
ATOM 1617 C CA . ALA A 1 220 ? 9.881 6.362 7.305 1.00 87.94 220 ALA A CA 1
ATOM 1618 C C . ALA A 1 220 ? 11.029 5.514 6.728 1.00 87.94 220 ALA A C 1
ATOM 1620 O O . ALA A 1 220 ? 10.776 4.511 6.058 1.00 87.94 220 ALA A O 1
ATOM 1621 N N . THR A 1 221 ? 12.284 5.914 6.965 1.00 75.50 221 THR A N 1
ATOM 1622 C CA . THR A 1 221 ? 13.487 5.229 6.431 1.00 75.50 221 THR A CA 1
ATOM 1623 C C . THR A 1 221 ? 14.315 4.487 7.477 1.00 75.50 221 THR A C 1
ATOM 1625 O O . THR A 1 221 ? 15.145 3.659 7.115 1.00 75.50 221 THR A O 1
ATOM 1628 N N . ARG A 1 222 ? 14.117 4.741 8.777 1.00 70.00 222 ARG A N 1
ATOM 1629 C CA . ARG A 1 222 ? 14.880 4.095 9.874 1.00 70.00 222 ARG A CA 1
ATOM 1630 C C . ARG A 1 222 ? 14.071 3.916 11.160 1.00 70.00 222 ARG A C 1
ATOM 1632 O O . ARG A 1 222 ? 14.630 3.797 12.246 1.00 70.00 222 ARG A O 1
ATOM 1639 N N . GLY A 1 223 ? 12.745 3.965 11.053 1.00 74.12 223 GLY A N 1
ATOM 1640 C CA . GLY A 1 223 ? 11.851 3.777 12.197 1.00 74.12 223 GLY A CA 1
ATOM 1641 C C . GLY A 1 223 ? 11.807 4.930 13.212 1.00 74.12 223 GLY A C 1
ATOM 1642 O O . GLY A 1 223 ? 11.223 4.752 14.271 1.00 74.12 223 GLY A O 1
ATOM 1643 N N . ARG A 1 224 ? 12.412 6.099 12.968 1.00 78.12 224 ARG A N 1
ATOM 1644 C CA . ARG A 1 224 ? 12.532 7.148 14.013 1.00 78.12 224 ARG A CA 1
ATOM 1645 C C . ARG A 1 224 ? 11.997 8.521 13.650 1.00 78.12 224 ARG A C 1
ATOM 1647 O O . ARG A 1 224 ? 11.712 9.324 14.540 1.00 78.12 224 ARG A O 1
ATOM 1654 N N . ALA A 1 225 ? 11.819 8.770 12.364 1.00 85.69 225 ALA A N 1
ATOM 1655 C CA . ALA A 1 225 ? 11.202 9.977 11.864 1.00 85.69 225 ALA A CA 1
ATOM 1656 C C . ALA A 1 225 ? 10.196 9.635 10.769 1.00 85.69 225 ALA A C 1
ATOM 1658 O O . ALA A 1 225 ? 10.313 8.616 10.081 1.00 85.69 225 ALA A O 1
ATOM 1659 N N . LEU A 1 226 ? 9.203 10.508 10.650 1.00 89.38 226 LEU A N 1
ATOM 1660 C CA . LEU A 1 226 ? 8.311 10.564 9.508 1.00 89.38 226 LEU A CA 1
ATOM 1661 C C . LEU A 1 226 ? 8.797 11.647 8.563 1.00 89.38 226 LEU A C 1
ATOM 1663 O O . LEU A 1 226 ? 9.054 12.781 8.975 1.00 89.38 226 LEU A O 1
ATOM 1667 N N . HIS A 1 227 ? 8.829 11.311 7.286 1.00 89.31 227 HIS A N 1
ATOM 1668 C CA . HIS A 1 227 ? 9.194 12.199 6.202 1.00 89.31 227 HIS A CA 1
ATOM 1669 C C . HIS A 1 227 ? 8.050 12.313 5.202 1.00 89.31 227 HIS A C 1
ATOM 1671 O O . HIS A 1 227 ? 7.206 11.430 5.075 1.00 89.31 227 HIS A O 1
ATOM 1677 N N . GLN A 1 228 ? 8.040 13.421 4.481 1.00 90.75 228 GLN A N 1
ATOM 1678 C CA . GLN A 1 228 ? 7.148 13.723 3.381 1.00 90.75 228 GLN A CA 1
ATOM 1679 C C . GLN A 1 228 ? 7.989 13.867 2.116 1.00 90.75 228 GLN A C 1
ATOM 1681 O O . GLN A 1 228 ? 8.888 14.710 2.070 1.00 90.75 228 GLN A O 1
ATOM 1686 N N . LEU A 1 229 ? 7.681 13.076 1.089 1.00 90.31 229 LEU A N 1
ATOM 1687 C CA . LEU A 1 229 ? 8.211 13.285 -0.253 1.00 90.31 229 LEU A CA 1
ATOM 1688 C C . LEU A 1 229 ? 7.329 14.307 -0.964 1.00 90.31 229 LEU A C 1
ATOM 1690 O O . LEU A 1 229 ? 6.172 14.033 -1.295 1.00 90.31 229 LEU A O 1
ATOM 1694 N N . MET A 1 230 ? 7.873 15.496 -1.181 1.00 83.56 230 MET A N 1
ATOM 1695 C CA . MET A 1 230 ? 7.175 16.549 -1.901 1.00 83.56 230 MET A CA 1
ATOM 1696 C C . MET A 1 230 ? 7.168 16.262 -3.414 1.00 83.56 230 MET A C 1
ATOM 1698 O O . MET A 1 230 ? 8.088 15.612 -3.910 1.00 83.56 230 MET A O 1
ATOM 1702 N N . PRO A 1 231 ? 6.208 16.808 -4.190 1.00 75.31 231 PRO A N 1
ATOM 1703 C CA . PRO A 1 231 ? 6.100 16.546 -5.635 1.00 75.31 231 PRO A CA 1
ATOM 1704 C C . PRO A 1 231 ? 7.352 16.878 -6.464 1.00 75.31 231 PRO A C 1
ATOM 1706 O O . PRO A 1 231 ? 7.560 16.317 -7.529 1.00 75.31 231 PRO A O 1
ATOM 1709 N N . HIS A 1 232 ? 8.199 17.780 -5.966 1.00 74.19 232 HIS A N 1
ATOM 1710 C CA . HIS A 1 232 ? 9.447 18.210 -6.603 1.00 74.19 232 HIS A CA 1
ATOM 1711 C C . HIS A 1 232 ? 10.659 17.347 -6.202 1.00 74.19 232 HIS A C 1
ATOM 1713 O O . HIS A 1 232 ? 11.798 17.747 -6.419 1.00 74.19 232 HIS A O 1
ATOM 1719 N N . GLY A 1 233 ? 10.430 16.187 -5.576 1.00 76.38 233 GLY A N 1
ATOM 1720 C CA . GLY A 1 233 ? 11.480 15.246 -5.173 1.00 76.38 233 GLY A CA 1
ATOM 1721 C C . GLY A 1 233 ? 12.231 15.633 -3.897 1.00 76.38 233 GLY A C 1
ATOM 1722 O O . GLY A 1 233 ? 13.162 14.939 -3.501 1.00 76.38 233 GLY A O 1
ATOM 1723 N N . VAL A 1 234 ? 11.837 16.722 -3.229 1.00 82.06 234 VAL A N 1
ATOM 1724 C CA . VAL A 1 234 ? 12.446 17.141 -1.961 1.00 82.06 234 VAL A CA 1
ATOM 1725 C C . VAL A 1 234 ? 11.778 16.427 -0.796 1.00 82.06 234 VAL A C 1
ATOM 1727 O O . VAL A 1 234 ? 10.558 16.456 -0.630 1.00 82.06 234 VAL A O 1
ATOM 1730 N N . THR A 1 235 ? 12.609 15.833 0.048 1.00 84.19 235 THR A N 1
ATOM 1731 C CA . THR A 1 235 ? 12.201 15.218 1.306 1.00 84.19 235 THR A CA 1
ATOM 1732 C C . THR A 1 235 ? 12.141 16.258 2.418 1.00 84.19 235 THR A C 1
ATOM 1734 O O . THR A 1 235 ? 13.096 17.004 2.633 1.00 84.19 235 THR A O 1
ATOM 1737 N N . ARG A 1 236 ? 11.046 16.266 3.184 1.00 84.88 236 ARG A N 1
ATOM 1738 C CA . ARG A 1 236 ? 10.887 17.081 4.396 1.00 84.88 236 ARG A CA 1
ATOM 1739 C C . ARG A 1 236 ? 10.547 16.204 5.595 1.00 84.88 236 ARG A C 1
ATOM 1741 O O . ARG A 1 236 ? 9.673 15.355 5.508 1.00 84.88 236 ARG A O 1
ATOM 1748 N N . GLN A 1 237 ? 11.172 16.445 6.740 1.00 85.94 237 GLN A N 1
ATOM 1749 C CA . GLN A 1 237 ? 10.803 15.791 7.996 1.00 85.94 237 GLN A CA 1
ATOM 1750 C C . GLN A 1 237 ? 9.506 16.388 8.572 1.00 85.94 237 GLN A C 1
ATOM 1752 O O . GLN A 1 237 ? 9.360 17.609 8.653 1.00 85.94 237 GLN A O 1
ATOM 1757 N N . LEU A 1 238 ? 8.565 15.526 8.961 1.00 86.31 238 LEU A N 1
ATOM 1758 C CA . LEU A 1 238 ? 7.274 15.895 9.551 1.00 86.31 238 LEU A CA 1
ATOM 1759 C C . LEU A 1 238 ? 7.273 15.790 11.079 1.00 86.31 238 LEU A C 1
ATOM 1761 O O . LEU A 1 238 ? 6.758 16.678 11.754 1.00 86.31 238 LEU A O 1
ATOM 1765 N N . ALA A 1 239 ? 7.809 14.692 11.611 1.00 86.75 239 ALA A N 1
ATOM 1766 C CA . ALA A 1 239 ? 7.792 14.381 13.039 1.00 86.75 239 ALA A CA 1
ATOM 1767 C C . ALA A 1 239 ? 8.923 13.408 13.408 1.00 86.75 239 ALA A C 1
ATOM 1769 O O . ALA A 1 239 ? 9.423 12.679 12.548 1.00 86.75 239 ALA A O 1
ATOM 1770 N N . GLY A 1 240 ? 9.290 13.363 14.691 1.00 83.50 240 GLY A N 1
ATOM 1771 C CA . GLY A 1 240 ? 10.391 12.537 15.202 1.00 83.50 240 GLY A CA 1
ATOM 1772 C C . GLY A 1 240 ? 11.774 13.131 14.923 1.00 83.50 240 GLY A C 1
ATOM 1773 O O . GLY A 1 240 ? 11.880 14.311 14.598 1.00 83.50 240 GLY A O 1
ATOM 1774 N N . ASN A 1 241 ? 12.834 12.329 15.065 1.00 76.56 241 ASN A N 1
ATOM 1775 C CA . ASN A 1 241 ? 14.217 12.741 14.794 1.00 76.56 241 ASN A CA 1
ATOM 1776 C C . ASN A 1 241 ? 15.053 11.563 14.267 1.00 76.56 241 ASN A C 1
ATOM 1778 O O . ASN A 1 241 ? 15.017 10.477 14.844 1.00 76.56 241 ASN A O 1
ATOM 1782 N N . ASP A 1 242 ? 15.806 11.790 13.190 1.00 68.75 242 ASP A N 1
ATOM 1783 C CA . ASP A 1 242 ? 16.752 10.815 12.637 1.00 68.75 242 ASP A CA 1
ATOM 1784 C C . ASP A 1 242 ? 18.080 10.769 13.406 1.00 68.75 242 ASP A C 1
ATOM 1786 O O . ASP A 1 242 ? 18.821 9.788 13.286 1.00 68.75 242 ASP A O 1
ATOM 1790 N N . GLU A 1 243 ? 18.393 11.789 14.216 1.00 60.47 243 GLU A N 1
ATOM 1791 C CA . GLU A 1 243 ? 19.620 11.782 15.006 1.00 60.47 243 GLU A CA 1
ATOM 1792 C C . GLU A 1 243 ? 19.603 10.666 16.064 1.00 60.47 243 GLU A C 1
ATOM 1794 O O . GLU A 1 243 ? 18.632 10.502 16.816 1.00 60.47 243 GLU A O 1
ATOM 1799 N N . PRO A 1 244 ? 20.681 9.871 16.166 1.00 49.41 244 PRO A N 1
ATOM 1800 C CA . PRO A 1 244 ? 20.793 8.875 17.211 1.00 49.41 244 PRO A CA 1
ATOM 1801 C C . PRO A 1 244 ? 20.917 9.574 18.567 1.00 49.41 244 PRO A C 1
ATOM 1803 O O . PRO A 1 244 ? 21.933 10.195 18.862 1.00 49.41 244 PRO A O 1
ATOM 1806 N N . LEU A 1 245 ? 19.907 9.422 19.433 1.00 46.53 245 LEU A N 1
ATOM 1807 C CA . LEU A 1 245 ? 20.074 9.706 20.862 1.00 46.53 245 LEU A CA 1
ATOM 1808 C C . LEU A 1 245 ? 21.334 8.964 21.346 1.00 46.53 245 LEU A C 1
ATOM 1810 O O . LEU A 1 245 ? 21.532 7.802 20.994 1.00 46.53 245 LEU A O 1
ATOM 1814 N N . ALA A 1 246 ? 22.189 9.602 22.145 1.00 39.00 246 ALA A N 1
ATOM 1815 C CA . ALA A 1 246 ? 23.478 9.040 22.575 1.00 39.00 246 ALA A CA 1
ATOM 1816 C C . ALA A 1 246 ? 23.371 7.696 23.346 1.00 39.00 246 ALA A C 1
ATOM 1818 O O . ALA A 1 246 ? 24.375 7.029 23.574 1.00 39.00 246 ALA A O 1
ATOM 1819 N N . SER A 1 247 ? 22.158 7.253 23.701 1.00 41.78 247 SER A N 1
ATOM 1820 C CA . SER A 1 247 ? 21.840 5.936 24.275 1.00 41.78 247 SER A CA 1
ATOM 1821 C C . SER A 1 247 ? 21.243 4.918 23.275 1.00 41.78 247 SER A C 1
ATOM 1823 O O . SER A 1 247 ? 20.859 3.816 23.661 1.00 41.78 247 SER A O 1
ATOM 1825 N N . ALA A 1 248 ? 21.158 5.241 21.979 1.00 40.09 248 ALA A N 1
ATOM 1826 C CA . ALA A 1 248 ? 20.316 4.556 20.988 1.00 40.09 248 ALA A CA 1
ATOM 1827 C C . ALA A 1 248 ? 21.012 3.483 20.127 1.00 40.09 248 ALA A C 1
ATOM 1829 O O . ALA A 1 248 ? 20.518 3.143 19.043 1.00 40.09 248 ALA A O 1
ATOM 1830 N N . ALA A 1 249 ? 22.120 2.910 20.606 1.00 36.75 249 ALA A N 1
ATOM 1831 C CA . ALA A 1 249 ? 22.780 1.771 19.958 1.00 36.75 249 ALA A CA 1
ATOM 1832 C C . ALA A 1 249 ? 21.850 0.539 19.854 1.00 36.75 249 ALA A C 1
ATOM 1834 O O . ALA A 1 249 ? 21.871 -0.186 18.857 1.00 36.75 249 ALA A O 1
ATOM 1835 N N . ALA A 1 250 ? 20.952 0.356 20.831 1.00 41.31 250 ALA A N 1
ATOM 1836 C CA . ALA A 1 250 ? 19.970 -0.729 20.836 1.00 41.31 250 ALA A CA 1
ATOM 1837 C C . ALA A 1 250 ? 18.885 -0.567 19.752 1.00 41.31 250 ALA A C 1
ATOM 1839 O O . ALA A 1 250 ? 18.527 -1.532 19.081 1.00 41.31 250 ALA A O 1
ATOM 1840 N N . ALA A 1 251 ? 18.394 0.654 19.517 1.00 41.97 251 ALA A N 1
ATOM 1841 C CA . ALA A 1 251 ? 17.312 0.886 18.560 1.00 41.97 251 ALA A CA 1
ATOM 1842 C C . ALA A 1 251 ? 17.801 0.972 17.095 1.00 41.97 251 ALA A C 1
ATOM 1844 O O . ALA A 1 251 ? 17.033 0.677 16.188 1.00 41.97 251 ALA A O 1
ATOM 1845 N N . ASN A 1 252 ? 19.068 1.338 16.843 1.00 38.47 252 ASN A N 1
ATOM 1846 C CA . ASN A 1 252 ? 19.649 1.290 15.488 1.00 38.47 252 ASN A CA 1
ATOM 1847 C C . ASN A 1 252 ? 19.846 -0.165 15.048 1.00 38.47 252 ASN A C 1
ATOM 1849 O O . ASN A 1 252 ? 19.571 -0.519 13.905 1.00 38.47 252 ASN A O 1
ATOM 1853 N N . SER A 1 253 ? 20.241 -1.018 15.995 1.00 40.03 253 SER A N 1
ATOM 1854 C CA . SER A 1 253 ? 20.320 -2.465 15.799 1.00 40.03 253 SER A CA 1
ATOM 1855 C C . SER A 1 253 ? 18.934 -3.075 15.577 1.00 40.03 253 SER A C 1
ATOM 1857 O O . SER A 1 253 ? 18.796 -3.947 14.731 1.00 40.03 253 SER A O 1
ATOM 1859 N N . ALA A 1 254 ? 17.893 -2.581 16.259 1.00 43.69 254 ALA A N 1
ATOM 1860 C CA . ALA A 1 254 ? 16.520 -3.049 16.069 1.00 43.69 254 ALA A CA 1
ATOM 1861 C C . ALA A 1 254 ? 15.936 -2.676 14.696 1.00 43.69 254 ALA A C 1
ATOM 1863 O O . ALA A 1 254 ? 15.322 -3.534 14.081 1.00 43.69 254 ALA A O 1
ATOM 1864 N N . ALA A 1 255 ? 16.154 -1.458 14.183 1.00 43.47 255 ALA A N 1
ATOM 1865 C CA . ALA A 1 255 ? 15.680 -1.043 12.853 1.00 43.47 255 ALA A CA 1
ATOM 1866 C C . ALA A 1 255 ? 16.483 -1.680 11.694 1.00 43.47 255 ALA A C 1
ATOM 1868 O O . ALA A 1 255 ? 15.932 -2.003 10.643 1.00 43.47 255 ALA A O 1
ATOM 1869 N N . ALA A 1 256 ? 17.784 -1.923 11.882 1.00 41.84 256 ALA A N 1
ATOM 1870 C CA . ALA A 1 256 ? 18.595 -2.665 10.914 1.00 41.84 256 ALA A CA 1
ATOM 1871 C C . ALA A 1 256 ? 18.279 -4.173 10.929 1.00 41.84 256 ALA A C 1
ATOM 1873 O O . ALA A 1 256 ? 18.158 -4.785 9.869 1.00 41.84 256 ALA A O 1
ATOM 1874 N N . ALA A 1 257 ? 18.080 -4.768 12.112 1.00 41.12 257 ALA A N 1
ATOM 1875 C CA . ALA A 1 257 ? 17.589 -6.140 12.251 1.00 41.12 257 ALA A CA 1
ATOM 1876 C C . ALA A 1 257 ? 16.133 -6.278 11.774 1.00 41.12 257 ALA A C 1
ATOM 1878 O O . ALA A 1 257 ? 15.762 -7.327 11.261 1.00 41.12 257 ALA A O 1
ATOM 1879 N N . ALA A 1 258 ? 15.327 -5.217 11.885 1.00 45.16 258 ALA A N 1
ATOM 1880 C CA . ALA A 1 258 ? 13.975 -5.138 11.343 1.00 45.16 258 ALA A CA 1
ATOM 1881 C C . ALA A 1 258 ? 13.956 -5.283 9.828 1.00 45.16 258 ALA A C 1
ATOM 1883 O O . ALA A 1 258 ? 13.261 -6.152 9.313 1.00 45.16 258 ALA A O 1
ATOM 1884 N N . SER A 1 259 ? 14.771 -4.472 9.150 1.00 39.53 259 SER A N 1
ATOM 1885 C CA . SER A 1 259 ? 14.996 -4.545 7.706 1.00 39.53 259 SER A CA 1
ATOM 1886 C C . SER A 1 259 ? 15.520 -5.926 7.282 1.00 39.53 259 SER A C 1
ATOM 1888 O O . SER A 1 259 ? 15.004 -6.516 6.336 1.00 39.53 259 SER A O 1
ATOM 1890 N N . ALA A 1 260 ? 16.467 -6.498 8.035 1.00 36.56 260 ALA A N 1
ATOM 1891 C CA . ALA A 1 260 ? 17.015 -7.826 7.751 1.00 36.56 260 ALA A CA 1
ATOM 1892 C C . ALA A 1 260 ? 15.986 -8.966 7.926 1.00 36.56 260 ALA A C 1
ATOM 1894 O O . ALA A 1 260 ? 15.974 -9.909 7.135 1.00 36.56 260 ALA A O 1
ATOM 1895 N N . ASN A 1 261 ? 15.097 -8.881 8.925 1.00 37.75 261 ASN A N 1
ATOM 1896 C CA . ASN A 1 261 ? 14.013 -9.853 9.122 1.00 37.75 261 ASN A CA 1
ATOM 1897 C C . ASN A 1 261 ? 12.893 -9.714 8.080 1.00 37.75 261 ASN A C 1
ATOM 1899 O O . ASN A 1 261 ? 12.277 -10.718 7.734 1.00 37.75 261 ASN A O 1
ATOM 1903 N N . ASP A 1 262 ? 12.633 -8.507 7.568 1.00 42.62 262 ASP A N 1
ATOM 1904 C CA . ASP A 1 262 ? 11.683 -8.271 6.466 1.00 42.62 262 ASP A CA 1
ATOM 1905 C C . ASP A 1 262 ? 12.179 -8.946 5.170 1.00 42.62 262 ASP A C 1
ATOM 1907 O O . ASP A 1 262 ? 11.397 -9.495 4.403 1.00 42.62 262 ASP A O 1
ATOM 1911 N N . SER A 1 263 ? 13.499 -8.998 4.954 1.00 38.25 263 SER A N 1
ATOM 1912 C CA . SER A 1 263 ? 14.098 -9.773 3.859 1.00 38.25 263 SER A CA 1
ATOM 1913 C C . SER A 1 263 ? 14.025 -11.289 4.093 1.00 38.25 263 SER A C 1
ATOM 1915 O O . SER A 1 263 ? 13.736 -12.029 3.156 1.00 38.25 263 SER A O 1
ATOM 1917 N N . ALA A 1 264 ? 14.262 -11.755 5.327 1.00 36.06 264 ALA A N 1
ATOM 1918 C CA . ALA A 1 264 ? 14.355 -13.183 5.654 1.00 36.06 264 ALA A CA 1
ATOM 1919 C C . ALA A 1 264 ? 13.001 -13.892 5.872 1.00 36.06 264 ALA A C 1
ATOM 1921 O O . ALA A 1 264 ? 12.909 -15.092 5.637 1.00 36.06 264 ALA A O 1
ATOM 1922 N N . SER A 1 265 ? 11.959 -13.187 6.329 1.00 40.72 265 SER A N 1
ATOM 1923 C CA . SER A 1 265 ? 10.631 -13.761 6.648 1.00 40.72 265 SER A CA 1
ATOM 1924 C C . SER A 1 265 ? 9.621 -13.732 5.492 1.00 40.72 265 SER A C 1
ATOM 1926 O O . SER A 1 265 ? 8.554 -14.349 5.578 1.00 40.72 265 SER A O 1
ATOM 1928 N N . ASP A 1 266 ? 9.961 -13.020 4.419 1.00 44.34 266 ASP A N 1
ATOM 1929 C CA . ASP A 1 266 ? 9.192 -12.933 3.173 1.00 44.34 266 ASP A CA 1
ATOM 1930 C C . ASP A 1 266 ? 9.697 -13.914 2.100 1.00 44.34 266 ASP A C 1
ATOM 1932 O O . ASP A 1 266 ? 9.129 -13.979 1.013 1.00 44.34 266 ASP A O 1
ATOM 1936 N N . ASP A 1 267 ? 10.752 -14.673 2.402 1.00 41.00 267 ASP A N 1
ATOM 1937 C CA . ASP A 1 267 ? 11.294 -15.714 1.535 1.00 41.00 267 ASP A CA 1
ATOM 1938 C C . ASP A 1 267 ? 10.643 -17.063 1.910 1.00 41.00 267 ASP A C 1
ATOM 1940 O O . ASP A 1 267 ? 10.889 -17.564 3.010 1.00 41.00 267 ASP A O 1
ATOM 1944 N N . PRO A 1 268 ? 9.750 -17.650 1.091 1.00 38.06 268 PRO A N 1
ATOM 1945 C CA . PRO A 1 268 ? 9.085 -18.909 1.439 1.00 38.06 268 PRO A CA 1
ATOM 1946 C C . PRO A 1 268 ? 10.069 -20.085 1.599 1.00 38.06 268 PRO A C 1
ATOM 1948 O O . PRO A 1 268 ? 9.757 -21.039 2.315 1.00 38.06 268 PRO A O 1
ATOM 1951 N N . ASP A 1 269 ? 11.272 -19.989 1.022 1.00 34.97 269 ASP A N 1
ATOM 1952 C CA . ASP A 1 269 ? 12.295 -21.041 1.056 1.00 34.97 269 ASP A CA 1
ATOM 1953 C C . ASP A 1 269 ? 13.254 -20.949 2.256 1.00 34.97 269 ASP A C 1
ATOM 1955 O O . ASP A 1 269 ? 13.918 -21.929 2.613 1.00 34.97 269 ASP A O 1
ATOM 1959 N N . SER A 1 270 ? 13.295 -19.817 2.968 1.00 36.34 270 SER A N 1
ATOM 1960 C CA . SER A 1 270 ? 14.168 -19.654 4.141 1.00 36.34 270 SER A CA 1
ATOM 1961 C C . SER A 1 270 ? 13.710 -20.484 5.352 1.00 36.34 270 SER A C 1
ATOM 1963 O O . SER A 1 270 ? 14.507 -20.770 6.250 1.00 36.34 270 SER A O 1
ATOM 1965 N N . ALA A 1 271 ? 12.455 -20.950 5.360 1.00 32.84 271 ALA A N 1
ATOM 1966 C CA . ALA A 1 271 ? 11.907 -21.833 6.390 1.00 32.84 271 ALA A CA 1
ATOM 1967 C C . ALA A 1 271 ? 12.371 -23.300 6.265 1.00 32.84 271 ALA A C 1
ATOM 1969 O O . ALA A 1 271 ? 12.288 -24.048 7.241 1.00 32.84 271 ALA A O 1
ATOM 1970 N N . ILE A 1 272 ? 12.888 -23.721 5.103 1.00 32.72 272 ILE A N 1
ATOM 1971 C CA . ILE A 1 272 ? 13.278 -25.121 4.847 1.00 32.72 272 ILE A CA 1
ATOM 1972 C C . ILE A 1 272 ? 14.747 -25.383 5.245 1.00 32.72 272 ILE A C 1
ATOM 1974 O O . ILE A 1 272 ? 15.105 -26.500 5.616 1.00 32.72 272 ILE A O 1
ATOM 1978 N N . GLY A 1 273 ? 15.598 -24.351 5.284 1.00 27.91 273 GLY A N 1
ATOM 1979 C CA . GLY A 1 273 ? 17.030 -24.487 5.595 1.00 27.91 273 GLY A CA 1
ATOM 1980 C C . GLY A 1 273 ? 17.389 -24.647 7.081 1.00 27.91 273 GLY A C 1
ATOM 1981 O O . GLY A 1 273 ? 18.523 -24.997 7.402 1.00 27.91 273 GLY A O 1
ATOM 1982 N N . ALA A 1 274 ? 16.454 -24.418 8.009 1.00 30.03 274 ALA A N 1
ATOM 1983 C CA . ALA A 1 274 ? 16.733 -24.491 9.451 1.00 30.03 274 ALA A CA 1
ATOM 1984 C C . ALA A 1 274 ? 16.717 -25.926 10.024 1.00 30.03 274 ALA A C 1
ATOM 1986 O O . ALA A 1 274 ? 16.982 -26.117 11.211 1.00 30.03 274 ALA A O 1
ATOM 1987 N N . ALA A 1 275 ? 16.436 -26.937 9.197 1.00 29.91 275 ALA A N 1
ATOM 1988 C CA . ALA A 1 275 ? 16.319 -28.333 9.610 1.00 29.91 275 ALA A CA 1
ATOM 1989 C C . ALA A 1 275 ? 17.275 -29.274 8.853 1.00 29.91 275 ALA A C 1
ATOM 1991 O O . ALA A 1 275 ? 16.888 -30.373 8.477 1.00 29.91 275 ALA A O 1
ATOM 1992 N N . SER A 1 276 ? 18.543 -28.897 8.656 1.00 28.67 276 SER A N 1
ATOM 1993 C CA . SER A 1 276 ? 19.590 -29.894 8.383 1.00 28.67 276 SER A CA 1
ATOM 1994 C C . SER A 1 276 ? 21.001 -29.394 8.705 1.00 28.67 276 SER A C 1
ATOM 1996 O O . SER A 1 276 ? 21.551 -28.564 7.991 1.00 28.67 276 SER A O 1
ATOM 1998 N N . GLY A 1 277 ? 21.604 -29.991 9.736 1.00 26.77 277 GLY A N 1
ATOM 1999 C CA . GLY A 1 277 ? 23.032 -30.325 9.751 1.00 26.77 277 GLY A CA 1
ATOM 2000 C C . GLY A 1 277 ? 24.016 -29.222 10.136 1.00 26.77 277 GLY A C 1
ATOM 2001 O O . GLY A 1 277 ? 24.546 -28.513 9.288 1.00 26.77 277 GLY A O 1
ATOM 2002 N N . GLY A 1 278 ? 24.385 -29.185 11.417 1.00 26.92 278 GLY A N 1
ATOM 2003 C CA . GLY A 1 278 ? 25.692 -28.671 11.811 1.00 26.92 278 GLY A CA 1
ATOM 2004 C C . GLY A 1 278 ? 26.797 -29.676 11.472 1.00 26.92 278 GLY A C 1
ATOM 2005 O O . GLY A 1 278 ? 26.626 -30.860 11.736 1.00 26.92 278 GLY A O 1
ATOM 2006 N N . SER A 1 279 ? 27.919 -29.193 10.929 1.00 28.75 279 SER A N 1
ATOM 2007 C CA . SER A 1 279 ? 29.301 -29.549 11.314 1.00 28.75 279 SER A CA 1
ATOM 2008 C C . SER A 1 279 ? 30.300 -29.093 10.244 1.00 28.75 279 SER A C 1
ATOM 2010 O O . SER A 1 279 ? 30.072 -29.339 9.064 1.00 28.75 279 SER A O 1
ATOM 2012 N N . GLY A 1 280 ? 31.441 -28.537 10.666 1.00 26.73 280 GLY A N 1
ATOM 2013 C CA . GLY A 1 280 ? 32.678 -28.544 9.873 1.00 26.73 280 GLY A CA 1
ATOM 2014 C C . GLY A 1 280 ? 33.315 -27.173 9.661 1.00 26.73 280 GLY A C 1
ATOM 2015 O O . GLY A 1 280 ? 32.936 -26.443 8.756 1.00 26.73 280 GLY A O 1
ATOM 2016 N N . GLY A 1 281 ? 34.294 -26.835 10.502 1.00 27.98 281 GLY A N 1
ATOM 2017 C CA . GLY A 1 281 ? 35.137 -25.647 10.361 1.00 27.98 281 GLY A CA 1
ATOM 2018 C C . GLY A 1 281 ? 36.414 -25.864 9.539 1.00 27.98 281 GLY A C 1
ATOM 2019 O O . GLY A 1 281 ? 36.748 -26.985 9.163 1.00 27.98 281 GLY A O 1
ATOM 2020 N N . GLY A 1 282 ? 37.154 -24.760 9.370 1.00 25.84 282 GLY A N 1
ATOM 2021 C CA . GLY A 1 282 ? 38.502 -24.665 8.785 1.00 25.84 282 GLY A CA 1
ATOM 2022 C C . GLY A 1 282 ? 38.472 -24.237 7.313 1.00 25.84 282 GLY A C 1
ATOM 2023 O O . GLY A 1 282 ? 37.714 -24.788 6.536 1.00 25.84 282 GLY A O 1
ATOM 2024 N N . GLY A 1 283 ? 39.235 -23.269 6.814 1.00 26.17 283 GLY A N 1
ATOM 2025 C CA . GLY A 1 283 ? 40.281 -22.405 7.348 1.00 26.17 283 GLY A CA 1
ATOM 2026 C C . GLY A 1 283 ? 40.969 -21.705 6.158 1.00 26.17 283 GLY A C 1
ATOM 2027 O O . GLY A 1 283 ? 40.938 -22.228 5.052 1.00 26.17 283 GLY A O 1
ATOM 2028 N N . GLY A 1 284 ? 41.612 -20.557 6.399 1.00 25.31 284 GLY A N 1
ATOM 2029 C CA . GLY A 1 284 ? 42.774 -20.096 5.620 1.00 25.31 284 GLY A CA 1
ATOM 2030 C C . GLY A 1 284 ? 42.559 -19.256 4.345 1.00 25.31 284 GLY A C 1
ATOM 2031 O O . GLY A 1 284 ? 42.234 -19.788 3.296 1.00 25.31 284 GLY A O 1
ATOM 2032 N N . GLY A 1 285 ? 42.965 -17.979 4.418 1.00 25.27 285 GLY A N 1
ATOM 2033 C CA . GLY A 1 285 ? 44.084 -17.471 3.601 1.00 25.27 285 GLY A CA 1
ATOM 2034 C C . GLY A 1 285 ? 43.814 -16.722 2.280 1.00 25.27 285 GLY A C 1
ATOM 2035 O O . GLY A 1 285 ? 43.206 -17.256 1.365 1.00 25.27 285 GLY A O 1
ATOM 2036 N N . GLY A 1 286 ? 44.443 -15.539 2.160 1.00 26.27 286 GLY A N 1
ATOM 2037 C CA . GLY A 1 286 ? 44.776 -14.828 0.906 1.00 26.27 286 GLY A CA 1
ATOM 2038 C C . GLY A 1 286 ? 43.747 -13.766 0.494 1.00 26.27 286 GLY A C 1
ATOM 2039 O O . GLY A 1 286 ? 42.587 -14.084 0.310 1.00 26.27 286 GLY A O 1
ATOM 2040 N N . GLY A 1 287 ? 44.038 -12.468 0.366 1.00 25.41 287 GLY A N 1
ATOM 2041 C CA . GLY A 1 287 ? 45.258 -11.835 -0.133 1.00 25.41 287 GLY A CA 1
ATOM 2042 C C . GLY A 1 287 ? 45.113 -11.600 -1.640 1.00 25.41 287 GLY A C 1
ATOM 2043 O O . GLY A 1 287 ? 45.364 -12.513 -2.415 1.00 25.41 287 GLY A O 1
ATOM 2044 N N . GLY A 1 288 ? 44.703 -10.398 -2.056 1.00 26.45 288 GLY A N 1
ATOM 2045 C CA . GLY A 1 288 ? 44.582 -10.053 -3.476 1.00 26.45 288 GLY A CA 1
ATOM 2046 C C . GLY A 1 288 ? 44.077 -8.632 -3.703 1.00 26.45 288 GLY A C 1
ATOM 2047 O O . GLY A 1 288 ? 42.902 -8.340 -3.522 1.00 26.45 288 GLY A O 1
ATOM 2048 N N . SER A 1 289 ? 45.000 -7.748 -4.060 1.00 27.56 289 SER A N 1
ATOM 2049 C CA . SER A 1 289 ? 44.789 -6.359 -4.446 1.00 27.56 289 SER A CA 1
ATOM 2050 C C . SER A 1 289 ? 44.480 -6.216 -5.944 1.00 27.56 289 SER A C 1
ATOM 2052 O O . SER A 1 289 ? 44.764 -7.110 -6.738 1.00 27.56 289 SER A O 1
ATOM 2054 N N . SER A 1 290 ? 44.042 -5.001 -6.301 1.00 27.41 290 SER A N 1
ATOM 2055 C CA . SER A 1 290 ? 44.108 -4.327 -7.614 1.00 27.41 290 SER A CA 1
ATOM 2056 C C . SER A 1 290 ? 42.905 -4.436 -8.560 1.00 27.41 290 SER A C 1
ATOM 2058 O O . SER A 1 290 ? 42.372 -5.507 -8.821 1.00 27.41 290 SER A O 1
ATOM 2060 N N . GLY A 1 291 ? 42.513 -3.275 -9.105 1.00 25.28 291 GLY A N 1
ATOM 2061 C CA . GLY A 1 291 ? 41.580 -3.181 -10.229 1.00 25.28 291 GLY A CA 1
ATOM 2062 C C . GLY A 1 291 ? 40.733 -1.908 -10.297 1.00 25.28 291 GLY A C 1
ATOM 2063 O O . GLY A 1 291 ? 39.537 -2.002 -10.537 1.00 25.28 291 GLY A O 1
ATOM 2064 N N . ALA A 1 292 ? 41.315 -0.725 -10.075 1.00 28.25 292 ALA A N 1
ATOM 2065 C CA . ALA A 1 292 ? 40.636 0.544 -10.330 1.00 28.25 292 ALA A CA 1
ATOM 2066 C C . ALA A 1 292 ? 40.406 0.730 -11.840 1.00 28.25 292 ALA A C 1
ATOM 2068 O O . ALA A 1 292 ? 41.361 0.942 -12.585 1.00 28.25 292 ALA A O 1
ATOM 2069 N N . TRP A 1 293 ? 39.147 0.703 -12.274 1.00 24.36 293 TRP A N 1
ATOM 2070 C CA . TRP A 1 293 ? 38.741 1.136 -13.610 1.00 24.36 293 TRP A CA 1
ATOM 2071 C C . TRP A 1 293 ? 37.921 2.419 -13.485 1.00 24.36 293 TRP A C 1
ATOM 2073 O O . TRP A 1 293 ? 36.743 2.403 -13.141 1.00 24.36 293 TRP A O 1
ATOM 2083 N N . ARG A 1 294 ? 38.587 3.552 -13.734 1.00 23.48 294 ARG A N 1
ATOM 2084 C CA . ARG A 1 294 ? 37.938 4.824 -14.064 1.00 23.48 294 ARG A CA 1
ATOM 2085 C C . ARG A 1 294 ? 37.465 4.740 -15.513 1.00 23.48 294 ARG A C 1
ATOM 2087 O O . ARG A 1 294 ? 38.291 4.532 -16.398 1.00 23.48 294 ARG A O 1
ATOM 2094 N N . VAL A 1 295 ? 36.177 4.962 -15.752 1.00 27.42 295 VAL A N 1
ATOM 2095 C CA . VAL A 1 295 ? 35.655 5.313 -17.078 1.00 27.42 295 VAL A CA 1
ATOM 2096 C C . VAL A 1 295 ? 35.043 6.703 -16.972 1.00 27.42 295 VAL A C 1
ATOM 2098 O O . VAL A 1 295 ? 34.329 7.005 -16.020 1.00 27.42 295 VAL A O 1
ATOM 2101 N N . ALA A 1 296 ? 35.456 7.557 -17.904 1.00 25.31 296 ALA A N 1
ATOM 2102 C CA . ALA A 1 296 ? 35.224 8.989 -17.935 1.00 25.31 296 ALA A CA 1
ATOM 2103 C C . ALA A 1 296 ? 33.742 9.352 -18.103 1.00 25.31 296 ALA A C 1
ATOM 2105 O O . ALA A 1 296 ? 33.023 8.737 -18.890 1.00 25.31 296 ALA A O 1
ATOM 2106 N N . GLU A 1 297 ? 33.332 10.392 -17.379 1.00 25.58 297 GLU A N 1
ATOM 2107 C CA . GLU A 1 297 ? 32.058 11.085 -17.536 1.00 25.58 297 GLU A CA 1
ATOM 2108 C C . GLU A 1 297 ? 31.964 11.709 -18.935 1.00 25.58 297 GLU A C 1
ATOM 2110 O O . GLU A 1 297 ? 32.836 12.472 -19.355 1.00 25.58 297 GLU A O 1
ATOM 2115 N N . ALA A 1 298 ? 30.880 11.405 -19.642 1.00 23.61 298 ALA A N 1
ATOM 2116 C CA . ALA A 1 298 ? 30.422 12.176 -20.785 1.00 23.61 298 ALA A CA 1
ATOM 2117 C C . ALA A 1 298 ? 29.006 12.660 -20.459 1.00 23.61 298 ALA A C 1
ATOM 2119 O O . ALA A 1 298 ? 28.058 11.878 -20.481 1.00 23.61 298 ALA A O 1
ATOM 2120 N N . GLU A 1 299 ? 28.872 13.943 -20.114 1.00 24.17 299 GLU A N 1
ATOM 2121 C CA . GLU A 1 299 ? 27.575 14.619 -20.055 1.00 24.17 299 GLU A CA 1
ATOM 2122 C C . GLU A 1 299 ? 26.938 14.659 -21.452 1.00 24.17 299 GLU A C 1
ATOM 2124 O O . GLU A 1 299 ? 27.580 15.118 -22.402 1.00 24.17 299 GLU A O 1
ATOM 2129 N N . PRO A 1 300 ? 25.636 14.363 -21.576 1.00 27.36 300 PRO A N 1
ATOM 2130 C CA . PRO A 1 300 ? 24.808 15.005 -22.572 1.00 27.36 300 PRO A CA 1
ATOM 2131 C C . PRO A 1 300 ? 23.890 16.014 -21.876 1.00 27.36 300 PRO A C 1
ATOM 2133 O O . PRO A 1 300 ? 22.897 15.673 -21.236 1.00 27.36 300 PRO A O 1
ATOM 2136 N N . ARG A 1 301 ? 24.222 17.295 -22.054 1.00 27.56 301 ARG A N 1
ATOM 2137 C CA . ARG A 1 301 ? 23.294 18.410 -21.862 1.00 27.56 301 ARG A CA 1
ATOM 2138 C C . ARG A 1 301 ? 22.171 18.294 -22.889 1.00 27.56 301 ARG A C 1
ATOM 2140 O O . ARG A 1 301 ? 22.415 18.520 -24.071 1.00 27.56 301 ARG A O 1
ATOM 2147 N N . TYR A 1 302 ? 20.944 18.048 -22.440 1.00 28.16 302 TYR A N 1
ATOM 2148 C CA . TYR A 1 302 ? 19.752 18.343 -23.233 1.00 28.16 302 TYR A CA 1
ATOM 2149 C C . TYR A 1 302 ? 18.754 19.184 -22.435 1.00 28.16 302 TYR A C 1
ATOM 2151 O O . TYR A 1 302 ? 18.088 18.717 -21.521 1.00 28.16 302 TYR A O 1
ATOM 2159 N N . GLY A 1 303 ? 18.742 20.466 -22.810 1.00 25.47 303 GLY A N 1
ATOM 2160 C CA . GLY A 1 303 ? 17.580 21.333 -23.007 1.00 25.47 303 GLY A CA 1
ATOM 2161 C C . GLY A 1 303 ? 16.372 21.181 -22.088 1.00 25.47 303 GLY A C 1
ATOM 2162 O O . GLY A 1 303 ? 15.520 20.326 -22.296 1.00 25.47 303 GLY A O 1
ATOM 2163 N N . LEU A 1 304 ? 16.243 22.155 -21.187 1.00 29.12 304 LEU A N 1
ATOM 2164 C CA . LEU A 1 304 ? 14.994 22.608 -20.582 1.00 29.12 304 LEU A CA 1
ATOM 2165 C C . LEU A 1 304 ? 13.893 22.802 -21.639 1.00 29.12 304 LEU A C 1
ATOM 2167 O O . LEU A 1 304 ? 13.999 23.672 -22.502 1.00 29.12 304 LEU A O 1
ATOM 2171 N N . GLY A 1 305 ? 12.814 22.035 -21.509 1.00 25.00 305 GLY A N 1
ATOM 2172 C CA . GLY A 1 305 ? 11.521 22.294 -22.133 1.00 25.00 305 GLY A CA 1
ATOM 2173 C C . GLY A 1 305 ? 10.466 22.412 -21.041 1.00 25.00 305 GLY A C 1
ATOM 2174 O O . GLY A 1 305 ? 9.967 21.409 -20.544 1.00 25.00 305 GLY A O 1
ATOM 2175 N N . ALA A 1 306 ? 10.174 23.645 -20.632 1.00 34.59 306 ALA A N 1
ATOM 2176 C CA . ALA A 1 306 ? 9.053 23.968 -19.763 1.00 34.59 306 ALA A CA 1
ATOM 2177 C C . ALA A 1 306 ? 7.738 23.844 -20.549 1.00 34.59 306 ALA A C 1
ATOM 2179 O O . ALA A 1 306 ? 7.630 24.376 -21.653 1.00 34.59 306 ALA A O 1
ATOM 2180 N N . GLY A 1 307 ? 6.728 23.192 -19.971 1.00 24.27 307 GLY A N 1
ATOM 2181 C CA . GLY A 1 307 ? 5.382 23.172 -20.540 1.00 24.27 307 GLY A CA 1
ATOM 2182 C C . GLY A 1 307 ? 4.410 22.312 -19.739 1.00 24.27 307 GLY A C 1
ATOM 2183 O O . GLY A 1 307 ? 4.550 21.097 -19.710 1.00 24.27 307 GLY A O 1
ATOM 2184 N N . GLY A 1 308 ? 3.415 22.953 -19.118 1.00 24.70 308 GLY A N 1
ATOM 2185 C CA . GLY A 1 308 ? 2.248 22.290 -18.524 1.00 24.70 308 GLY A CA 1
ATOM 2186 C C . GLY A 1 308 ? 1.896 22.833 -17.145 1.00 24.70 308 GLY A C 1
ATOM 2187 O O . GLY A 1 308 ? 2.286 22.256 -16.137 1.00 24.70 308 GLY A O 1
ATOM 2188 N N . GLY A 1 309 ? 1.202 23.974 -17.107 1.00 28.19 309 GLY A N 1
ATOM 2189 C CA . GLY A 1 309 ? 0.848 24.691 -15.885 1.00 28.19 309 GLY A CA 1
ATOM 2190 C C . GLY A 1 309 ? 0.003 23.862 -14.919 1.00 28.19 309 GLY A C 1
ATOM 2191 O O . GLY A 1 309 ? -1.090 23.418 -15.254 1.00 28.19 309 GLY A O 1
ATOM 2192 N N . MET A 1 310 ? 0.504 23.713 -13.697 1.00 30.70 310 MET A N 1
ATOM 2193 C CA . MET A 1 310 ? -0.325 23.475 -12.524 1.00 30.70 310 MET A CA 1
ATOM 2194 C C . MET A 1 310 ? -0.477 24.826 -11.835 1.00 30.70 310 MET A C 1
ATOM 2196 O O . MET A 1 310 ? 0.526 25.455 -11.494 1.00 30.70 310 MET A O 1
ATOM 2200 N N . ASP A 1 311 ? -1.719 25.285 -11.697 1.00 28.25 311 ASP A N 1
ATOM 2201 C CA . ASP A 1 311 ? -2.062 26.529 -11.019 1.00 28.25 311 ASP A CA 1
ATOM 2202 C C . ASP A 1 311 ? -1.294 26.659 -9.702 1.00 28.25 311 ASP A C 1
ATOM 2204 O O . ASP A 1 311 ? -1.402 25.825 -8.798 1.00 28.25 311 ASP A O 1
ATOM 2208 N N . ALA A 1 312 ? -0.521 27.739 -9.601 1.00 27.25 312 ALA A N 1
ATOM 2209 C CA . ALA A 1 312 ? 0.178 28.165 -8.401 1.00 27.25 312 ALA A CA 1
ATOM 2210 C C . ALA A 1 312 ? -0.828 28.715 -7.372 1.00 27.25 312 ALA A C 1
ATOM 2212 O O . ALA A 1 312 ? -0.788 29.878 -6.978 1.00 27.25 312 ALA A O 1
ATOM 2213 N N . GLY A 1 313 ? -1.761 27.869 -6.937 1.00 26.14 313 GLY A N 1
ATOM 2214 C CA . GLY A 1 313 ? -2.509 28.072 -5.710 1.00 26.14 313 GLY A CA 1
ATOM 2215 C C . GLY A 1 313 ? -1.576 27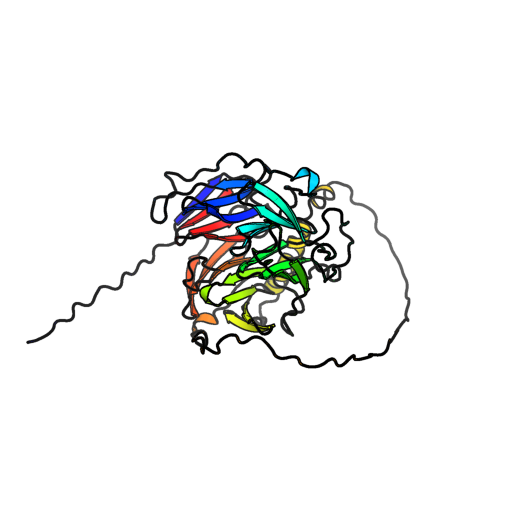.774 -4.545 1.00 26.14 313 GLY A C 1
ATOM 2216 O O . GLY A 1 313 ? -1.206 26.623 -4.320 1.00 26.14 313 GLY A O 1
ATOM 2217 N N . VAL A 1 314 ? -1.157 28.816 -3.830 1.00 29.34 314 VAL A N 1
ATOM 2218 C CA . VAL A 1 314 ? -0.385 28.720 -2.586 1.00 29.34 314 VAL A CA 1
ATOM 2219 C C . VAL A 1 314 ? -1.134 27.791 -1.626 1.00 29.34 314 VAL A C 1
ATOM 2221 O O . VAL A 1 314 ? -2.133 28.171 -1.023 1.00 29.34 314 VAL A O 1
ATOM 2224 N N . ASN A 1 315 ? -0.685 26.542 -1.532 1.00 32.56 315 ASN A N 1
ATOM 2225 C CA . ASN A 1 315 ? -1.306 25.527 -0.693 1.00 32.56 315 ASN A CA 1
ATOM 2226 C C . ASN A 1 315 ? -0.908 25.830 0.767 1.00 32.56 315 ASN A C 1
ATOM 2228 O O . ASN A 1 315 ? 0.292 25.861 1.057 1.00 32.56 315 ASN A O 1
ATOM 2232 N N . PRO A 1 316 ? -1.841 26.059 1.711 1.00 32.66 316 PRO A N 1
ATOM 2233 C CA . PRO A 1 316 ? -1.516 26.452 3.087 1.00 32.66 316 PRO A CA 1
ATOM 2234 C C . PRO A 1 316 ? -0.899 25.320 3.937 1.00 32.66 316 PRO A C 1
ATOM 2236 O O . PRO A 1 316 ? -0.836 25.419 5.159 1.00 32.66 316 PRO A O 1
ATOM 2239 N N . CYS A 1 317 ? -0.348 24.268 3.325 1.00 37.56 317 CYS A N 1
ATOM 2240 C CA . CYS A 1 317 ? 0.348 23.163 3.996 1.00 37.56 317 CYS A CA 1
ATOM 2241 C C . CYS A 1 317 ? 1.701 23.566 4.639 1.00 37.56 317 CYS A C 1
ATOM 2243 O O . CYS A 1 317 ? 2.491 22.704 5.024 1.00 37.56 317 CYS A O 1
ATOM 2245 N N . LEU A 1 318 ? 1.993 24.868 4.748 1.00 37.84 318 LEU A N 1
ATOM 2246 C CA . LEU A 1 318 ? 3.226 25.448 5.294 1.00 37.84 318 LEU A CA 1
ATOM 2247 C C . LEU A 1 318 ? 3.199 25.667 6.815 1.00 37.84 318 LEU A C 1
ATOM 2249 O O . LEU A 1 318 ? 4.075 26.347 7.346 1.00 37.84 318 LEU A O 1
ATOM 2253 N N . MET A 1 319 ? 2.244 25.091 7.544 1.00 41.56 319 MET A N 1
ATOM 2254 C CA . MET A 1 319 ? 2.306 25.130 9.005 1.00 41.56 319 MET A CA 1
ATOM 2255 C C . MET A 1 319 ? 3.488 24.264 9.461 1.00 41.56 319 MET A C 1
ATOM 2257 O O . MET A 1 319 ? 3.574 23.072 9.158 1.00 41.56 319 MET A O 1
ATOM 2261 N N . TRP A 1 320 ? 4.459 24.897 10.121 1.00 39.75 320 TRP A N 1
ATOM 2262 C CA . TRP A 1 320 ? 5.501 24.193 10.860 1.00 39.75 320 TRP A CA 1
ATOM 2263 C C . TRP A 1 320 ? 4.835 23.211 11.833 1.00 39.75 320 TRP A C 1
ATOM 2265 O O . TRP A 1 320 ? 3.838 23.583 12.455 1.00 39.75 320 TRP A O 1
ATOM 2275 N N . PRO A 1 321 ? 5.360 21.985 11.992 1.00 46.88 321 PRO A N 1
ATOM 2276 C CA . PRO A 1 321 ? 4.896 21.101 13.048 1.00 46.88 321 PRO A CA 1
ATOM 2277 C C . PRO A 1 321 ? 4.966 21.844 14.392 1.00 46.88 321 PRO A C 1
ATOM 2279 O O . PRO A 1 321 ? 5.999 22.441 14.710 1.00 46.88 321 PRO A O 1
ATOM 2282 N N . GLY A 1 322 ? 3.875 21.860 15.163 1.00 42.19 322 GLY A N 1
ATOM 2283 C CA . GLY A 1 322 ? 3.892 22.434 16.512 1.00 42.19 322 GLY A CA 1
ATOM 2284 C C . GLY A 1 322 ? 4.944 21.735 17.380 1.00 42.19 322 GLY A C 1
ATOM 2285 O O . GLY A 1 322 ? 5.289 20.588 17.117 1.00 42.19 322 GLY A O 1
ATOM 2286 N N . ALA A 1 323 ? 5.448 22.385 18.434 1.00 42.16 323 ALA A N 1
ATOM 2287 C CA . ALA A 1 323 ? 6.554 21.883 19.270 1.00 42.16 323 ALA A CA 1
ATOM 2288 C C . ALA A 1 323 ? 6.389 20.431 19.798 1.00 42.16 323 ALA A C 1
ATOM 2290 O O . ALA A 1 323 ? 7.370 19.791 20.170 1.00 42.16 323 ALA A O 1
ATOM 2291 N N . CYS A 1 324 ? 5.167 19.889 19.806 1.00 41.06 324 CYS A N 1
ATOM 2292 C CA . CYS A 1 324 ? 4.843 18.517 20.203 1.00 41.06 324 CYS A CA 1
ATOM 2293 C C . CYS A 1 324 ? 5.179 17.434 19.152 1.00 41.06 324 CYS A C 1
ATOM 2295 O O . CYS A 1 324 ? 5.211 16.256 19.496 1.00 41.06 324 CYS A O 1
ATOM 2297 N N . SER A 1 325 ? 5.454 17.789 17.893 1.00 52.66 325 SER A N 1
ATOM 2298 C CA . SER A 1 325 ? 5.815 16.843 16.818 1.00 52.66 325 SER A CA 1
ATOM 2299 C C . SER A 1 325 ? 7.236 16.270 16.936 1.00 52.66 325 SER A C 1
ATOM 2301 O O . SER A 1 325 ? 7.579 15.298 16.259 1.00 52.66 325 SER A O 1
ATOM 2303 N N . PHE A 1 326 ? 8.062 16.859 17.805 1.00 54.28 326 PHE A N 1
ATOM 2304 C CA . PHE A 1 326 ? 9.434 16.432 18.081 1.00 54.28 326 PHE A CA 1
ATOM 2305 C C . PHE A 1 326 ? 9.529 15.345 19.160 1.00 54.28 326 PHE A C 1
ATOM 2307 O O . PHE A 1 326 ? 10.636 14.968 19.546 1.00 54.28 326 PHE A O 1
ATOM 2314 N N . MET A 1 327 ? 8.403 14.812 19.658 1.00 59.47 327 MET A N 1
ATOM 2315 C CA . MET A 1 327 ? 8.473 13.625 20.513 1.00 59.47 327 MET A CA 1
ATOM 2316 C C . MET A 1 327 ? 9.091 12.461 19.721 1.00 59.47 327 MET A C 1
ATOM 2318 O O . MET A 1 327 ? 8.626 12.162 18.618 1.00 59.47 327 MET A O 1
ATOM 2322 N N . PRO A 1 328 ? 10.127 11.791 20.254 1.00 66.44 328 PRO A N 1
ATOM 2323 C CA . PRO A 1 328 ? 10.817 10.750 19.515 1.00 66.44 328 PRO A CA 1
ATOM 2324 C C . PRO A 1 328 ? 9.890 9.548 19.308 1.00 66.44 328 PRO A C 1
ATOM 2326 O O . PRO A 1 328 ? 9.265 9.045 20.248 1.00 66.44 328 PRO A O 1
ATOM 2329 N N . PHE A 1 329 ? 9.814 9.071 18.067 1.00 81.62 329 PHE A N 1
ATOM 2330 C CA . PHE A 1 329 ? 9.351 7.714 17.813 1.00 81.62 329 PHE A CA 1
ATOM 2331 C C . PHE A 1 329 ? 10.411 6.739 18.322 1.00 81.62 329 PHE A C 1
ATOM 2333 O O . PHE A 1 329 ? 11.611 6.995 18.211 1.00 81.62 329 PHE A O 1
ATOM 2340 N N . THR A 1 330 ? 9.971 5.628 18.903 1.00 79.62 330 THR A N 1
ATOM 2341 C CA . THR A 1 330 ? 10.899 4.600 19.390 1.00 79.62 330 THR A CA 1
ATOM 2342 C C . THR A 1 330 ? 11.327 3.694 18.242 1.00 79.62 330 THR A C 1
ATOM 2344 O O . THR A 1 330 ? 12.514 3.415 18.077 1.00 79.62 330 THR A O 1
ATOM 2347 N N . ASN A 1 331 ? 10.346 3.234 17.465 1.00 81.94 331 ASN A N 1
ATOM 2348 C CA . ASN A 1 331 ? 10.499 2.406 16.281 1.00 81.94 331 ASN A CA 1
ATOM 2349 C C . ASN A 1 331 ? 9.161 2.353 15.512 1.00 81.94 331 ASN A C 1
ATOM 2351 O O . ASN A 1 331 ? 8.280 1.558 15.840 1.00 81.94 331 ASN A O 1
ATOM 2355 N N . ILE A 1 332 ? 9.004 3.194 14.491 1.00 86.62 332 ILE A N 1
ATOM 2356 C CA . ILE A 1 332 ? 7.867 3.199 13.567 1.00 86.62 332 ILE A CA 1
ATOM 2357 C C . ILE A 1 332 ? 7.839 1.857 12.845 1.00 86.62 332 ILE A C 1
ATOM 2359 O O . ILE A 1 332 ? 8.720 1.558 12.045 1.00 86.62 332 ILE A O 1
ATOM 2363 N N . GLN A 1 333 ? 6.815 1.060 13.110 1.00 84.06 333 GLN A N 1
ATOM 2364 C CA . GLN A 1 333 ? 6.637 -0.266 12.530 1.00 84.06 333 GLN A CA 1
ATOM 2365 C C . GLN A 1 333 ? 5.808 -0.201 11.247 1.00 84.06 333 GLN A C 1
ATOM 2367 O O . GLN A 1 333 ? 6.139 -0.852 10.261 1.00 84.06 333 GLN A O 1
ATOM 2372 N N . ALA A 1 334 ? 4.750 0.613 11.257 1.00 88.88 334 ALA A N 1
ATOM 2373 C CA . ALA A 1 334 ? 3.857 0.796 10.124 1.00 88.88 334 ALA A CA 1
ATOM 2374 C C . ALA A 1 334 ? 3.241 2.195 10.121 1.00 88.88 334 ALA A C 1
ATOM 2376 O O . ALA A 1 334 ? 3.006 2.785 11.181 1.00 88.88 334 ALA A O 1
ATOM 2377 N N . VAL A 1 335 ? 2.945 2.685 8.921 1.00 92.69 335 VAL A N 1
ATOM 2378 C CA . VAL A 1 335 ? 2.265 3.957 8.672 1.00 92.69 335 VAL A CA 1
ATOM 2379 C C . VAL A 1 335 ? 1.038 3.705 7.807 1.00 92.69 335 VAL A C 1
ATOM 2381 O O . VAL A 1 335 ? 1.105 2.936 6.853 1.00 92.69 335 VAL A O 1
ATOM 2384 N N . ALA A 1 336 ? -0.064 4.380 8.123 1.00 93.75 336 ALA A N 1
ATOM 2385 C CA . ALA A 1 336 ? -1.234 4.472 7.261 1.00 93.75 336 ALA A CA 1
ATOM 2386 C C . ALA A 1 336 ? -1.752 5.908 7.246 1.00 93.75 336 ALA A C 1
ATOM 2388 O O . ALA A 1 336 ? -1.679 6.624 8.242 1.00 93.75 336 ALA A O 1
ATOM 2389 N N . THR A 1 337 ? -2.281 6.330 6.112 1.00 92.62 337 THR A N 1
ATOM 2390 C CA . THR A 1 337 ? -2.810 7.675 5.892 1.00 92.62 337 THR A CA 1
ATOM 2391 C C . THR A 1 337 ? -4.323 7.608 5.793 1.00 92.62 337 THR A C 1
ATOM 2393 O O . THR A 1 337 ? -4.852 6.682 5.187 1.00 92.62 337 THR A O 1
ATOM 2396 N N . ASP A 1 338 ? -5.023 8.568 6.395 1.00 89.88 338 ASP A N 1
ATOM 2397 C CA . ASP A 1 338 ? -6.482 8.597 6.327 1.00 89.88 338 ASP A CA 1
ATOM 2398 C C . ASP A 1 338 ? -6.970 8.741 4.869 1.00 89.88 338 ASP A C 1
ATOM 2400 O O . ASP A 1 338 ? -6.639 9.747 4.220 1.00 89.88 338 ASP A O 1
ATOM 2404 N N . PRO A 1 339 ? -7.747 7.773 4.343 1.00 84.75 339 PRO A N 1
ATOM 2405 C CA . PRO A 1 339 ? -8.275 7.852 2.986 1.00 84.75 339 PRO A CA 1
ATOM 2406 C C . PRO A 1 339 ? -9.359 8.928 2.838 1.00 84.75 339 PRO A C 1
ATOM 2408 O O . PRO A 1 339 ? -9.539 9.440 1.735 1.00 84.75 339 PRO A O 1
ATOM 2411 N N . ASP A 1 340 ? -10.032 9.322 3.927 1.00 82.25 340 ASP A N 1
ATOM 2412 C CA . ASP A 1 340 ? -11.154 10.277 3.905 1.00 82.25 340 ASP A CA 1
ATOM 2413 C C . ASP A 1 340 ? -10.694 11.748 3.806 1.00 82.25 340 ASP A C 1
ATOM 2415 O O . ASP A 1 340 ? -11.507 12.673 3.756 1.00 82.25 340 ASP A O 1
ATOM 2419 N N . GLY A 1 341 ? -9.380 11.991 3.753 1.00 81.62 341 GLY A N 1
ATOM 2420 C CA . GLY A 1 341 ? -8.820 13.314 3.482 1.00 81.62 341 GLY A CA 1
ATOM 2421 C C . GLY A 1 341 ? -8.715 14.242 4.695 1.00 81.62 341 GLY A C 1
ATOM 2422 O O . GLY A 1 341 ? -8.476 15.433 4.505 1.00 81.62 341 GLY A O 1
ATOM 2423 N N . SER A 1 342 ? -8.813 13.741 5.935 1.00 86.12 342 SER A N 1
ATOM 2424 C CA . SER A 1 342 ? -8.561 14.572 7.132 1.00 86.12 342 SER A CA 1
ATOM 2425 C C . SER A 1 342 ? -7.108 15.054 7.249 1.00 86.12 342 SER A C 1
ATOM 2427 O O . SER A 1 342 ? -6.821 16.033 7.936 1.00 86.12 342 SER A O 1
ATOM 2429 N N . GLY A 1 343 ? -6.180 14.368 6.575 1.00 88.62 343 GLY A N 1
ATOM 2430 C CA . GLY A 1 343 ? -4.742 14.607 6.692 1.00 88.62 343 GLY A CA 1
ATOM 2431 C C . GLY A 1 343 ? -4.091 13.925 7.894 1.00 88.62 343 GLY A C 1
ATOM 2432 O O . GLY A 1 343 ? -2.891 14.129 8.108 1.00 88.62 343 GLY A O 1
ATOM 2433 N N . ASP A 1 344 ? -4.852 13.110 8.630 1.00 92.69 344 ASP A N 1
ATOM 2434 C CA . ASP A 1 344 ? -4.347 12.274 9.711 1.00 92.69 344 ASP A CA 1
ATOM 2435 C C . ASP A 1 344 ? -3.421 11.172 9.170 1.00 92.69 344 ASP A C 1
ATOM 2437 O O . ASP A 1 344 ? -3.682 10.522 8.150 1.00 92.69 344 ASP A O 1
ATOM 2441 N N . ILE A 1 345 ? -2.313 10.965 9.876 1.00 94.06 345 ILE A N 1
ATOM 2442 C CA . ILE A 1 345 ? -1.325 9.922 9.608 1.00 94.06 345 ILE A CA 1
ATOM 2443 C C . ILE A 1 345 ? -1.220 9.059 10.861 1.00 94.06 345 ILE A C 1
ATOM 2445 O O . ILE A 1 345 ? -0.773 9.518 11.912 1.00 94.06 345 ILE A O 1
ATOM 2449 N N . TYR A 1 346 ? -1.625 7.804 10.747 1.00 94.19 346 TYR A N 1
ATOM 2450 C CA . TYR A 1 346 ? -1.593 6.825 11.821 1.00 94.19 346 TYR A CA 1
ATOM 2451 C C . TYR A 1 346 ? -0.268 6.075 11.823 1.00 94.19 346 TYR A C 1
ATOM 2453 O O . TYR A 1 346 ? 0.235 5.660 10.778 1.00 94.19 346 TYR A O 1
ATOM 2461 N N . VAL A 1 347 ? 0.288 5.892 13.015 1.00 92.75 347 VAL A N 1
ATOM 2462 C CA . VAL A 1 347 ? 1.620 5.327 13.216 1.00 92.75 347 VAL A CA 1
ATOM 2463 C C . VAL A 1 347 ? 1.543 4.250 14.284 1.00 92.75 347 VAL A C 1
ATOM 2465 O O . VAL A 1 347 ? 1.173 4.528 15.427 1.00 92.75 347 VAL A O 1
ATOM 2468 N N . LEU A 1 348 ? 1.936 3.030 13.925 1.00 89.69 348 LEU A N 1
ATOM 2469 C CA . LEU A 1 348 ? 2.280 2.011 14.911 1.00 89.69 348 LEU A CA 1
ATOM 2470 C C . LEU A 1 348 ? 3.737 2.215 15.314 1.00 89.69 348 LEU A C 1
ATOM 2472 O O . LEU A 1 348 ? 4.633 2.036 14.494 1.00 89.69 348 LEU A O 1
ATOM 2476 N N . ASP A 1 349 ? 3.966 2.606 16.563 1.00 86.81 349 ASP A N 1
ATOM 2477 C CA . ASP A 1 349 ? 5.291 2.890 17.116 1.00 86.81 349 ASP A CA 1
ATOM 2478 C C . ASP A 1 349 ? 5.590 1.967 18.300 1.00 86.81 349 ASP A C 1
ATOM 2480 O O . ASP A 1 349 ? 4.768 1.823 19.208 1.00 86.81 349 ASP A O 1
ATOM 2484 N N . GLY A 1 350 ? 6.775 1.359 18.306 1.00 79.00 350 GLY A N 1
ATOM 2485 C CA . GLY A 1 350 ? 7.278 0.544 19.405 1.00 79.00 350 GLY A CA 1
ATOM 2486 C C . GLY A 1 350 ? 7.905 -0.774 18.955 1.00 79.00 350 GLY A C 1
ATOM 2487 O O . GLY A 1 350 ? 8.402 -0.930 17.837 1.00 79.00 350 GLY A O 1
ATOM 2488 N N . VAL A 1 351 ? 7.912 -1.743 19.867 1.00 68.12 351 VAL A N 1
ATOM 2489 C CA . VAL A 1 351 ? 8.474 -3.078 19.632 1.00 68.12 351 VAL A CA 1
ATOM 2490 C C . VAL A 1 351 ? 7.354 -4.108 19.721 1.00 68.12 351 VAL A C 1
ATOM 2492 O O . VAL A 1 351 ? 6.616 -4.157 20.708 1.00 68.12 351 VAL A O 1
ATOM 2495 N N . SER A 1 352 ? 7.228 -4.930 18.677 1.00 58.50 352 SER A N 1
ATOM 2496 C CA . SER A 1 352 ? 6.182 -5.947 18.575 1.00 58.50 352 SER A CA 1
ATOM 2497 C C . SER A 1 352 ? 6.303 -6.939 19.729 1.00 58.50 352 SER A C 1
ATOM 2499 O O . SER A 1 352 ? 7.397 -7.407 20.046 1.00 58.50 352 SER A O 1
ATOM 2501 N N . GLY A 1 353 ? 5.178 -7.267 20.365 1.00 55.12 353 GLY A N 1
ATOM 2502 C CA . GLY A 1 353 ? 5.136 -8.235 21.463 1.00 55.12 353 GLY A CA 1
ATOM 2503 C C . GLY A 1 353 ? 5.568 -7.709 22.840 1.00 55.12 353 GLY A C 1
ATOM 2504 O O . GLY A 1 353 ? 5.624 -8.509 23.775 1.00 55.12 353 GLY A O 1
ATOM 2505 N N . SER A 1 354 ? 5.845 -6.406 22.997 1.00 62.69 354 SER A N 1
ATOM 2506 C CA . SER A 1 354 ? 6.020 -5.767 24.313 1.00 62.69 354 SER A CA 1
ATOM 2507 C C . SER A 1 354 ? 5.036 -4.613 24.526 1.00 62.69 354 SER A C 1
ATOM 2509 O O . SER A 1 354 ? 4.065 -4.756 25.267 1.00 62.69 354 SER A O 1
ATOM 2511 N N . THR A 1 355 ? 5.263 -3.481 23.863 1.00 67.00 355 THR A N 1
ATOM 2512 C CA . THR A 1 355 ? 4.507 -2.237 24.027 1.00 67.00 355 THR A CA 1
ATOM 2513 C C . THR A 1 355 ? 4.423 -1.511 22.688 1.00 67.00 355 THR A C 1
ATOM 2515 O O . THR A 1 355 ? 5.243 -0.638 22.397 1.00 67.00 355 THR A O 1
ATOM 2518 N N . THR A 1 356 ? 3.435 -1.862 21.864 1.00 79.69 356 THR A N 1
ATOM 2519 C CA . THR A 1 356 ? 3.103 -1.056 20.685 1.00 79.69 356 THR A CA 1
ATOM 2520 C C . THR A 1 356 ? 2.150 0.065 21.088 1.00 79.69 356 THR A C 1
ATOM 2522 O O . THR A 1 356 ? 1.188 -0.136 21.835 1.00 79.69 356 THR A O 1
ATOM 2525 N N . THR A 1 357 ? 2.434 1.266 20.606 1.00 86.75 357 THR A N 1
ATOM 2526 C CA . THR A 1 357 ? 1.596 2.455 20.751 1.00 86.75 357 THR A CA 1
ATOM 2527 C C . THR A 1 357 ? 1.008 2.816 19.397 1.00 86.75 357 THR A C 1
ATOM 2529 O O . THR A 1 357 ? 1.689 2.724 18.375 1.00 86.75 357 THR A O 1
ATOM 2532 N N . LEU A 1 358 ? -0.262 3.213 19.385 1.00 90.69 358 LEU A N 1
ATOM 2533 C CA . LEU A 1 358 ? -0.873 3.838 18.221 1.00 90.69 358 LEU A CA 1
ATOM 2534 C C . LEU A 1 358 ? -0.833 5.343 18.429 1.00 90.69 358 LEU A C 1
ATOM 2536 O O . LEU A 1 358 ? -1.449 5.866 19.362 1.00 90.69 358 LEU A O 1
ATOM 2540 N N . LYS A 1 359 ? -0.122 6.024 17.541 1.00 91.62 359 LYS A N 1
ATOM 2541 C CA . LYS A 1 359 ? -0.042 7.480 17.485 1.00 91.62 359 LYS A CA 1
ATOM 2542 C C . LYS A 1 359 ? -0.733 7.985 16.225 1.00 91.62 359 LYS A C 1
ATOM 2544 O O . LYS A 1 359 ? -0.854 7.256 15.241 1.00 91.62 359 LYS A O 1
ATOM 2549 N N . VAL A 1 360 ? -1.172 9.234 16.254 1.00 92.75 360 VAL A N 1
ATOM 2550 C CA . VAL A 1 360 ? -1.693 9.937 15.083 1.00 92.75 360 VAL A CA 1
ATOM 2551 C C . VAL A 1 360 ? -1.032 11.301 14.981 1.00 92.75 360 VAL A C 1
ATOM 2553 O O . VAL A 1 360 ? -1.055 12.081 15.929 1.00 92.75 360 VAL A O 1
ATOM 2556 N N . LEU A 1 361 ? -0.423 11.574 13.832 1.00 92.25 361 LEU A N 1
ATOM 2557 C CA . LEU A 1 361 ? -0.038 12.919 13.441 1.00 92.25 361 LEU A CA 1
ATOM 2558 C C . LEU A 1 361 ? -1.229 13.527 12.705 1.00 92.25 361 LEU A C 1
ATOM 2560 O O . LEU A 1 361 ? -1.549 13.122 11.588 1.00 92.25 361 LEU A O 1
ATOM 2564 N N . ARG A 1 362 ? -1.902 14.461 13.364 1.00 89.88 362 ARG A N 1
ATOM 2565 C CA . ARG A 1 362 ? -3.096 15.131 12.861 1.00 89.88 362 ARG A CA 1
ATOM 2566 C C . ARG A 1 362 ? -2.786 16.007 11.651 1.00 89.88 362 ARG A C 1
ATOM 2568 O O . ARG A 1 362 ? -1.643 16.424 11.432 1.00 89.88 362 ARG A O 1
ATOM 2575 N N . GLY A 1 363 ? -3.821 16.335 10.879 1.00 84.44 363 GLY A N 1
ATOM 2576 C CA . GLY A 1 363 ? -3.715 17.277 9.757 1.00 84.44 363 GLY A CA 1
ATOM 2577 C C . GLY A 1 363 ? -3.074 18.623 10.137 1.00 84.44 363 GLY A C 1
ATOM 2578 O O . GLY A 1 363 ? -2.268 19.156 9.371 1.00 84.44 363 GLY A O 1
ATOM 2579 N N . ASP A 1 364 ? -3.343 19.117 11.349 1.00 81.94 364 ASP A N 1
ATOM 2580 C CA . ASP A 1 364 ? -2.787 20.360 11.910 1.00 81.94 364 ASP A CA 1
ATOM 2581 C C . ASP A 1 364 ? -1.335 20.243 12.424 1.00 81.94 364 ASP A C 1
ATOM 2583 O O . ASP A 1 364 ? -0.730 21.241 12.816 1.00 81.94 364 ASP A O 1
ATOM 2587 N N . GLY A 1 365 ? -0.749 19.042 12.383 1.00 82.94 365 GLY A N 1
ATOM 2588 C CA . GLY A 1 365 ? 0.613 18.766 12.835 1.00 82.94 365 GLY A CA 1
ATOM 2589 C C . GLY A 1 365 ? 0.737 18.395 14.316 1.00 82.94 365 GLY A C 1
ATOM 2590 O O . GLY A 1 365 ? 1.859 18.169 14.774 1.00 82.94 365 GLY A O 1
ATOM 2591 N N . GLN A 1 366 ? -0.366 18.301 15.065 1.00 86.00 366 GLN A N 1
ATOM 2592 C CA . GLN A 1 366 ? -0.353 17.789 16.434 1.00 86.00 366 GLN A CA 1
ATOM 2593 C C . GLN A 1 366 ? -0.130 16.270 16.443 1.00 86.00 366 GLN A C 1
ATOM 2595 O O . GLN A 1 366 ? -0.761 15.528 15.693 1.00 86.00 366 GLN A O 1
ATOM 2600 N N . LEU A 1 367 ? 0.771 15.795 17.306 1.00 88.56 367 LEU A N 1
ATOM 2601 C CA . LEU A 1 367 ? 1.021 14.369 17.509 1.00 88.56 367 LEU A CA 1
ATOM 2602 C C . LEU A 1 367 ? 0.321 13.894 18.785 1.00 88.56 367 LEU A C 1
ATOM 2604 O O . LEU A 1 367 ? 0.728 14.262 19.887 1.00 88.56 367 LEU A O 1
ATOM 2608 N N . ASP A 1 368 ? -0.686 13.037 18.630 1.00 88.88 368 ASP A N 1
ATOM 2609 C CA . ASP A 1 368 ? -1.437 12.446 19.737 1.00 88.88 368 ASP A CA 1
ATOM 2610 C C . ASP A 1 368 ? -1.137 10.952 19.881 1.00 88.88 368 ASP A C 1
ATOM 2612 O O . ASP A 1 368 ? -0.860 10.246 18.910 1.00 88.88 368 ASP A O 1
ATOM 2616 N N . THR A 1 369 ? -1.255 10.438 21.106 1.00 89.88 369 THR A N 1
ATOM 2617 C CA . THR A 1 369 ? -1.264 8.993 21.369 1.00 89.88 369 THR A CA 1
ATOM 2618 C C . THR A 1 369 ? -2.706 8.529 21.543 1.00 89.88 369 THR A C 1
ATOM 2620 O O . THR A 1 369 ? -3.375 8.940 22.486 1.00 89.88 369 THR A O 1
ATOM 2623 N N . LEU A 1 370 ? -3.180 7.674 20.635 1.00 89.56 370 LEU A N 1
ATOM 2624 C CA . LEU A 1 370 ? -4.540 7.126 20.654 1.00 89.56 370 LEU A CA 1
ATOM 2625 C C . LEU A 1 370 ? -4.650 5.898 21.558 1.00 89.56 370 LEU A C 1
ATOM 2627 O O . LEU A 1 370 ? -5.652 5.718 22.244 1.00 89.56 370 LEU A O 1
ATOM 2631 N N . ALA A 1 371 ? -3.620 5.053 21.568 1.00 86.38 371 ALA A N 1
ATOM 2632 C CA . ALA A 1 371 ? -3.569 3.876 22.426 1.00 86.38 371 ALA A CA 1
ATOM 2633 C C . ALA A 1 371 ? -2.142 3.538 22.843 1.00 86.38 371 ALA A C 1
ATOM 2635 O O . ALA A 1 371 ? -1.187 3.720 22.085 1.00 86.38 371 ALA A O 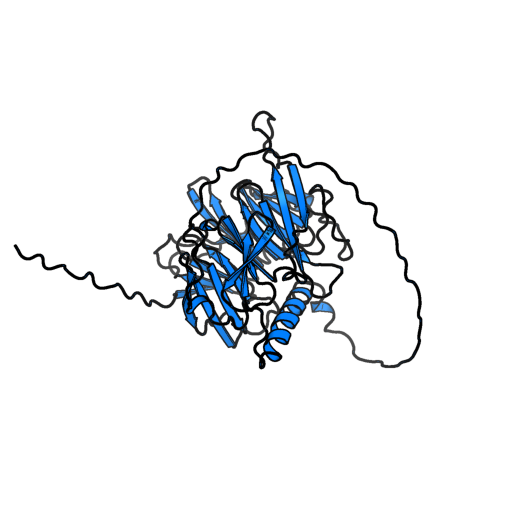1
ATOM 2636 N N . VAL A 1 372 ? -2.019 2.973 24.041 1.00 84.06 372 VAL A N 1
ATOM 2637 C CA . VAL A 1 372 ? -0.765 2.471 24.602 1.00 84.06 372 VAL A CA 1
ATOM 2638 C C . VAL A 1 372 ? -0.933 0.998 24.939 1.00 84.06 372 VAL A C 1
ATOM 2640 O O . VAL A 1 372 ? -1.977 0.593 25.444 1.00 84.06 372 VAL A O 1
ATOM 2643 N N . GLY A 1 373 ? 0.102 0.200 24.678 1.00 74.19 373 GLY A N 1
ATOM 2644 C CA . GLY A 1 373 ? 0.106 -1.216 25.037 1.00 74.19 373 GLY A CA 1
ATOM 2645 C C . GLY A 1 373 ? -0.852 -2.049 24.190 1.00 74.19 373 GLY A C 1
ATOM 2646 O O . GLY A 1 373 ? -1.419 -3.019 24.693 1.00 74.19 373 GLY A O 1
ATOM 2647 N N . LEU A 1 374 ? -1.031 -1.681 22.914 1.00 75.19 374 LEU A N 1
ATOM 2648 C CA . LEU A 1 374 ? -1.773 -2.507 21.971 1.00 75.19 374 LEU A CA 1
ATOM 2649 C C . LEU A 1 374 ? -1.104 -3.879 21.900 1.00 75.19 374 LEU A C 1
ATOM 2651 O O . LEU A 1 374 ? 0.048 -4.013 21.481 1.00 75.19 374 LEU A O 1
ATOM 2655 N N . ARG A 1 375 ? -1.845 -4.903 22.323 1.00 67.94 375 ARG A N 1
ATOM 2656 C CA . ARG A 1 375 ? -1.434 -6.302 22.210 1.00 67.94 375 ARG A CA 1
ATOM 2657 C C . ARG A 1 375 ? -1.720 -6.786 20.801 1.00 67.94 375 ARG A C 1
ATOM 2659 O O . ARG A 1 375 ? -2.639 -7.558 20.562 1.00 67.94 375 ARG A O 1
ATOM 2666 N N . ILE A 1 376 ? -0.932 -6.287 19.867 1.00 67.88 376 ILE A N 1
ATOM 2667 C CA . ILE A 1 376 ? -0.885 -6.831 18.520 1.00 67.88 376 ILE A CA 1
ATOM 2668 C C . ILE A 1 376 ? -0.293 -8.257 18.653 1.00 67.88 376 ILE A C 1
ATOM 2670 O O . ILE A 1 376 ? 0.743 -8.402 19.300 1.00 67.88 376 ILE A O 1
ATOM 2674 N N . GLY A 1 377 ? -1.028 -9.278 18.173 1.00 51.62 377 GLY A N 1
ATOM 2675 C CA . GLY A 1 377 ? -0.901 -10.731 18.458 1.00 51.62 377 GLY A CA 1
ATOM 2676 C C . GLY A 1 377 ? 0.488 -11.400 18.303 1.00 51.62 377 GLY A C 1
ATOM 2677 O O . GLY A 1 377 ? 1.459 -10.737 17.959 1.00 51.62 377 GLY A O 1
ATOM 2678 N N . PRO A 1 378 ? 0.625 -12.703 18.649 1.00 40.03 378 PRO A N 1
ATOM 2679 C CA . PRO A 1 378 ? 1.700 -13.216 19.506 1.00 40.03 378 PRO A CA 1
ATOM 2680 C C . PRO A 1 378 ? 3.068 -13.416 18.832 1.00 40.03 378 PRO A C 1
ATOM 2682 O O . PRO A 1 378 ? 3.191 -13.589 17.622 1.00 40.03 378 PRO A O 1
ATOM 2685 N N . LYS A 1 379 ? 4.105 -13.473 19.686 1.00 38.75 379 LYS A N 1
ATOM 2686 C CA . LYS A 1 379 ? 5.487 -13.880 19.373 1.00 38.75 379 LYS A CA 1
ATOM 2687 C C . LYS A 1 379 ? 5.498 -15.126 18.479 1.00 38.75 379 LYS A C 1
ATOM 2689 O O . LYS A 1 379 ? 5.179 -16.207 18.966 1.00 38.75 379 LYS A O 1
ATOM 2694 N N . GLY A 1 380 ? 5.923 -15.006 17.223 1.00 37.50 380 GLY A N 1
ATOM 2695 C CA . GLY A 1 380 ? 6.267 -16.197 16.439 1.00 37.50 380 GLY A CA 1
ATOM 2696 C C . GLY A 1 380 ? 6.165 -16.077 14.926 1.00 37.50 380 GLY A C 1
ATOM 2697 O O . GLY A 1 380 ? 6.891 -16.789 14.244 1.00 37.50 380 GLY A O 1
ATOM 2698 N N . SER A 1 381 ? 5.341 -15.180 14.376 1.00 43.25 381 SER A N 1
ATOM 2699 C CA . SER A 1 381 ? 5.406 -14.916 12.934 1.00 43.25 381 SER A CA 1
ATOM 2700 C C . SER A 1 381 ? 6.476 -13.854 12.682 1.00 43.25 381 SER A C 1
ATOM 2702 O O . SER A 1 381 ? 6.414 -12.765 13.243 1.00 43.25 381 SER A O 1
ATOM 2704 N N . GLY A 1 382 ? 7.511 -14.178 11.906 1.00 47.31 382 GLY A N 1
ATOM 2705 C CA . GLY A 1 382 ? 8.638 -13.276 11.631 1.00 47.31 382 GLY A CA 1
ATOM 2706 C C . GLY A 1 382 ? 8.278 -12.016 10.832 1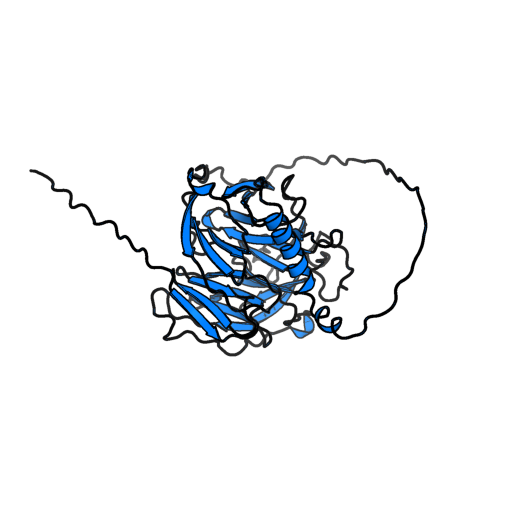.00 47.31 382 GLY A C 1
ATOM 2707 O O . GLY A 1 382 ? 9.181 -11.258 10.493 1.00 47.31 382 GLY A O 1
ATOM 2708 N N . ARG A 1 383 ? 6.990 -11.790 10.534 1.00 55.06 383 ARG A N 1
ATOM 2709 C CA . ARG A 1 383 ? 6.499 -10.687 9.708 1.00 55.06 383 ARG A CA 1
ATOM 2710 C C . ARG A 1 383 ? 6.229 -9.438 10.545 1.00 55.06 383 ARG A C 1
ATOM 2712 O O . ARG A 1 383 ? 5.737 -9.498 11.672 1.00 55.06 383 ARG A O 1
ATOM 2719 N N . TRP A 1 384 ? 6.572 -8.285 9.975 1.00 63.66 384 TRP A N 1
ATOM 2720 C CA . TRP A 1 384 ? 6.324 -6.982 10.583 1.00 63.66 384 TRP A CA 1
ATOM 2721 C C . TRP A 1 384 ? 4.830 -6.641 10.576 1.00 63.66 384 TRP A C 1
ATOM 2723 O O . TRP A 1 384 ? 4.151 -6.923 9.584 1.00 63.66 384 TRP A O 1
ATOM 2733 N N . PRO A 1 385 ? 4.311 -5.994 11.640 1.00 77.00 385 PRO A N 1
ATOM 2734 C CA . PRO A 1 385 ? 2.954 -5.475 11.632 1.00 77.00 385 PRO A CA 1
ATOM 2735 C C . PRO A 1 385 ? 2.779 -4.485 10.496 1.00 77.00 385 PRO A C 1
ATOM 2737 O O . PRO A 1 385 ? 3.665 -3.688 10.188 1.00 77.00 385 PRO A O 1
ATOM 2740 N N . ARG A 1 386 ? 1.595 -4.521 9.905 1.00 86.31 386 ARG A N 1
ATOM 2741 C CA . ARG A 1 386 ? 1.179 -3.608 8.852 1.00 86.31 386 ARG A CA 1
ATOM 2742 C C . ARG A 1 386 ? -0.085 -2.905 9.272 1.00 86.31 386 ARG A C 1
ATOM 2744 O O . ARG A 1 386 ? -0.848 -3.423 10.086 1.00 86.31 386 ARG A O 1
ATOM 2751 N N . LEU A 1 387 ? -0.284 -1.725 8.708 1.00 90.94 387 LEU A N 1
ATOM 2752 C CA . LEU A 1 387 ? -1.399 -0.861 9.032 1.00 90.94 387 LEU A CA 1
ATOM 2753 C C . LEU A 1 387 ? -2.061 -0.417 7.733 1.00 90.94 387 LEU A C 1
ATOM 2755 O O . LEU A 1 387 ? -1.383 0.068 6.834 1.00 90.94 387 LEU A O 1
ATOM 2759 N N . ALA A 1 388 ? -3.375 -0.574 7.652 1.00 91.94 388 ALA A N 1
ATOM 2760 C CA . ALA A 1 388 ? -4.200 0.026 6.614 1.00 91.94 388 ALA A CA 1
ATOM 2761 C C . ALA A 1 388 ? -5.266 0.896 7.281 1.00 91.94 388 ALA A C 1
ATOM 2763 O O . ALA A 1 388 ? -5.862 0.495 8.282 1.00 91.94 388 ALA A O 1
ATOM 2764 N N . ALA A 1 389 ? -5.499 2.084 6.733 1.00 91.38 389 ALA A N 1
ATOM 2765 C CA . ALA A 1 389 ? -6.609 2.934 7.134 1.00 91.38 389 ALA A CA 1
ATOM 2766 C C . ALA A 1 389 ? -7.775 2.703 6.174 1.00 91.38 389 ALA A C 1
ATOM 2768 O O . ALA A 1 389 ? -7.602 2.684 4.956 1.00 91.38 389 ALA A O 1
ATOM 2769 N N . LEU A 1 390 ? -8.952 2.488 6.743 1.00 88.81 390 LEU A N 1
ATOM 2770 C CA . LEU A 1 390 ? -10.199 2.300 6.024 1.00 88.81 390 LEU A CA 1
ATOM 2771 C C . LEU A 1 390 ? -11.105 3.515 6.254 1.00 88.81 390 LEU A C 1
ATOM 2773 O O . LEU A 1 390 ? -11.024 4.135 7.322 1.00 88.81 390 LEU A O 1
ATOM 2777 N N . PRO A 1 391 ? -12.017 3.809 5.313 1.00 82.62 391 PRO A N 1
ATOM 2778 C CA . PRO A 1 391 ? -13.013 4.854 5.503 1.00 82.62 391 PRO A CA 1
ATOM 2779 C C . PRO A 1 391 ? -13.834 4.678 6.778 1.00 82.62 391 PRO A C 1
ATOM 2781 O O . PRO A 1 391 ? -14.073 3.559 7.251 1.00 82.62 391 PRO A O 1
ATOM 2784 N N . GLY A 1 392 ? -14.298 5.798 7.326 1.00 81.38 392 GLY A N 1
ATOM 2785 C CA . GLY A 1 392 ? -15.091 5.801 8.551 1.00 81.38 392 GLY A CA 1
ATOM 2786 C C . GLY A 1 392 ? -14.257 5.591 9.815 1.00 81.38 392 GLY A C 1
ATOM 2787 O O . GLY A 1 392 ? -14.763 5.032 10.789 1.00 81.38 392 GLY A O 1
ATOM 2788 N N . ARG A 1 393 ? -12.992 6.042 9.803 1.00 83.94 393 ARG A N 1
ATOM 2789 C CA . ARG A 1 393 ? -12.067 6.034 10.954 1.00 83.94 393 ARG A CA 1
ATOM 2790 C C . ARG A 1 393 ? -11.820 4.645 11.545 1.00 83.94 393 ARG A C 1
ATOM 2792 O O . ARG A 1 393 ? -11.823 4.447 12.762 1.00 83.94 393 ARG A O 1
ATOM 2799 N N . ARG A 1 394 ? -11.592 3.669 10.671 1.00 88.75 394 ARG A N 1
ATOM 2800 C CA . ARG A 1 394 ? -11.217 2.308 11.059 1.00 88.75 394 ARG A CA 1
ATOM 2801 C C . ARG A 1 394 ? -9.788 2.035 10.632 1.00 88.75 394 ARG A C 1
ATOM 2803 O O . ARG A 1 394 ? -9.394 2.380 9.523 1.00 88.75 394 ARG A O 1
ATOM 2810 N N . LEU A 1 395 ? -9.021 1.380 11.492 1.00 91.50 395 LEU A N 1
ATOM 2811 C CA . LEU A 1 395 ? -7.692 0.889 11.148 1.00 91.50 395 LEU A CA 1
ATOM 2812 C C . LEU A 1 395 ? -7.683 -0.627 11.170 1.00 91.50 395 LEU A C 1
ATOM 2814 O O . LEU A 1 395 ? -8.330 -1.256 12.003 1.00 91.50 395 LEU A O 1
ATOM 2818 N N . VAL A 1 396 ? -6.905 -1.206 10.274 1.00 90.94 396 VAL A N 1
ATOM 2819 C CA . VAL A 1 396 ? -6.679 -2.639 10.198 1.00 90.94 396 VAL A CA 1
ATOM 2820 C C . VAL A 1 396 ? -5.207 -2.906 10.428 1.00 90.94 396 VAL A C 1
ATOM 2822 O O . VAL A 1 396 ? -4.352 -2.396 9.706 1.00 90.94 396 VAL A O 1
ATOM 2825 N N . VAL A 1 397 ? -4.925 -3.723 11.435 1.00 88.69 397 VAL A N 1
ATOM 2826 C CA . VAL A 1 397 ? -3.596 -4.240 11.732 1.00 88.69 397 VAL A CA 1
ATOM 2827 C C . VAL A 1 397 ? -3.532 -5.697 11.299 1.00 88.69 397 VAL A C 1
ATOM 2829 O O . VAL A 1 397 ? -4.334 -6.525 11.734 1.00 88.69 397 VAL A O 1
ATOM 2832 N N . TYR A 1 398 ? -2.568 -6.011 10.442 1.00 86.19 398 TYR A N 1
ATOM 2833 C CA . TYR A 1 398 ? -2.419 -7.329 9.828 1.00 86.19 398 TYR A CA 1
ATOM 2834 C C . TYR A 1 398 ? -0.938 -7.707 9.687 1.00 86.19 398 TYR A C 1
ATOM 2836 O O . TYR A 1 398 ? -0.053 -6.920 10.029 1.00 86.19 398 TYR A O 1
ATOM 2844 N N . GLY A 1 399 ? -0.659 -8.940 9.251 1.00 74.19 399 GLY A N 1
ATOM 2845 C CA . GLY A 1 399 ? 0.708 -9.473 9.171 1.00 74.19 399 GLY A CA 1
ATOM 2846 C C . GLY A 1 399 ? 1.339 -9.833 10.524 1.00 74.19 399 GLY A C 1
ATOM 2847 O O . GLY A 1 399 ? 2.537 -10.072 10.584 1.00 74.19 399 GLY A O 1
ATOM 2848 N N . VAL A 1 400 ? 0.545 -9.865 11.601 1.00 64.62 400 VAL A N 1
ATOM 2849 C CA . VAL A 1 400 ? 0.998 -10.089 12.994 1.00 64.62 400 VAL A CA 1
ATOM 2850 C C . VAL A 1 400 ? 0.657 -11.458 13.559 1.00 64.62 400 VAL A C 1
ATOM 2852 O O . VAL A 1 400 ? 1.265 -11.908 14.526 1.00 64.62 400 VAL A O 1
ATOM 2855 N N . SER A 1 401 ? -0.333 -12.117 12.970 1.00 63.88 401 SER A N 1
ATOM 2856 C CA . SER A 1 401 ? -0.799 -13.440 13.351 1.00 63.88 401 SER A CA 1
ATOM 2857 C C . SER A 1 401 ? -1.013 -14.251 12.081 1.00 63.88 401 SER A C 1
ATOM 2859 O O . SER A 1 401 ? -1.407 -13.715 11.044 1.00 63.88 401 SER A O 1
ATOM 2861 N N . GLN A 1 402 ? -0.767 -15.556 12.167 1.00 60.38 402 GLN A N 1
ATOM 2862 C CA . GLN A 1 402 ? -1.148 -16.493 11.112 1.00 60.38 402 GLN A CA 1
ATOM 2863 C C . GLN A 1 402 ? -2.658 -16.760 11.092 1.00 60.38 402 GLN A C 1
ATOM 2865 O O . GLN A 1 402 ? -3.134 -17.406 10.164 1.00 60.38 402 GLN A O 1
ATOM 2870 N N . HIS A 1 403 ? -3.406 -16.288 12.092 1.00 56.56 403 HIS A N 1
ATOM 2871 C CA . HIS A 1 403 ? -4.801 -16.676 12.301 1.00 56.56 403 HIS A CA 1
ATOM 2872 C C . HIS A 1 403 ? -5.774 -15.504 12.389 1.00 56.56 403 HIS A C 1
ATOM 2874 O O . HIS A 1 403 ? -6.941 -15.697 12.065 1.00 56.56 403 HIS A O 1
ATOM 2880 N N . ASP A 1 404 ? -5.308 -14.314 12.781 1.00 67.38 404 ASP A N 1
ATOM 2881 C CA . ASP A 1 404 ? -6.192 -13.189 13.082 1.00 67.38 404 ASP A CA 1
ATOM 2882 C C . ASP A 1 404 ? -5.715 -11.876 12.460 1.00 67.38 404 ASP A C 1
ATOM 2884 O O . ASP A 1 404 ? -4.526 -11.542 12.447 1.00 67.38 404 ASP A O 1
ATOM 2888 N N . LEU A 1 405 ? -6.692 -11.088 12.030 1.00 84.44 405 LEU A N 1
ATOM 2889 C CA . LEU A 1 405 ? -6.565 -9.680 11.685 1.00 84.44 405 LEU A CA 1
ATOM 2890 C C . LEU A 1 405 ? -7.203 -8.848 12.800 1.00 84.44 405 LEU A C 1
ATOM 2892 O O . LEU A 1 405 ? -8.234 -9.229 13.349 1.00 84.44 405 LEU A O 1
ATOM 2896 N N . MET A 1 406 ? -6.609 -7.709 13.153 1.00 85.81 406 MET A N 1
ATOM 2897 C CA . MET A 1 406 ? -7.148 -6.833 14.196 1.00 85.81 406 MET A CA 1
ATOM 2898 C C . MET A 1 406 ? -7.724 -5.561 13.577 1.00 85.81 406 MET A C 1
ATOM 2900 O O . MET A 1 406 ? -7.047 -4.874 12.818 1.00 85.81 406 MET A O 1
ATOM 2904 N N . ILE A 1 407 ? -8.957 -5.220 13.937 1.00 87.88 407 ILE A N 1
ATOM 2905 C CA . ILE A 1 407 ? -9.622 -3.971 13.564 1.00 87.88 407 ILE A CA 1
ATOM 2906 C C . ILE A 1 407 ? -9.639 -3.044 14.778 1.00 87.88 407 ILE A C 1
ATOM 2908 O O . ILE A 1 407 ? -9.973 -3.460 15.887 1.00 87.88 407 ILE A O 1
ATOM 2912 N N . LEU A 1 408 ? -9.280 -1.784 14.560 1.00 87.38 408 LEU A N 1
ATOM 2913 C CA . LEU A 1 408 ? -9.356 -0.705 15.535 1.00 87.38 408 LEU A CA 1
ATOM 2914 C C . LEU A 1 408 ? -10.420 0.292 15.075 1.00 87.38 408 LEU A C 1
ATOM 2916 O O . LEU A 1 408 ? -10.327 0.829 13.971 1.00 87.38 408 LEU A O 1
ATOM 2920 N N . GLN A 1 409 ? -11.413 0.551 15.918 1.00 85.81 409 GLN A N 1
ATOM 2921 C CA . GLN A 1 409 ? -12.407 1.602 15.707 1.00 85.81 409 GLN A CA 1
ATOM 2922 C C . GLN A 1 409 ? -12.026 2.818 16.558 1.00 85.81 409 GLN A C 1
ATOM 2924 O O . GLN A 1 409 ? -11.882 2.679 17.777 1.00 85.81 409 GLN A O 1
ATOM 2929 N N . LEU A 1 410 ? -11.787 3.961 15.901 1.00 84.06 410 LEU A N 1
ATOM 2930 C CA . LEU A 1 410 ? -11.241 5.184 16.508 1.00 84.06 410 LEU A CA 1
ATOM 2931 C C . LEU A 1 410 ? -12.303 6.129 17.075 1.00 84.06 410 LEU A C 1
ATOM 2933 O O . LEU A 1 410 ? -13.400 6.228 16.478 1.00 84.06 410 LEU A O 1
#

Mean predicted aligned error: 14.09 Å

Solvent-accessible surface area (backbone atoms only — not comparable to full-atom values): 23113 Å² total; per-residue (Å²): 144,78,87,80,78,78,78,74,78,79,80,80,75,83,66,64,51,49,80,43,80,42,88,39,52,39,35,45,26,56,30,62,43,80,41,96,87,72,45,81,42,34,39,33,36,22,81,87,37,47,21,41,43,44,69,47,64,72,91,55,65,60,88,78,49,57,42,79,47,76,61,60,77,66,36,55,32,86,81,42,56,63,52,68,84,42,44,38,19,30,22,41,26,76,61,83,57,22,43,32,32,20,32,40,23,19,34,31,31,32,42,90,83,33,37,38,43,67,62,28,25,38,68,82,61,59,89,81,48,69,71,39,63,38,50,12,78,72,12,34,42,44,30,28,45,38,49,28,36,66,36,87,31,40,30,39,33,30,26,47,32,91,92,33,96,66,29,32,37,36,31,35,42,39,41,44,82,66,69,80,91,72,78,62,105,60,83,41,60,42,33,29,41,79,54,70,55,56,96,84,30,93,38,22,51,81,32,47,25,39,27,68,57,72,67,27,44,35,32,24,56,67,24,21,30,39,32,34,43,41,92,86,55,48,65,40,82,60,32,31,48,82,71,76,55,9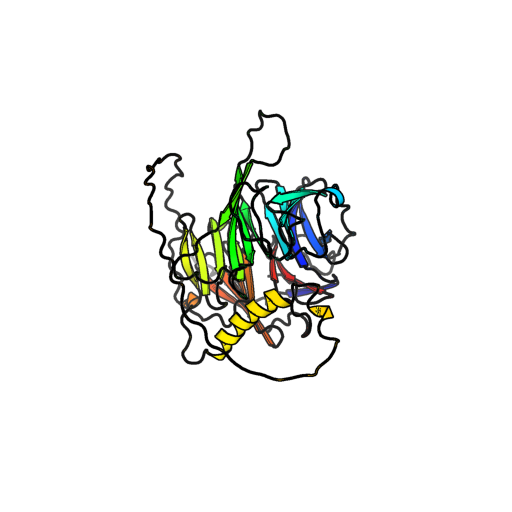8,82,37,71,66,52,54,50,48,41,54,49,44,43,42,34,56,59,52,56,72,37,86,67,60,74,66,67,81,77,67,83,90,84,86,84,88,79,83,85,83,89,85,83,88,81,90,79,90,76,83,89,76,86,81,89,76,80,92,78,89,85,82,88,72,81,86,66,86,69,83,81,75,69,70,52,44,89,63,18,60,57,70,46,76,22,48,59,23,34,23,25,36,73,81,42,69,37,32,35,40,35,39,31,39,47,90,73,76,46,26,26,39,34,33,38,37,56,84,29,50,56,46,77,57,43,73,58,52,79,60,54,62,88,78,58,67,47,66,53,40,45,43,47,42,75,71,58,29,37,38,40,32,36,30,30,68,47,40,33,3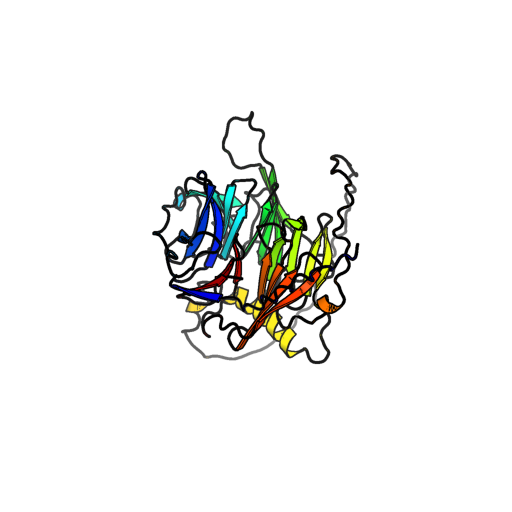7,38,34,43,104

Sequence (410 aa):
MVLTQALKPALKSSSSPQTFAVPVPAVSAVAFRPTRDGHAQILLATSFGIVPLRLPPPGEDLTKETRVEPPVPLRNAQHSGFDQQRIFDASFDPLSGFVLLACGHSVYGIDESNRVDCLAGDPYADDGAALTDGPAAHARFVGAQRLAAAGGGLTFVRDRCSTSRNGFVLRALHELPLPEEQGGGGTGLRAVTTVHLGAAGDVGPHTFGFCPARKSLVYATRGRALHQLMPHGVTRQLAGNDEPLASAAAANSAAAAASANDSASDDPDSAIGAASGGSGGGGGGGGGSSGAWRVAEAEPRYGLGAGGGMDAGVNPCLMWPGACSFMPFTNIQAVATDPDGSGDIYVLDGVSGSTTTLKVLRGDGQLDTLAVGLRIGPKGSGRWPRLAALPGRRLVVYGVSQHDLMILQL

Secondary structure (DSSP, 8-state):
---------------PPEEEEEE-TT--EEEEEE-TTS-EEEEEEETTEEEEEE-PPTTS-TTTT-EEPPPPPPBSTTTTT--GGGEEEEEE-TTT--EEEEETTEEEEE-TT-BEEEEEE-TT--TTPPPB-EETTT-B-S-EEEEEEEETTEEEEEEE-TTSTT-EEEEEEEEEPPPGGG---PPPEEEEEEEP-GGG-SS--SEEEEETTTTEEEEESSSSEEEEE-TTS-EEEEEE--S--TTTHHHHHHHHHHHHHHHHHS-TTTTTGGGS---------------------------------------STTPPPPGGGGSPPS-EEEEEE-TTSS--EEEEEEETTTEEEEEEE-TTS-EEEEEEEE--S-TT--SPPEEEEETTTEEEEESS-SSEEEEEE-

Foldseek 3Di:
DDDDPDDDPPPPPLPQWDKDKDWAFAFQEWEWAQAPVRDIWIWTLHPQAIWTWDAPPFPDDRVPTTDIHDHDDAACCVVQLHDSLQFQYWYAAPALSWTWTFGFWFIWTQHNVNYIHTQAADSPDDLQDAQDWWWRPPGTANGFHYWEHLYPFWIWTWGDHNVDLLAIWIKIKGFDDDDPVVPDSDGGGITMDTADLPPVPPGHFPEWYQANLQSWIWTHRQQKWIWTQDPVSYIDTQFGDPDQDPVRPPSSCVSSVLSNLQSQLSDPCNVVPVPDDDDDDDDDDDDDDDDDDDDDDDDDDDDDDDDDDDDPPPDPLPQRQPPQRHPIFSGFQYWEYAPVNQRKIWTFGDDQAFKTWIWILGSNNHIGTSDIRPNQDDPDRSFTWYWYHDPSQKIWIDRRDSTIIMIIHD

pLDDT: mean 70.67, std 23.96, range [23.48, 96.31]

Organism: Chlamydomonas incerta (NCBI:txid51695)

Nearest PDB structures (foldseek):
  6vhh-assembly1_A  TM=6.093E-01  e=3.898E-08  Homo sapiens
  8r54-assembly1_A  TM=5.395E-01  e=1.227E-07  Mus musculus
  3fmo-assembly1_A  TM=5.172E-01  e=2.209E-03  Homo sapiens
  5m11-assembly1_A  TM=3.607E-01  e=1.631E-04  Porphyromonas gingivalis
  6bm0-assembly1_A  TM=4.639E-01  e=3.720E-03  Homo sapiens

Radius of gyration: 23.01 Å; Cα contacts (8 Å, |Δi|>4): 911; chains: 1; bounding box: 74×73×58 Å